Protein AF-0000000074485173 (afdb_homodimer)

Radius of gyration: 21.09 Å; Cα contacts (8 Å, |Δi|>4): 942; chains: 2; bounding box: 40×62×50 Å

Solvent-accessible surface area (backbone atoms only — not comparable to full-atom values): 20722 Å² total; per-residue (Å²): 108,42,42,29,39,43,43,46,90,49,55,62,70,55,43,53,54,52,44,68,58,32,54,91,42,43,55,30,41,28,46,19,47,55,26,27,43,54,50,2,38,54,47,45,28,52,50,32,68,74,40,68,88,48,44,30,30,39,40,65,56,34,58,43,44,24,38,61,52,44,49,54,43,44,74,31,50,32,42,30,37,28,31,34,56,48,29,46,67,68,23,54,42,35,28,34,52,41,22,55,75,69,73,36,40,36,32,34,36,37,48,59,48,82,59,49,54,65,51,40,41,54,50,37,71,55,65,41,48,28,43,25,32,43,30,43,58,55,47,36,73,74,69,48,68,33,64,70,54,41,55,47,36,62,74,54,45,81,71,34,42,39,28,43,30,37,83,42,30,78,88,50,40,65,64,52,48,71,68,60,46,47,30,42,38,30,31,63,47,31,75,70,42,90,59,34,41,62,46,34,45,49,49,40,50,51,51,62,68,64,95,107,43,41,29,38,43,44,46,90,51,56,62,70,53,44,52,55,53,44,69,58,32,54,91,44,42,56,30,42,29,46,19,45,56,27,27,44,53,50,2,40,54,48,45,29,52,49,32,68,74,39,70,88,49,44,30,30,39,38,65,57,35,58,46,45,25,38,60,53,44,49,54,43,44,74,30,49,32,43,30,39,29,30,33,55,49,32,46,66,69,24,53,41,35,28,33,52,42,22,55,75,69,74,36,40,35,32,32,35,37,48,60,46,82,58,49,54,63,50,40,41,53,50,37,71,55,66,40,47,28,42,25,32,41,29,42,58,55,46,36,74,75,68,50,67,32,63,69,54,42,58,46,36,61,73,52,45,80,71,33,41,41,28,42,30,36,84,41,31,78,89,51,38,64,64,51,48,72,69,60,47,48,29,42,40,31,30,63,47,31,75,70,42,90,57,34,41,61,46,34,45,51,50,39,51,51,50,61,66,64,95

Organism: Parageobacillus thermoglucosidasius (NCBI:txid1426)

Sequence (422 aa):
MELQLALDLVNIPEAKKLVKEVEEYVDIVEIGTPVIINEGLRAVKEIKQEFPHLKVLADLKIMDAAAYEVMKASEAGADIITILGVAEDLSIKGAVEEAKKQGKKILVDMIGVKNLEERAKEVDEFGVDYICVHTGYDLQAVGKNSLEDLATIKRVVKNAKTAIAGGIKLNTLPEVIKAKPDLIIVGGGITNQEDKRAVAAEMKKMIQQGEMELQLALDLVNIPEAKKLVKEVEEYVDIVEIGTPVIINEGLRAVKEIKQEFPHLKVLADLKIMDAAAYEVMKASEAGADIITILGVAEDLSIKGAVEEAKKQGKKILVDMIGVKNLEERAKEVDEFGVDYICVHTGYDLQAVGKNSLEDLATIKRVVKNAKTAIAGGIKLNTLPEVIKAKPDLIIVGGGITNQEDKRAVAAEMKKMIQQGE

InterPro domains:
  IPR001754 Orotidine 5'-phosphate decarboxylase domain [PF00215] (1-202)
  IPR001754 Orotidine 5'-phosphate decarboxylase domain [SM00934] (2-203)
  IPR011060 Ribulose-phosphate binding barrel [SSF51366] (3-209)
  IPR013785 Aldolase-type TIM barrel [G3DSA:3.20.20.70] (1-210)
  IPR017553 3-hexulose-6-phosphate synthase [TIGR03128] (3-207)
  IPR041710 HPS/KGPDC domain [cd04726] (1-203)

Structure (mmCIF, N/CA/C/O backbone):
data_AF-0000000074485173-model_v1
#
loop_
_entity.id
_entity.type
_entity.pdbx_description
1 polymer '3-hexulose-6-phosphate synthase'
#
loop_
_atom_site.group_PDB
_atom_site.id
_atom_site.type_symbol
_atom_site.label_atom_id
_atom_site.label_alt_id
_atom_site.label_comp_id
_atom_site.label_asym_id
_atom_site.label_entity_id
_atom_site.label_seq_id
_atom_site.pdbx_PDB_ins_code
_atom_site.Cartn_x
_atom_site.Cartn_y
_atom_site.Cartn_z
_atom_site.occupancy
_atom_site.B_iso_or_equiv
_atom_site.auth_seq_id
_atom_site.auth_comp_id
_atom_site.auth_asym_id
_atom_site.auth_atom_id
_atom_site.pdbx_PDB_model_num
ATOM 1 N N . MET A 1 1 ? -1.729 27.062 7.574 1 96.69 1 MET A N 1
ATOM 2 C CA . MET A 1 1 ? -1.028 25.797 7.766 1 96.69 1 MET A CA 1
ATOM 3 C C . MET A 1 1 ? -1.729 24.938 8.812 1 96.69 1 MET A C 1
ATOM 5 O O . MET A 1 1 ? -2.174 25.453 9.844 1 96.69 1 MET A O 1
ATOM 9 N N . GLU A 1 2 ? -1.966 23.672 8.453 1 98.12 2 GLU A N 1
ATOM 10 C CA . GLU A 1 2 ? -2.551 22.719 9.391 1 98.12 2 GLU A CA 1
ATOM 11 C C . GLU A 1 2 ? -1.507 21.719 9.883 1 98.12 2 GLU A C 1
ATOM 13 O O . GLU A 1 2 ? -0.506 21.469 9.203 1 98.12 2 GLU A O 1
ATOM 18 N N . LEU A 1 3 ? -1.737 21.25 11.125 1 98.75 3 LEU A N 1
ATOM 19 C CA . LEU A 1 3 ? -0.868 20.234 11.719 1 98.75 3 LEU A CA 1
ATOM 20 C C . LEU A 1 3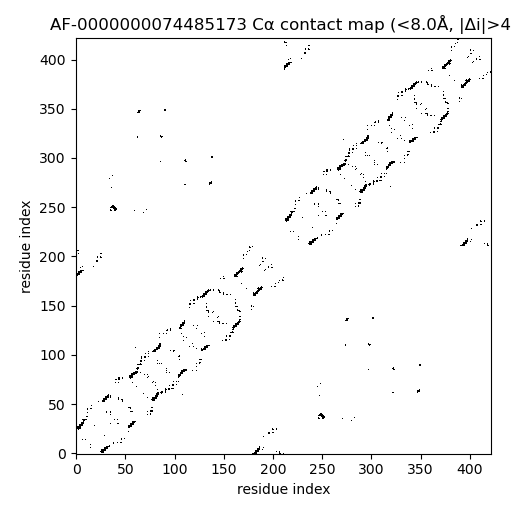 ? -1.553 18.875 11.742 1 98.75 3 LEU A C 1
ATOM 22 O O . LEU A 1 3 ? -2.648 18.734 12.289 1 98.75 3 LEU A O 1
ATOM 26 N N . GLN A 1 4 ? -0.965 17.906 11.086 1 98.88 4 GLN A N 1
ATOM 27 C CA . GLN A 1 4 ? -1.439 16.531 11.07 1 98.88 4 GLN A CA 1
ATOM 28 C C . GLN A 1 4 ? -0.519 15.617 11.875 1 98.88 4 GLN A C 1
ATOM 30 O O . GLN A 1 4 ? 0.701 15.641 11.695 1 98.88 4 GLN A O 1
ATOM 35 N N . LEU A 1 5 ? -1.093 14.852 12.781 1 98.94 5 LEU A N 1
ATOM 36 C CA . LEU A 1 5 ? -0.382 13.82 13.539 1 98.94 5 LEU A CA 1
ATOM 37 C C . LEU A 1 5 ? -0.424 12.484 12.805 1 98.94 5 LEU A C 1
ATOM 39 O O . LEU A 1 5 ? -1.503 11.969 12.508 1 98.94 5 LEU A O 1
ATOM 43 N N . ALA A 1 6 ? 0.725 11.922 12.508 1 98.81 6 ALA A N 1
ATOM 44 C CA . ALA A 1 6 ? 0.801 10.609 11.875 1 98.81 6 ALA A CA 1
ATOM 45 C C . ALA A 1 6 ? 1.086 9.523 12.906 1 98.81 6 ALA A C 1
ATOM 47 O O . ALA A 1 6 ? 2.105 9.57 13.602 1 98.81 6 ALA A O 1
ATOM 48 N N . LEU A 1 7 ? 0.196 8.547 13.047 1 98.62 7 LEU A N 1
ATOM 49 C CA . LEU A 1 7 ? 0.354 7.398 13.93 1 98.62 7 LEU A CA 1
ATOM 50 C C . LEU A 1 7 ? 0.765 6.16 13.133 1 98.62 7 LEU A C 1
ATOM 52 O O . LEU A 1 7 ? -0.036 5.609 12.375 1 98.62 7 LEU A O 1
ATOM 56 N N . ASP A 1 8 ? 1.96 5.562 13.375 1 96.06 8 ASP A N 1
ATOM 57 C CA . ASP A 1 8 ? 2.451 4.492 12.516 1 96.06 8 ASP A CA 1
ATOM 58 C C . ASP A 1 8 ? 2.756 3.232 13.328 1 96.06 8 ASP A C 1
ATOM 60 O O . ASP A 1 8 ? 2.559 2.115 12.844 1 96.06 8 ASP A O 1
ATOM 64 N N . LEU A 1 9 ? 3.268 3.424 14.57 1 94.75 9 LEU A N 1
ATOM 65 C CA . LEU A 1 9 ? 3.838 2.303 15.305 1 94.75 9 LEU A CA 1
ATOM 66 C C . LEU A 1 9 ? 3.096 2.086 16.625 1 94.75 9 LEU A C 1
ATOM 68 O O . LEU A 1 9 ? 3.721 1.907 17.672 1 94.75 9 LEU A O 1
ATOM 72 N N . VAL A 1 10 ? 1.84 2.199 16.562 1 95.44 10 VAL A N 1
ATOM 73 C CA . VAL A 1 10 ? 0.966 1.994 17.719 1 95.44 10 VAL A CA 1
ATOM 74 C C . VAL A 1 10 ? -0.136 1.001 17.359 1 95.44 10 VAL A C 1
ATOM 76 O O . VAL A 1 10 ? -0.444 0.803 16.188 1 95.44 10 VAL A O 1
ATOM 79 N N . ASN A 1 11 ? -0.674 0.342 18.422 1 97.88 11 ASN A N 1
ATOM 80 C CA . ASN A 1 11 ? -1.956 -0.334 18.25 1 97.88 11 ASN A CA 1
ATOM 81 C C . ASN A 1 11 ? -3.125 0.598 18.562 1 97.88 11 ASN A C 1
ATOM 83 O O . ASN A 1 11 ? -2.924 1.781 18.844 1 97.88 11 ASN A O 1
ATOM 87 N N . ILE A 1 12 ? -4.34 0.096 18.469 1 98.69 12 ILE A N 1
ATOM 88 C CA . ILE A 1 12 ? -5.523 0.944 18.547 1 98.69 12 ILE A CA 1
ATOM 89 C C . ILE A 1 12 ? -5.629 1.57 19.922 1 98.69 12 ILE A C 1
ATOM 91 O O . ILE A 1 12 ? -5.805 2.785 20.062 1 98.69 12 ILE A O 1
ATOM 95 N N . PRO A 1 13 ? -5.441 0.834 21.047 1 98.69 13 PRO A N 1
ATOM 96 C CA . PRO A 1 13 ? -5.504 1.469 22.359 1 98.69 13 PRO A CA 1
ATOM 97 C C . PRO A 1 13 ? -4.434 2.539 22.562 1 98.69 13 PRO A C 1
ATOM 99 O O . PRO A 1 13 ? -4.715 3.607 23.109 1 98.69 13 PRO A O 1
ATOM 102 N N . GLU A 1 14 ? -3.27 2.283 22.094 1 98.62 14 GLU A N 1
ATOM 103 C CA . GLU A 1 14 ? -2.182 3.252 22.203 1 98.62 14 GLU A CA 1
ATOM 104 C C . GLU A 1 14 ? -2.473 4.5 21.375 1 98.62 14 GLU A C 1
ATOM 106 O O . GLU A 1 14 ? -2.176 5.617 21.797 1 98.62 14 GLU A O 1
ATOM 111 N N . ALA A 1 15 ? -3.01 4.258 20.188 1 98.75 15 ALA A N 1
ATOM 112 C CA . ALA A 1 15 ? -3.379 5.375 19.328 1 98.75 15 ALA A CA 1
ATOM 113 C C . ALA A 1 15 ? -4.398 6.285 20 1 98.75 15 ALA A C 1
ATOM 115 O O . ALA A 1 15 ? -4.246 7.508 20 1 98.75 15 ALA A O 1
ATOM 116 N N . LYS A 1 16 ? -5.406 5.672 20.578 1 98.75 16 LYS A N 1
ATOM 117 C CA . LYS A 1 16 ? -6.449 6.438 21.25 1 98.75 16 LYS A CA 1
ATOM 118 C C . LYS A 1 16 ? -5.875 7.258 22.406 1 98.75 16 LYS A C 1
ATOM 120 O O . LYS A 1 16 ? -6.211 8.438 22.562 1 98.75 16 LYS A O 1
ATOM 125 N N . LYS A 1 17 ? -5.039 6.621 23.172 1 98.56 17 LYS A N 1
ATOM 126 C CA . LYS A 1 17 ? -4.406 7.309 24.281 1 98.56 17 LYS A CA 1
ATOM 127 C C . LYS A 1 17 ? -3.566 8.492 23.812 1 98.56 17 LYS A C 1
ATOM 129 O O . LYS A 1 17 ? -3.637 9.578 24.391 1 98.56 17 LYS A O 1
ATOM 134 N N . LEU A 1 18 ? -2.801 8.25 22.766 1 98.75 18 LEU A N 1
ATOM 135 C CA . LEU A 1 18 ? -1.919 9.273 22.219 1 98.75 18 LEU A CA 1
ATOM 136 C C . LEU A 1 18 ? -2.725 10.445 21.656 1 98.75 18 LEU A C 1
ATOM 138 O O . LEU A 1 18 ? -2.391 11.609 21.906 1 98.75 18 LEU A O 1
ATOM 142 N N . VAL A 1 19 ? -3.75 10.18 20.875 1 98.88 19 VAL A N 1
ATOM 143 C CA . VAL A 1 19 ? -4.586 11.227 20.297 1 98.88 19 VAL A CA 1
ATOM 144 C C . VAL A 1 19 ? -5.223 12.055 21.406 1 98.88 19 VAL A C 1
ATOM 146 O O . VAL A 1 19 ? -5.266 13.289 21.328 1 98.88 19 VAL A O 1
ATOM 149 N N . LYS A 1 20 ? -5.699 11.398 22.438 1 98.62 20 LYS A N 1
ATOM 150 C CA . LYS A 1 20 ? -6.316 12.094 23.562 1 98.62 20 LYS A CA 1
ATOM 151 C C . LYS A 1 20 ? -5.352 13.094 24.188 1 98.62 20 LYS A C 1
ATOM 153 O O . LYS A 1 20 ? -5.766 14.172 24.625 1 98.62 20 LYS A O 1
ATOM 158 N N . GLU A 1 21 ? -4.148 12.742 24.188 1 98.38 21 GLU A N 1
ATOM 159 C CA . GLU A 1 21 ? -3.117 13.586 24.781 1 98.38 21 GLU A CA 1
ATOM 160 C C . GLU A 1 21 ? -2.904 14.859 23.969 1 98.38 21 GLU A C 1
ATOM 162 O O . GLU A 1 21 ? -2.539 15.906 24.516 1 98.38 21 GLU A O 1
ATOM 167 N N . VAL A 1 22 ? -3.164 14.82 22.641 1 98.69 22 VAL A N 1
ATOM 168 C CA . VAL A 1 22 ? -2.674 15.93 21.828 1 98.69 22 VAL A CA 1
ATOM 169 C C . VAL A 1 22 ? -3.809 16.469 20.969 1 98.69 22 VAL A C 1
ATOM 171 O O . VAL A 1 22 ? -3.602 17.391 20.172 1 98.69 22 VAL A O 1
ATOM 174 N N . GLU A 1 23 ? -5.02 15.977 21.094 1 98.38 23 GLU A N 1
ATOM 175 C CA . GLU A 1 23 ? -6.129 16.266 20.188 1 98.38 23 GLU A CA 1
ATOM 176 C C . GLU A 1 23 ? -6.418 17.766 20.141 1 98.38 23 GLU A C 1
ATOM 178 O O . GLU A 1 23 ? -6.895 18.266 19.109 1 98.38 23 GLU A O 1
ATOM 183 N N . GLU A 1 24 ? -6.066 18.531 21.156 1 98 24 GLU A N 1
ATOM 184 C CA . GLU A 1 24 ? -6.324 19.969 21.219 1 98 24 GLU A CA 1
ATOM 185 C C . GLU A 1 24 ? -5.395 20.734 20.281 1 98 24 GLU A C 1
ATOM 187 O O . GLU A 1 24 ? -5.699 21.859 19.875 1 98 24 GLU A O 1
ATOM 192 N N . TYR A 1 25 ? -4.352 20.078 19.859 1 98.56 25 TYR A N 1
ATOM 193 C CA . TYR A 1 25 ? -3.293 20.844 19.203 1 98.56 25 TYR A CA 1
ATOM 194 C C . TYR A 1 25 ? -3.1 20.375 17.766 1 98.56 25 TYR A C 1
ATOM 196 O O . TYR A 1 25 ? -2.287 20.938 17.016 1 98.56 25 TYR A O 1
ATOM 204 N N . VAL A 1 26 ? -3.812 19.359 17.312 1 98.62 26 VAL A N 1
ATOM 205 C CA . VAL A 1 26 ? -3.67 18.859 15.945 1 98.62 26 VAL A CA 1
ATOM 206 C C . VAL A 1 26 ? -4.98 19.031 15.188 1 98.62 26 VAL A C 1
ATOM 208 O O . VAL A 1 26 ? -6.059 19.047 15.789 1 98.62 26 VAL A O 1
ATOM 211 N N . ASP A 1 27 ? -4.855 19.141 13.898 1 98.38 27 ASP A N 1
ATOM 212 C CA . ASP A 1 27 ? -6.027 19.344 13.047 1 98.38 27 ASP A CA 1
ATOM 213 C C . ASP A 1 27 ? -6.512 18.031 12.445 1 98.38 27 ASP A C 1
ATOM 215 O O . ASP A 1 27 ? -7.711 17.844 12.242 1 98.38 27 ASP A O 1
ATOM 219 N N . ILE A 1 28 ? -5.602 17.172 12.117 1 98.81 28 ILE A N 1
ATOM 220 C CA . ILE A 1 28 ? -5.859 15.891 11.461 1 98.81 28 ILE A CA 1
ATOM 221 C C . ILE A 1 28 ? -5.082 14.781 12.172 1 98.81 28 ILE A C 1
ATOM 223 O O . ILE A 1 28 ? -3.941 14.984 12.594 1 98.81 28 ILE A O 1
ATOM 227 N N . VAL A 1 29 ? -5.672 13.672 12.344 1 98.94 29 VAL A N 1
ATOM 228 C CA . VAL A 1 29 ? -4.988 12.469 12.805 1 98.94 29 VAL A CA 1
ATOM 229 C C . VAL A 1 29 ? -4.914 11.453 11.672 1 98.94 29 VAL A C 1
ATOM 231 O O . VAL A 1 29 ? -5.934 11.117 11.062 1 98.94 29 VAL A O 1
ATOM 234 N N . GLU A 1 30 ? -3.738 11.047 11.406 1 98.94 30 GLU A N 1
ATOM 235 C CA . GLU A 1 30 ? -3.504 10.039 10.375 1 98.94 30 GLU A CA 1
ATOM 236 C C . GLU A 1 30 ? -3.311 8.656 11 1 98.94 30 GLU A C 1
ATOM 238 O O . GLU A 1 30 ? -2.451 8.477 11.859 1 98.94 30 GLU A O 1
ATOM 243 N N . ILE A 1 31 ? -4.156 7.742 10.594 1 98.94 31 ILE A N 1
ATOM 244 C CA . ILE A 1 31 ? -3.848 6.332 10.812 1 98.94 31 ILE A CA 1
ATOM 245 C C . ILE A 1 31 ? -2.881 5.844 9.734 1 98.94 31 ILE A C 1
ATOM 247 O O . ILE A 1 31 ? -3.258 5.715 8.57 1 98.94 31 ILE A O 1
ATOM 251 N N . GLY A 1 32 ? -1.671 5.621 10.164 1 98.81 32 GLY A N 1
ATOM 252 C CA . GLY A 1 32 ? -0.597 5.348 9.219 1 98.81 32 GLY A CA 1
ATOM 253 C C . GLY A 1 32 ? -0.671 3.959 8.617 1 98.81 32 GLY A C 1
ATOM 254 O O . GLY A 1 32 ? -1.367 3.086 9.141 1 98.81 32 GLY A O 1
ATOM 255 N N . THR A 1 33 ? 0.041 3.758 7.598 1 98.81 33 THR A N 1
ATOM 256 C CA . THR A 1 33 ? 0.053 2.523 6.82 1 98.81 33 THR A CA 1
ATOM 257 C C . THR A 1 33 ? 0.362 1.324 7.711 1 98.81 33 THR A C 1
ATOM 259 O O . THR A 1 33 ? -0.339 0.312 7.664 1 98.81 33 THR A O 1
ATOM 262 N N . PRO A 1 34 ? 1.381 1.404 8.625 1 98.75 34 PRO A N 1
ATOM 263 C CA . PRO A 1 34 ? 1.654 0.238 9.469 1 98.75 34 PRO A CA 1
ATOM 264 C C . PRO A 1 34 ? 0.477 -0.126 10.367 1 98.75 34 PRO A C 1
ATOM 266 O O . PRO A 1 34 ? 0.223 -1.309 10.609 1 98.75 34 PRO A O 1
ATOM 269 N N . VAL A 1 35 ? -0.202 0.867 10.867 1 98.88 35 VAL A N 1
ATOM 270 C CA . VAL A 1 35 ? -1.351 0.597 11.727 1 98.88 35 VAL A CA 1
ATOM 271 C C . VAL A 1 35 ? -2.455 -0.076 10.914 1 98.88 35 VAL A C 1
ATOM 273 O O . VAL A 1 35 ? -3.066 -1.046 11.375 1 98.88 35 VAL A O 1
ATOM 276 N N . ILE A 1 36 ? -2.729 0.427 9.719 1 98.88 36 ILE A N 1
ATOM 277 C CA . ILE A 1 36 ? -3.77 -0.132 8.859 1 98.88 36 ILE A CA 1
ATOM 278 C C . ILE A 1 36 ? -3.408 -1.564 8.477 1 98.88 36 ILE A C 1
ATOM 280 O O . ILE A 1 36 ? -4.258 -2.455 8.508 1 98.88 36 ILE A O 1
ATOM 284 N N . ILE A 1 37 ? -2.152 -1.799 8.133 1 98.88 37 ILE A N 1
ATOM 285 C CA . ILE A 1 37 ? -1.694 -3.137 7.773 1 98.88 37 ILE A CA 1
ATOM 286 C C . ILE A 1 37 ? -1.889 -4.082 8.953 1 98.88 37 ILE A C 1
ATOM 288 O O . ILE A 1 37 ? -2.336 -5.219 8.781 1 98.88 37 ILE A O 1
ATOM 292 N N . ASN A 1 38 ? -1.641 -3.613 10.164 1 98.81 38 ASN A N 1
ATOM 293 C CA . ASN A 1 38 ? -1.702 -4.473 11.344 1 98.81 38 ASN A CA 1
ATOM 294 C C . ASN A 1 38 ? -3.139 -4.676 11.812 1 98.81 38 ASN A C 1
ATOM 296 O O . ASN A 1 38 ? -3.541 -5.793 12.133 1 98.81 38 ASN A O 1
ATOM 300 N N . GLU A 1 39 ? -3.939 -3.561 11.773 1 98.81 39 GLU A N 1
ATOM 301 C CA . GLU A 1 39 ? -5.207 -3.566 12.5 1 98.81 39 GLU A CA 1
ATOM 302 C C . GLU A 1 39 ? -6.391 -3.555 11.539 1 98.81 39 GLU A C 1
ATOM 304 O O . GLU A 1 39 ? -7.52 -3.867 11.93 1 98.81 39 GLU A O 1
ATOM 309 N N . GLY A 1 40 ? -6.148 -3.16 10.281 1 98.88 40 GLY A N 1
ATOM 310 C CA . GLY A 1 40 ? -7.242 -2.975 9.344 1 98.88 40 GLY A CA 1
ATOM 311 C C . GLY A 1 40 ? -7.949 -1.642 9.508 1 98.88 40 GLY A C 1
ATOM 312 O O . GLY A 1 40 ? -7.559 -0.825 10.344 1 98.88 40 GLY A O 1
ATOM 313 N N . LEU A 1 41 ? -9 -1.465 8.773 1 98.88 41 LEU A N 1
ATOM 314 C CA . LEU A 1 41 ? -9.742 -0.21 8.742 1 98.88 41 LEU A CA 1
ATOM 315 C C . LEU A 1 41 ? -10.508 -0.002 10.039 1 98.88 41 LEU A C 1
ATOM 317 O O . LEU A 1 41 ? -11 1.098 10.305 1 98.88 41 LEU A O 1
ATOM 321 N N . ARG A 1 42 ? -10.555 -0.995 10.875 1 98.88 42 ARG A N 1
ATOM 322 C CA . ARG A 1 42 ? -11.172 -0.79 12.18 1 98.88 42 ARG A CA 1
ATOM 323 C C . ARG A 1 42 ? -10.438 0.286 12.969 1 98.88 42 ARG A C 1
ATOM 325 O O . ARG A 1 42 ? -11.039 0.981 13.797 1 98.88 42 ARG A O 1
ATOM 332 N N . ALA A 1 43 ? 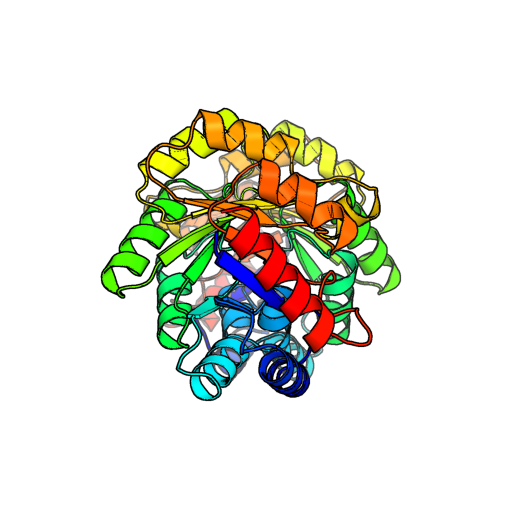-9.109 0.406 12.742 1 98.94 43 ALA A N 1
ATOM 333 C CA . ALA A 1 43 ? -8.352 1.466 13.398 1 98.94 43 ALA A CA 1
ATOM 334 C C . ALA A 1 43 ? -8.898 2.842 13.031 1 98.94 43 ALA A C 1
ATOM 336 O O . ALA A 1 43 ? -9.047 3.707 13.898 1 98.94 43 ALA A O 1
ATOM 337 N N . VAL A 1 44 ? -9.227 3.041 11.766 1 98.94 44 VAL A N 1
ATOM 338 C CA . VAL A 1 44 ? -9.805 4.293 11.281 1 98.94 44 VAL A CA 1
ATOM 339 C C . VAL A 1 44 ? -11.172 4.512 11.922 1 98.94 44 VAL A C 1
ATOM 341 O O . VAL A 1 44 ? -11.453 5.598 12.445 1 98.94 44 VAL A O 1
ATOM 344 N N . LYS A 1 45 ? -11.938 3.49 11.906 1 98.94 45 LYS A N 1
ATOM 345 C CA . LYS A 1 45 ? -13.297 3.557 12.43 1 98.94 45 LYS A CA 1
ATOM 346 C C . LYS A 1 45 ? -13.297 3.914 13.906 1 98.94 45 LYS A C 1
ATOM 348 O O . LYS A 1 45 ? -14.031 4.809 14.336 1 98.94 45 LYS A O 1
ATOM 353 N N . GLU A 1 46 ? -12.492 3.24 14.672 1 98.88 46 GLU A N 1
ATOM 354 C CA . GLU A 1 46 ? -12.484 3.438 16.125 1 98.88 46 GLU A CA 1
ATOM 355 C C . GLU A 1 46 ? -11.969 4.824 16.484 1 98.88 46 GLU A C 1
ATOM 357 O O . GLU A 1 46 ? -12.477 5.457 17.422 1 98.88 46 GLU A O 1
ATOM 362 N N . ILE A 1 47 ? -10.945 5.293 15.805 1 98.88 47 ILE A N 1
ATOM 363 C CA . ILE A 1 47 ? -10.414 6.621 16.094 1 98.88 47 ILE A CA 1
ATOM 364 C C . ILE A 1 47 ? -11.445 7.68 15.734 1 98.88 47 ILE A C 1
ATOM 366 O O . ILE A 1 47 ? -11.68 8.625 16.5 1 98.88 47 ILE A O 1
ATOM 370 N N . LYS A 1 48 ? -12.109 7.539 14.578 1 98.81 48 LYS A N 1
ATOM 371 C CA . LYS A 1 48 ? -13.133 8.484 14.172 1 98.81 48 LYS A 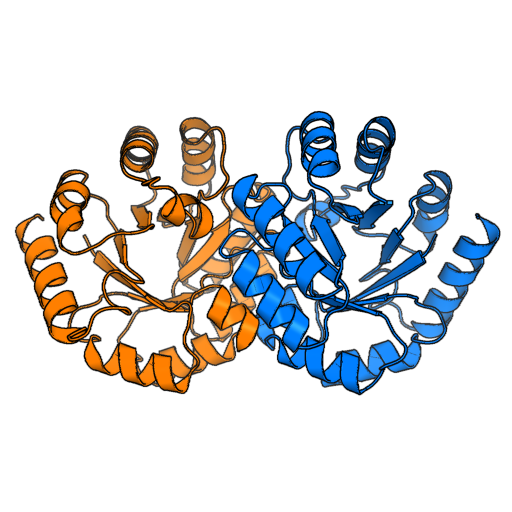CA 1
ATOM 372 C C . LYS A 1 48 ? -14.281 8.523 15.18 1 98.81 48 LYS A C 1
ATOM 374 O O . LYS A 1 48 ? -14.805 9.594 15.492 1 98.81 48 LYS A O 1
ATOM 379 N N . GLN A 1 49 ? -14.648 7.367 15.664 1 98.69 49 GLN A N 1
ATOM 380 C CA . GLN A 1 49 ? -15.742 7.273 16.625 1 98.69 49 GLN A CA 1
ATOM 381 C C . GLN A 1 49 ? -15.367 7.934 17.953 1 98.69 49 GLN A C 1
ATOM 383 O O . GLN A 1 49 ? -16.188 8.609 18.578 1 98.69 49 GLN A O 1
ATOM 388 N N . GLU A 1 50 ? -14.203 7.738 18.328 1 98.5 50 GLU A N 1
ATOM 389 C CA . GLU A 1 50 ? -13.758 8.258 19.625 1 98.5 50 GLU A CA 1
ATOM 390 C C . GLU A 1 50 ? -13.531 9.766 19.562 1 98.5 50 GLU A C 1
ATOM 392 O O . GLU A 1 50 ? -13.742 10.469 20.562 1 98.5 50 GLU A O 1
ATOM 397 N N . PHE A 1 51 ? -13.062 10.242 18.469 1 98.38 51 PHE A N 1
ATOM 398 C CA . PHE A 1 51 ? -12.758 11.656 18.297 1 98.38 51 PHE A CA 1
ATOM 399 C C . PHE A 1 51 ? -13.5 12.227 17.094 1 98.38 51 PHE A C 1
ATOM 401 O O . PHE A 1 51 ? -12.867 12.648 16.109 1 98.38 51 PHE A O 1
ATOM 408 N N . PRO A 1 52 ? -14.812 12.375 17.109 1 97.31 52 PRO A N 1
ATOM 409 C CA . PRO A 1 52 ? -15.617 12.75 15.945 1 97.31 52 PRO A CA 1
ATOM 410 C C . PRO A 1 52 ? -15.312 14.156 15.445 1 97.31 52 PRO A C 1
ATOM 412 O O . PRO A 1 52 ? -15.609 14.484 14.297 1 97.31 52 PRO A O 1
ATOM 415 N N . HIS A 1 53 ? -14.734 14.977 16.266 1 97.25 53 HIS A N 1
ATOM 416 C CA . HIS A 1 53 ? -14.469 16.359 15.883 1 97.25 53 HIS A CA 1
ATOM 417 C C . HIS A 1 53 ? -13.188 16.469 15.062 1 97.25 53 HIS A C 1
ATOM 419 O O . HIS A 1 53 ? -12.961 17.484 14.398 1 97.25 53 HIS A O 1
ATOM 425 N N . LEU A 1 54 ? -12.312 15.438 15.094 1 98.06 54 LEU A N 1
ATOM 426 C CA . LEU A 1 54 ? -11.062 15.453 14.344 1 98.06 54 LEU A CA 1
ATOM 427 C C . LEU A 1 54 ? -11.266 14.906 12.938 1 98.06 54 LEU A C 1
ATOM 429 O O . LEU A 1 54 ? -12.031 13.969 12.734 1 98.06 54 LEU A O 1
ATOM 433 N N . LYS A 1 55 ? -10.547 15.5 11.961 1 98.81 55 LYS A N 1
ATOM 434 C CA . LYS A 1 55 ? -10.398 14.844 10.664 1 98.81 55 LYS A CA 1
ATOM 435 C C . LYS A 1 55 ? -9.461 13.641 10.766 1 98.81 55 LYS A C 1
ATOM 437 O O . LYS A 1 55 ? -8.445 13.695 11.461 1 98.81 55 LYS A O 1
ATOM 442 N N . VAL A 1 56 ? -9.875 12.578 10.086 1 98.94 56 VAL A N 1
ATOM 443 C CA . VAL A 1 56 ? -9.055 11.367 10.109 1 98.94 56 VAL A CA 1
ATOM 444 C C . VAL A 1 56 ? -8.57 11.047 8.695 1 98.94 56 VAL A C 1
ATOM 446 O O . VAL A 1 56 ? -9.367 11.031 7.75 1 98.94 56 VAL A O 1
ATOM 449 N N . LEU A 1 57 ? -7.281 10.914 8.531 1 98.94 57 LEU A N 1
ATOM 450 C CA . LEU A 1 57 ? -6.684 10.453 7.281 1 98.94 57 LEU A CA 1
ATOM 451 C C . LEU A 1 57 ? -6.332 8.969 7.355 1 98.94 57 LEU A C 1
ATOM 453 O O . LEU A 1 57 ? -5.723 8.523 8.328 1 98.94 57 LEU A O 1
ATOM 457 N N . ALA A 1 58 ? -6.816 8.18 6.438 1 99 58 ALA A N 1
ATOM 458 C CA . ALA A 1 58 ? -6.367 6.805 6.25 1 99 58 ALA A CA 1
ATOM 459 C C . ALA A 1 58 ? -5.219 6.73 5.25 1 99 58 ALA A C 1
ATOM 461 O O . ALA A 1 58 ? -5.414 6.957 4.055 1 99 58 ALA A O 1
ATOM 462 N N . ASP A 1 59 ? -4.043 6.434 5.727 1 98.94 59 ASP A N 1
ATOM 463 C CA . ASP A 1 59 ? -2.879 6.34 4.852 1 98.94 59 ASP A CA 1
ATOM 464 C C . ASP A 1 59 ? -2.777 4.953 4.219 1 98.94 59 ASP A C 1
ATOM 466 O O . ASP A 1 59 ? -1.984 4.117 4.664 1 98.94 59 ASP A O 1
ATOM 470 N N . LEU A 1 60 ? -3.512 4.797 3.117 1 98.94 60 LEU A N 1
ATOM 471 C CA . LEU A 1 60 ? -3.619 3.49 2.479 1 98.94 60 LEU A CA 1
ATOM 472 C C . LEU A 1 60 ? -2.498 3.287 1.465 1 98.94 60 LEU A C 1
ATOM 474 O O . LEU A 1 60 ? -2.154 2.15 1.134 1 98.94 60 LEU A O 1
ATOM 478 N N . LYS A 1 61 ? -1.972 4.344 1.019 1 98.88 61 LYS A N 1
ATOM 479 C CA . LYS A 1 61 ? -1.002 4.262 -0.07 1 98.88 61 LYS A CA 1
ATOM 480 C C . LYS A 1 61 ? -1.522 3.385 -1.205 1 98.88 61 LYS A C 1
ATOM 482 O O . LYS A 1 61 ? -0.847 2.445 -1.63 1 98.88 61 LYS A O 1
ATOM 487 N N . ILE A 1 62 ? -2.719 3.811 -1.755 1 98.94 62 ILE A N 1
ATOM 488 C CA . ILE A 1 62 ? -3.414 3.002 -2.752 1 98.94 62 ILE A CA 1
ATOM 489 C C . ILE A 1 62 ? -2.582 2.936 -4.031 1 98.94 62 ILE A C 1
ATOM 491 O O . ILE A 1 62 ? -2.012 3.941 -4.461 1 98.94 62 ILE A O 1
ATOM 495 N N . MET A 1 63 ? -2.523 1.776 -4.609 1 98.69 63 MET A N 1
ATOM 496 C CA . MET A 1 63 ? -1.807 1.599 -5.867 1 98.69 63 MET A CA 1
ATOM 497 C C . MET A 1 63 ? -2.764 1.2 -6.988 1 98.69 63 MET A C 1
ATOM 499 O O . MET A 1 63 ? -2.566 1.581 -8.141 1 98.69 63 MET A O 1
ATOM 503 N N . ASP A 1 64 ? -3.762 0.356 -6.637 1 97.31 64 ASP A N 1
ATOM 504 C CA . ASP A 1 64 ? -4.824 -0.042 -7.555 1 97.31 64 ASP A CA 1
ATOM 505 C C . ASP A 1 64 ? -6.105 -0.38 -6.801 1 97.31 64 ASP A C 1
ATOM 507 O O . ASP A 1 64 ? -6.184 -0.2 -5.586 1 97.31 64 ASP A O 1
ATOM 511 N N . ALA A 1 65 ? -7.184 -0.718 -7.598 1 97.56 65 ALA A N 1
ATOM 512 C CA . ALA A 1 65 ? -8.516 -0.879 -7.016 1 97.56 65 ALA A CA 1
ATOM 513 C C . ALA A 1 65 ? -8.93 0.371 -6.246 1 97.56 65 ALA A C 1
ATOM 515 O O . ALA A 1 65 ? -9.445 0.279 -5.125 1 97.56 65 ALA A O 1
ATOM 516 N N . ALA A 1 66 ? -8.641 1.509 -6.871 1 98.69 66 ALA A N 1
ATOM 517 C CA . ALA A 1 66 ? -8.633 2.783 -6.16 1 98.69 66 ALA A CA 1
ATOM 518 C C . ALA A 1 66 ? -10.031 3.146 -5.668 1 98.69 66 ALA A C 1
ATOM 520 O O . ALA A 1 66 ? -10.219 3.486 -4.496 1 98.69 66 ALA A O 1
ATOM 521 N N . ALA A 1 67 ? -11.031 3.018 -6.559 1 98.62 67 ALA A N 1
ATOM 522 C CA . ALA A 1 67 ? -12.391 3.379 -6.176 1 98.62 67 ALA A CA 1
ATOM 523 C C . ALA A 1 67 ? -12.883 2.512 -5.02 1 98.62 67 ALA A C 1
ATOM 525 O O . ALA A 1 67 ? -13.508 3.012 -4.078 1 98.62 67 ALA A O 1
ATOM 526 N N . TYR A 1 68 ? -12.578 1.261 -5.059 1 98.69 68 TYR A N 1
ATOM 527 C CA . TYR A 1 68 ? -12.992 0.324 -4.02 1 98.69 68 TYR A CA 1
ATOM 528 C C . TYR A 1 68 ? -12.352 0.674 -2.682 1 98.69 68 TYR A C 1
ATOM 530 O O . TYR A 1 68 ? -13.031 0.712 -1.652 1 98.69 68 TYR A O 1
ATOM 538 N N . GLU A 1 69 ? -11.016 0.9 -2.695 1 98.88 69 GLU A N 1
ATOM 539 C CA . GLU A 1 69 ? -10.297 1.213 -1.466 1 98.88 69 GLU A CA 1
ATOM 540 C C . GLU A 1 69 ? -10.789 2.52 -0.851 1 98.88 69 GLU A C 1
ATOM 542 O O . GLU A 1 69 ? -10.945 2.619 0.368 1 98.88 69 GLU A O 1
ATOM 547 N N . VAL A 1 70 ? -11.031 3.518 -1.712 1 98.94 70 VAL A N 1
ATOM 548 C CA . VAL A 1 70 ? -11.539 4.801 -1.235 1 98.94 70 VAL A CA 1
ATOM 549 C C . VAL A 1 70 ? -12.922 4.609 -0.613 1 98.94 70 VAL A C 1
ATOM 551 O O . VAL A 1 70 ? -13.203 5.16 0.454 1 98.94 70 VAL A O 1
ATOM 554 N N . MET A 1 71 ? -13.75 3.836 -1.293 1 98.94 71 MET A N 1
ATOM 555 C CA . MET A 1 71 ? -15.094 3.562 -0.78 1 98.94 71 MET A CA 1
ATOM 556 C C . MET A 1 71 ? -15.023 2.918 0.6 1 98.94 71 MET A C 1
ATOM 558 O O . MET A 1 71 ? -15.703 3.357 1.529 1 98.94 71 MET A O 1
ATOM 562 N N . LYS A 1 72 ? -14.203 1.912 0.783 1 98.94 72 LYS A N 1
ATOM 563 C CA . LYS A 1 72 ? -14.109 1.182 2.043 1 98.94 72 LYS A CA 1
ATOM 564 C C . LYS A 1 72 ? -13.547 2.068 3.15 1 98.94 72 LYS A C 1
ATOM 566 O O . LYS A 1 72 ? -14.008 2.014 4.293 1 98.94 72 LYS A O 1
ATOM 571 N N . ALA A 1 73 ? -12.516 2.848 2.818 1 98.94 73 ALA A N 1
ATOM 572 C CA . ALA A 1 73 ? -11.953 3.766 3.803 1 98.94 73 ALA A CA 1
ATOM 573 C C . ALA A 1 73 ? -12.977 4.812 4.227 1 98.94 73 ALA A C 1
ATOM 575 O O . ALA A 1 73 ? -13.055 5.176 5.402 1 98.94 73 ALA A O 1
ATOM 576 N N . SER A 1 74 ? -13.766 5.312 3.229 1 98.94 74 SER A N 1
ATOM 577 C CA . SER A 1 74 ? -14.828 6.277 3.516 1 98.94 74 SER A CA 1
ATOM 578 C C . SER A 1 74 ? -15.875 5.684 4.453 1 98.94 74 SER A C 1
ATOM 580 O O . SER A 1 74 ? -16.297 6.336 5.406 1 98.94 74 SER A O 1
ATOM 582 N N . GLU A 1 75 ? -16.234 4.473 4.188 1 98.81 75 GLU A N 1
ATOM 583 C CA . GLU A 1 75 ? -17.203 3.773 5.035 1 98.81 75 GLU A CA 1
ATOM 584 C C . GLU A 1 75 ? -16.672 3.631 6.461 1 98.81 75 GLU A C 1
ATOM 586 O O . GLU A 1 75 ? -17.453 3.658 7.418 1 98.81 75 GLU A O 1
ATOM 591 N N . ALA A 1 76 ? -15.398 3.531 6.594 1 98.88 76 ALA A N 1
ATOM 592 C CA . ALA A 1 76 ? -14.781 3.367 7.906 1 98.88 76 ALA A CA 1
ATOM 593 C C . ALA A 1 76 ? -14.695 4.703 8.641 1 98.88 76 ALA A C 1
ATOM 595 O O . ALA A 1 76 ? -14.375 4.742 9.828 1 98.88 76 ALA A O 1
ATOM 596 N N . GLY A 1 77 ? -14.906 5.809 7.957 1 98.81 77 GLY A N 1
ATOM 597 C CA . GLY A 1 77 ? -14.969 7.098 8.617 1 98.81 77 GLY A CA 1
ATOM 598 C C . GLY A 1 77 ? -13.82 8.016 8.242 1 98.81 77 GLY A C 1
ATOM 599 O O . GLY A 1 77 ? -13.695 9.117 8.789 1 98.81 77 GLY A O 1
ATOM 600 N N . ALA A 1 78 ? -12.977 7.637 7.301 1 98.94 78 ALA A N 1
ATOM 601 C CA . ALA A 1 78 ? -11.875 8.484 6.875 1 98.94 78 ALA A CA 1
ATOM 602 C C . ALA A 1 78 ? -12.383 9.758 6.199 1 98.94 78 ALA A C 1
ATOM 604 O O . ALA A 1 78 ? -13.344 9.711 5.434 1 98.94 78 ALA A O 1
ATOM 605 N N . ASP A 1 79 ? -11.734 10.859 6.473 1 98.94 79 ASP A N 1
ATOM 606 C CA . ASP A 1 79 ? -12.039 12.125 5.816 1 98.94 79 ASP A CA 1
ATOM 607 C C . ASP A 1 79 ? -11.102 12.367 4.633 1 98.94 79 ASP A C 1
ATOM 609 O O . ASP A 1 79 ? -11.477 13.031 3.666 1 98.94 79 ASP A O 1
ATOM 613 N N . ILE A 1 80 ? -9.875 11.898 4.715 1 98.94 80 ILE A N 1
ATOM 614 C CA . ILE A 1 80 ? -8.844 11.992 3.688 1 98.94 80 ILE A CA 1
ATOM 615 C C . ILE A 1 80 ? -8.211 10.617 3.465 1 98.94 80 ILE A C 1
ATOM 617 O O . ILE A 1 80 ? -7.977 9.875 4.422 1 98.94 80 ILE A O 1
ATOM 621 N N . ILE A 1 81 ? -7.965 10.234 2.256 1 99 81 ILE A N 1
ATOM 622 C CA . ILE A 1 81 ? -7.395 8.938 1.911 1 99 81 ILE A CA 1
ATOM 623 C C . ILE A 1 81 ? -6.188 9.133 0.997 1 99 81 ILE A C 1
ATOM 625 O O . ILE A 1 81 ? -6.219 9.961 0.085 1 99 81 ILE A O 1
ATOM 629 N N . THR A 1 82 ? -5.172 8.352 1.229 1 98.94 82 THR A N 1
ATOM 630 C CA . THR A 1 82 ? -3.947 8.562 0.464 1 98.94 82 THR A CA 1
ATOM 631 C C . THR A 1 82 ? -3.855 7.578 -0.697 1 98.94 82 THR A C 1
ATOM 633 O O . THR A 1 82 ? -4.203 6.406 -0.55 1 98.94 82 THR A O 1
ATOM 636 N N . ILE A 1 83 ? -3.459 8.031 -1.834 1 98.94 83 ILE A N 1
ATOM 637 C CA . ILE A 1 83 ? -3.049 7.234 -2.986 1 98.94 83 ILE A CA 1
ATOM 638 C C . ILE A 1 83 ? -1.642 7.641 -3.42 1 98.94 83 ILE A C 1
ATOM 640 O O . ILE A 1 83 ? -1.236 8.789 -3.232 1 98.94 83 ILE A O 1
ATOM 644 N N . LEU A 1 84 ? -0.9 6.695 -3.947 1 98.94 84 LEU A N 1
ATOM 645 C CA . LEU A 1 84 ? 0.487 6.945 -4.324 1 98.94 84 LEU A CA 1
ATOM 646 C C . LEU A 1 84 ? 0.564 7.707 -5.641 1 98.94 84 LEU A C 1
ATOM 648 O O . LEU A 1 84 ? -0.175 7.402 -6.582 1 98.94 84 LEU A O 1
ATOM 652 N N . GLY A 1 85 ? 1.497 8.641 -5.676 1 98.81 85 GLY A N 1
ATOM 653 C CA . GLY A 1 85 ? 1.729 9.406 -6.891 1 98.81 85 GLY A CA 1
ATOM 654 C C . GLY A 1 85 ? 2.244 8.555 -8.039 1 98.81 85 GLY A C 1
ATOM 655 O O . GLY A 1 85 ? 2.104 8.922 -9.203 1 98.81 85 GLY A O 1
ATOM 656 N N . VAL A 1 86 ? 2.791 7.43 -7.734 1 98.69 86 VAL A N 1
ATOM 657 C CA . VAL A 1 86 ? 3.373 6.551 -8.742 1 98.69 86 VAL A CA 1
ATOM 658 C C . VAL A 1 86 ? 2.289 5.648 -9.336 1 98.69 86 VAL A C 1
ATOM 660 O O . VAL A 1 86 ? 2.537 4.914 -10.289 1 98.69 86 VAL A O 1
ATOM 663 N N . ALA A 1 87 ? 1.045 5.648 -8.773 1 98.62 87 ALA A N 1
ATOM 664 C CA . ALA A 1 87 ? -0.05 4.844 -9.312 1 98.62 87 ALA A CA 1
ATOM 665 C C . ALA A 1 87 ? -0.446 5.312 -10.703 1 98.62 87 ALA A C 1
ATOM 667 O O . ALA A 1 87 ? -0.131 6.438 -11.102 1 98.62 87 ALA A O 1
ATOM 668 N N . GLU A 1 88 ? -1.102 4.473 -11.438 1 98.06 88 GLU A N 1
ATOM 669 C CA . GLU A 1 88 ? -1.589 4.812 -12.773 1 98.06 88 GLU A CA 1
ATOM 670 C C . GLU A 1 88 ? -2.578 5.973 -12.727 1 98.06 88 GLU A C 1
ATOM 672 O O . GLU A 1 88 ? -3.344 6.102 -11.766 1 98.06 88 GLU A O 1
ATOM 677 N N . ASP A 1 8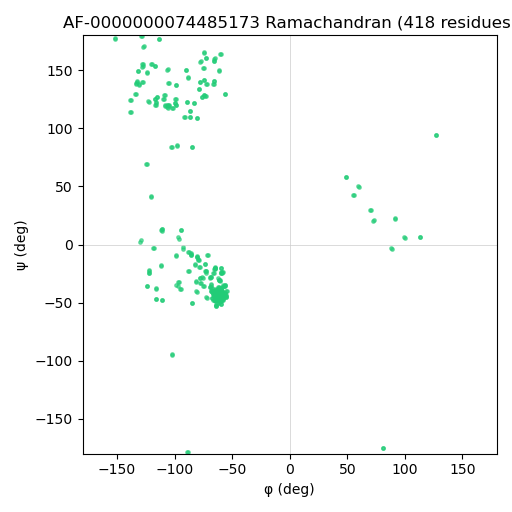9 ? -2.584 6.758 -13.836 1 98.44 89 ASP A N 1
ATOM 678 C CA . ASP A 1 89 ? -3.498 7.895 -13.914 1 98.44 89 ASP A CA 1
ATOM 679 C C . ASP A 1 89 ? -4.941 7.453 -13.68 1 98.44 89 ASP A C 1
ATOM 681 O O . ASP A 1 89 ? -5.688 8.109 -12.945 1 98.44 89 ASP A O 1
ATOM 685 N N . LEU A 1 90 ? -5.27 6.355 -14.328 1 98.25 90 LEU A N 1
ATOM 686 C CA . LEU A 1 90 ? -6.637 5.855 -14.219 1 98.25 90 LEU A CA 1
ATOM 687 C C . LEU A 1 90 ? -6.992 5.555 -12.766 1 98.25 90 LEU A C 1
ATOM 689 O O . LEU A 1 90 ? -8.133 5.762 -12.344 1 98.25 90 LEU A O 1
ATOM 693 N N . SER A 1 91 ? -6.051 5.047 -11.969 1 98.69 91 SER A N 1
ATOM 694 C CA . SER A 1 91 ? -6.273 4.762 -10.555 1 98.69 91 SER A CA 1
ATOM 695 C C . SER A 1 91 ? -6.465 6.047 -9.758 1 98.69 91 SER A C 1
ATOM 697 O O . SER A 1 91 ? -7.387 6.148 -8.945 1 98.69 91 SER A O 1
ATOM 699 N N . ILE A 1 92 ? -5.613 7.047 -9.977 1 98.94 92 ILE A N 1
ATOM 700 C CA . ILE A 1 92 ? -5.699 8.305 -9.242 1 98.94 92 ILE A CA 1
ATOM 701 C C . ILE A 1 92 ? -7.012 9.008 -9.57 1 98.94 92 ILE A C 1
ATOM 703 O O . ILE A 1 92 ? -7.711 9.484 -8.68 1 98.94 92 ILE A O 1
ATOM 707 N N . LYS A 1 93 ? -7.371 9.039 -10.852 1 98.88 93 LYS A N 1
ATOM 708 C CA . LYS A 1 93 ? -8.633 9.648 -11.258 1 98.88 93 LYS A CA 1
ATOM 709 C C . LYS A 1 93 ? -9.828 8.906 -10.656 1 98.88 93 LYS A C 1
ATOM 711 O O . LYS A 1 93 ? -10.805 9.531 -10.25 1 98.88 93 LYS A O 1
ATOM 716 N N . GLY A 1 94 ? -9.742 7.586 -10.656 1 98.75 94 GLY A N 1
ATOM 717 C CA . GLY A 1 94 ? -10.789 6.797 -10.016 1 98.75 94 GLY A CA 1
ATOM 718 C C . GLY A 1 94 ? -10.93 7.086 -8.531 1 98.75 94 GLY A C 1
ATOM 719 O O . GLY A 1 94 ? -12.039 7.129 -8.008 1 98.75 94 GLY A O 1
ATOM 720 N N . ALA A 1 95 ? -9.773 7.215 -7.852 1 98.94 95 ALA A N 1
ATOM 721 C CA . ALA A 1 95 ? -9.781 7.578 -6.438 1 98.94 95 ALA A CA 1
ATOM 722 C C . ALA A 1 95 ? -10.461 8.93 -6.223 1 98.94 95 ALA A C 1
ATOM 724 O O . ALA A 1 95 ? -11.297 9.078 -5.324 1 98.94 95 ALA A O 1
ATOM 725 N N . VAL A 1 96 ? -10.117 9.914 -7.047 1 98.94 96 VAL A N 1
ATOM 726 C CA . VAL A 1 96 ? -10.672 11.258 -6.953 1 98.94 96 VAL A CA 1
ATOM 727 C C . VAL A 1 96 ? -12.18 11.219 -7.164 1 98.94 96 VAL A C 1
ATOM 729 O O . VAL A 1 96 ? -12.938 11.812 -6.395 1 98.94 96 VAL A O 1
ATOM 732 N N . GLU A 1 97 ? -12.578 10.516 -8.195 1 98.88 97 GLU A N 1
ATOM 733 C CA . GLU A 1 97 ? -14 10.414 -8.508 1 98.88 97 GLU A CA 1
ATOM 734 C C . GLU A 1 97 ? -14.773 9.797 -7.344 1 98.88 97 GLU A C 1
ATOM 736 O O . GLU A 1 97 ? -15.82 10.32 -6.945 1 98.88 97 GLU A O 1
ATOM 741 N N . GLU A 1 98 ? -14.297 8.727 -6.84 1 98.94 98 GLU A N 1
ATOM 742 C CA . GLU A 1 98 ? -14.984 8.055 -5.738 1 98.94 98 GLU A CA 1
ATOM 743 C C . GLU A 1 98 ? -15.008 8.93 -4.488 1 98.94 98 GLU A C 1
ATOM 745 O O . GLU A 1 98 ? -16.016 8.969 -3.771 1 98.94 98 GLU A O 1
ATOM 750 N N . ALA A 1 99 ? -13.867 9.555 -4.191 1 98.94 99 ALA A N 1
ATOM 751 C CA . ALA A 1 99 ? -13.805 10.43 -3.027 1 98.94 99 ALA A CA 1
ATOM 752 C C . ALA A 1 99 ? -14.836 11.555 -3.131 1 98.94 99 ALA A C 1
ATOM 754 O O . ALA A 1 99 ? -15.523 11.859 -2.156 1 98.94 99 ALA A O 1
ATOM 755 N N . LYS A 1 100 ? -14.914 12.18 -4.293 1 98.75 100 LYS A N 1
ATOM 756 C CA . LYS A 1 100 ? -15.906 13.234 -4.516 1 98.75 100 LYS A CA 1
ATOM 757 C C . LYS A 1 100 ? -17.312 12.719 -4.273 1 98.75 100 LYS A C 1
ATOM 759 O O . LYS A 1 100 ? -18.125 13.391 -3.631 1 98.75 100 LYS A O 1
ATOM 764 N N . LYS A 1 101 ? -17.609 11.531 -4.789 1 98.69 101 LYS A N 1
ATOM 765 C CA . LYS A 1 101 ? -18.906 10.914 -4.586 1 98.69 101 LYS A CA 1
ATOM 766 C C . LYS A 1 101 ? -19.219 10.758 -3.102 1 98.69 101 LYS A C 1
ATOM 768 O O . LYS A 1 101 ? -20.375 10.875 -2.688 1 98.69 101 LYS A O 1
ATOM 773 N N . GLN A 1 102 ? -18.219 10.484 -2.316 1 98.62 102 GLN A N 1
ATOM 774 C CA . GLN A 1 102 ? -18.391 10.195 -0.896 1 98.62 102 GLN A CA 1
ATOM 775 C C . GLN A 1 102 ? -18.25 11.461 -0.055 1 98.62 102 GLN A C 1
ATOM 777 O O . GLN A 1 102 ? -18.406 11.422 1.166 1 98.62 102 GLN A O 1
ATOM 782 N N . GLY A 1 103 ? -17.938 12.57 -0.656 1 98.75 103 GLY A N 1
ATOM 783 C CA . GLY A 1 103 ? -17.703 13.805 0.076 1 98.75 103 GLY A CA 1
ATOM 784 C C . GLY A 1 103 ? -16.422 13.789 0.877 1 98.75 103 GLY A C 1
ATOM 785 O O . GLY A 1 103 ? -16.359 14.328 1.985 1 98.75 103 GLY A O 1
ATOM 786 N N . LYS A 1 104 ? -15.398 13.023 0.393 1 98.88 104 LYS A N 1
ATOM 787 C CA . LYS A 1 104 ? -14.102 12.883 1.054 1 98.88 104 LYS A CA 1
ATOM 788 C C . LYS A 1 104 ? -12.992 13.5 0.215 1 98.88 104 LYS A C 1
ATOM 790 O O . LYS A 1 104 ? -13.242 14.047 -0.858 1 98.88 104 LYS A O 1
ATOM 795 N N . LYS A 1 105 ? -11.75 13.508 0.711 1 98.94 105 LYS A N 1
ATOM 796 C CA . LYS A 1 105 ? -10.625 14.148 0.039 1 98.94 105 LYS A CA 1
ATOM 797 C C . LYS A 1 105 ? -9.523 13.133 -0.274 1 98.94 105 LYS A C 1
ATOM 799 O O . LYS A 1 105 ? -9.422 12.102 0.39 1 98.94 105 LYS A O 1
ATOM 804 N N . ILE A 1 106 ? -8.727 13.453 -1.288 1 99 106 ILE A N 1
ATOM 805 C CA . ILE A 1 106 ? -7.613 12.609 -1.707 1 99 106 ILE A CA 1
ATOM 806 C C . ILE A 1 106 ? -6.297 13.344 -1.479 1 99 106 ILE A C 1
ATOM 808 O O . ILE A 1 106 ? -6.152 14.508 -1.859 1 99 106 ILE A O 1
ATOM 812 N N . LEU A 1 107 ? -5.387 12.695 -0.769 1 99 107 LEU A N 1
ATOM 813 C CA . LEU A 1 107 ? -3.994 13.125 -0.694 1 99 107 LEU A CA 1
ATOM 814 C C . LEU A 1 107 ? -3.102 12.227 -1.541 1 99 107 LEU A C 1
ATOM 816 O O . LEU A 1 107 ? -3.078 11.008 -1.346 1 99 107 LEU A O 1
ATOM 820 N N . VAL A 1 108 ? -2.43 12.797 -2.533 1 99 108 VAL A N 1
ATOM 821 C CA . VAL A 1 108 ? -1.462 12.039 -3.318 1 99 108 VAL A CA 1
ATOM 822 C C . VAL A 1 108 ? -0.098 12.078 -2.635 1 99 108 VAL A C 1
ATOM 824 O O . VAL A 1 108 ? 0.485 13.148 -2.451 1 99 108 VAL A O 1
ATOM 827 N N . ASP A 1 109 ? 0.373 10.945 -2.195 1 98.94 109 ASP A N 1
ATOM 828 C CA . ASP A 1 109 ? 1.704 10.789 -1.617 1 98.94 109 ASP A CA 1
ATOM 829 C C . ASP A 1 109 ? 2.758 10.609 -2.705 1 98.94 109 ASP A C 1
ATOM 831 O O . ASP A 1 109 ? 2.762 9.602 -3.412 1 98.94 109 ASP A O 1
ATOM 835 N N . MET A 1 110 ? 3.77 11.469 -2.766 1 98.69 110 MET A N 1
ATOM 836 C CA . MET A 1 110 ? 4.719 11.516 -3.873 1 98.69 110 MET A CA 1
ATOM 837 C C . MET A 1 110 ? 5.961 10.688 -3.557 1 98.69 110 MET A C 1
ATOM 839 O O . MET A 1 110 ? 6.969 10.781 -4.262 1 98.69 110 MET A O 1
ATOM 843 N N . ILE A 1 111 ? 5.852 9.875 -2.479 1 97.88 111 ILE A N 1
ATOM 844 C CA . ILE A 1 111 ? 6.965 8.992 -2.162 1 97.88 111 ILE A CA 1
ATOM 845 C C . ILE A 1 111 ? 7.285 8.117 -3.373 1 97.88 111 ILE A C 1
ATOM 847 O O . ILE A 1 111 ? 6.383 7.574 -4.012 1 97.88 111 ILE A O 1
ATOM 851 N N . GLY A 1 112 ? 8.562 8.078 -3.771 1 95.56 112 GLY A N 1
ATOM 852 C CA . GLY A 1 112 ? 9 7.18 -4.828 1 95.56 112 GLY A CA 1
ATOM 853 C C . GLY A 1 112 ? 8.883 7.789 -6.215 1 95.56 112 GLY A C 1
ATOM 854 O O . GLY A 1 112 ? 9.328 7.191 -7.199 1 95.56 112 GLY A O 1
ATOM 855 N N . VAL A 1 113 ? 8.375 8.945 -6.34 1 97.69 113 VAL A N 1
ATOM 856 C CA . VAL A 1 113 ? 8.258 9.602 -7.637 1 97.69 113 VAL A CA 1
ATOM 857 C C . VAL A 1 113 ? 9.625 10.141 -8.062 1 97.69 113 VAL A C 1
ATOM 859 O O . VAL A 1 113 ? 10.25 10.906 -7.328 1 97.69 113 VAL A O 1
ATOM 862 N N . LYS A 1 114 ? 10.062 9.812 -9.211 1 94.94 114 LYS A N 1
ATOM 863 C CA . LYS A 1 114 ? 11.398 10.188 -9.664 1 94.94 114 LYS A CA 1
ATOM 864 C C . LYS A 1 114 ? 11.398 11.586 -10.266 1 94.94 114 LYS A C 1
ATOM 866 O O . LYS A 1 114 ? 12.258 12.406 -9.938 1 94.94 114 LYS A O 1
ATOM 871 N N . ASN A 1 115 ? 10.516 11.867 -11.164 1 96.81 115 ASN A N 1
ATOM 872 C CA . ASN A 1 115 ? 10.352 13.203 -11.711 1 96.81 115 ASN A CA 1
ATOM 873 C C . ASN A 1 115 ? 9.211 13.953 -11.023 1 96.81 115 ASN A C 1
ATOM 875 O O . ASN A 1 115 ? 8.109 14.039 -11.562 1 96.81 115 ASN A O 1
ATOM 879 N N . LEU A 1 116 ? 9.586 14.531 -9.938 1 97.94 116 LEU A N 1
ATOM 880 C CA . LEU A 1 116 ? 8.617 15.117 -9.016 1 97.94 116 LEU A CA 1
ATOM 881 C C . LEU A 1 116 ? 7.863 16.266 -9.672 1 97.94 116 LEU A C 1
ATOM 883 O O . LEU A 1 116 ? 6.637 16.344 -9.578 1 97.94 116 LEU A O 1
ATOM 887 N N . GLU A 1 117 ? 8.602 17.141 -10.328 1 98.31 117 GLU A N 1
ATOM 888 C CA . GLU A 1 117 ? 8.008 18.312 -10.953 1 98.31 117 GLU A CA 1
ATOM 889 C C . GLU A 1 117 ? 6.961 17.922 -11.992 1 98.31 117 GLU A C 1
ATOM 891 O O . GLU A 1 117 ? 5.828 18.422 -11.953 1 98.31 117 GLU A O 1
ATOM 896 N N . GLU A 1 118 ? 7.305 17.062 -12.891 1 98.56 118 GLU A N 1
ATOM 897 C CA . GLU A 1 118 ? 6.402 16.625 -13.953 1 98.56 118 GLU A CA 1
ATOM 898 C C . GLU A 1 118 ? 5.18 15.914 -13.391 1 98.56 118 GLU A C 1
ATOM 900 O O . GLU A 1 118 ? 4.047 16.203 -13.773 1 98.56 118 GLU A O 1
ATOM 905 N N . ARG A 1 119 ? 5.43 15.016 -12.508 1 98.69 119 ARG A N 1
ATOM 906 C CA . ARG A 1 119 ? 4.332 14.211 -11.984 1 98.69 119 ARG A CA 1
ATOM 907 C C . ARG A 1 119 ? 3.383 15.055 -11.141 1 98.69 119 ARG A C 1
ATOM 909 O O . ARG A 1 119 ? 2.166 14.875 -11.195 1 98.69 119 ARG A O 1
ATOM 916 N N . ALA A 1 120 ? 3.941 15.961 -10.344 1 98.81 120 ALA A N 1
ATOM 917 C CA . ALA A 1 120 ? 3.105 16.859 -9.547 1 98.81 120 ALA A CA 1
ATOM 918 C C . ALA A 1 120 ? 2.176 17.672 -10.43 1 98.81 120 ALA A C 1
ATOM 920 O O . ALA A 1 120 ? 1.004 17.875 -10.102 1 98.81 120 ALA A O 1
ATOM 921 N N . LYS A 1 121 ? 2.717 18.141 -11.547 1 98.56 121 LYS A N 1
ATOM 922 C CA . LYS A 1 121 ? 1.903 18.906 -12.5 1 98.56 121 LYS A CA 1
ATOM 923 C C . LYS A 1 121 ? 0.749 18.062 -13.031 1 98.56 121 LYS A C 1
ATOM 925 O O . LYS A 1 121 ? -0.387 18.531 -13.109 1 98.56 121 LYS A O 1
ATOM 930 N N . GLU A 1 122 ? 1.044 16.844 -13.344 1 98.75 122 GLU A N 1
ATOM 931 C CA . GLU A 1 122 ? 0.034 15.945 -13.883 1 98.75 122 GLU A CA 1
ATOM 932 C C . GLU A 1 122 ? -1.072 15.68 -12.867 1 98.75 122 GLU A C 1
ATOM 934 O O . GLU A 1 122 ? -2.256 15.836 -13.18 1 98.75 122 GLU A O 1
ATOM 939 N N . VAL A 1 123 ? -0.677 15.266 -11.695 1 98.75 123 VAL A N 1
ATOM 940 C CA . VAL A 1 123 ? -1.668 14.828 -10.711 1 98.75 123 VAL A CA 1
ATOM 941 C C . VAL A 1 123 ? -2.477 16.031 -10.227 1 98.75 123 VAL A C 1
ATOM 943 O O . VAL A 1 123 ? -3.643 15.883 -9.852 1 98.75 123 VAL A O 1
ATOM 946 N N . ASP A 1 124 ? -1.86 17.234 -10.258 1 98.81 124 ASP A N 1
ATOM 947 C CA . ASP A 1 124 ? -2.564 18.469 -9.891 1 98.81 124 ASP A CA 1
ATOM 948 C C . ASP A 1 124 ? -3.771 18.703 -10.797 1 98.81 124 ASP A C 1
ATOM 950 O O . ASP A 1 124 ? -4.742 19.344 -10.391 1 98.81 124 ASP A O 1
ATOM 954 N N . GLU A 1 125 ? -3.721 18.141 -11.984 1 98.69 125 GLU A N 1
ATOM 955 C CA . GLU A 1 125 ? -4.781 18.344 -12.969 1 98.69 125 GLU A CA 1
ATOM 956 C C . GLU A 1 125 ? -5.918 17.344 -12.766 1 98.69 125 GLU A C 1
ATOM 958 O O . GLU A 1 125 ? -6.992 17.484 -13.352 1 98.69 125 GLU A O 1
ATOM 963 N N . PHE A 1 126 ? -5.727 16.344 -11.898 1 98.81 126 PHE A N 1
ATOM 964 C CA . PHE A 1 126 ? -6.695 15.266 -11.773 1 98.81 126 PHE A CA 1
ATOM 965 C C . PHE A 1 126 ? -7.777 15.625 -10.758 1 98.81 126 PHE A C 1
ATOM 967 O O . PHE A 1 126 ? -8.734 14.867 -10.57 1 98.81 126 PHE A O 1
ATOM 974 N N . GLY A 1 127 ? -7.652 16.75 -10.031 1 98.5 127 GLY A N 1
ATOM 975 C CA . GLY A 1 127 ? -8.648 17.156 -9.055 1 98.5 127 GLY A CA 1
ATOM 976 C C . GLY A 1 127 ? -8.367 16.641 -7.656 1 98.5 127 GLY A C 1
ATOM 977 O O . GLY A 1 127 ? -9.281 16.547 -6.832 1 98.5 127 GLY A O 1
ATOM 978 N N . VAL A 1 128 ? -7.133 16.312 -7.363 1 98.88 128 VAL A N 1
ATOM 979 C CA . VAL A 1 128 ? -6.754 15.844 -6.031 1 98.88 128 VAL A CA 1
ATOM 980 C C . VAL A 1 128 ? -6.781 17.016 -5.051 1 98.88 128 VAL A C 1
ATOM 982 O O . VAL A 1 128 ? -6.742 18.172 -5.457 1 98.88 128 VAL A O 1
ATOM 985 N N . ASP A 1 129 ? -6.855 16.734 -3.76 1 98.94 129 ASP A N 1
ATOM 986 C CA . ASP A 1 129 ? -7.004 17.781 -2.754 1 98.94 129 ASP A CA 1
ATOM 987 C C . ASP A 1 129 ? -5.648 18.188 -2.184 1 98.94 129 ASP A C 1
ATOM 989 O O . ASP A 1 129 ? -5.418 19.359 -1.893 1 98.94 129 ASP A O 1
ATOM 993 N N . TYR A 1 130 ? -4.77 17.203 -1.994 1 98.94 130 TYR A N 1
ATOM 994 C CA . TYR A 1 130 ? -3.432 17.422 -1.456 1 98.94 130 TYR A CA 1
ATOM 995 C C . TYR A 1 130 ? -2.379 16.703 -2.285 1 98.94 130 TYR A C 1
ATOM 997 O O . TYR A 1 130 ? -2.609 15.586 -2.752 1 98.94 130 TYR A O 1
ATOM 1005 N N . ILE A 1 131 ? -1.299 17.312 -2.492 1 98.94 131 ILE A N 1
ATOM 1006 C CA . ILE A 1 131 ? -0.09 16.672 -3.004 1 98.94 131 ILE A CA 1
ATOM 1007 C C . ILE A 1 131 ? 1.019 16.75 -1.957 1 98.94 131 ILE A C 1
ATOM 1009 O O . ILE A 1 131 ? 1.404 17.844 -1.533 1 98.94 131 ILE A O 1
ATOM 1013 N N . CYS A 1 132 ? 1.487 15.633 -1.553 1 98.88 132 CYS A N 1
ATOM 1014 C CA . CYS A 1 132 ? 2.367 15.555 -0.392 1 98.88 132 CYS A CA 1
ATOM 1015 C C . CYS A 1 132 ? 3.754 15.062 -0.792 1 98.88 132 CYS A C 1
ATOM 1017 O O . CYS A 1 132 ? 3.896 13.984 -1.369 1 98.88 132 CYS A O 1
ATOM 1019 N N . VAL A 1 133 ? 4.805 15.891 -0.49 1 98.56 133 VAL A N 1
ATOM 1020 C CA . VAL A 1 133 ? 6.152 15.344 -0.527 1 98.56 133 VAL A CA 1
ATOM 1021 C C . VAL A 1 133 ? 6.422 14.547 0.747 1 98.56 133 VAL A C 1
ATOM 1023 O O . VAL A 1 133 ? 6.02 14.953 1.84 1 98.56 133 VAL A O 1
ATOM 1026 N N . HIS A 1 134 ? 6.98 13.367 0.561 1 98.19 134 HIS A N 1
ATOM 1027 C CA . HIS A 1 134 ? 7.105 12.422 1.661 1 98.19 134 HIS A CA 1
ATOM 1028 C C . HIS A 1 134 ? 8.469 11.734 1.643 1 98.19 134 HIS A C 1
ATOM 1030 O O . HIS A 1 134 ? 8.812 11.055 0.673 1 98.19 134 HIS A O 1
ATOM 1036 N N . THR A 1 135 ? 9.297 11.992 2.672 1 96.25 135 THR A N 1
ATOM 1037 C CA . THR A 1 135 ? 10.492 11.18 2.904 1 96.25 135 THR A CA 1
ATOM 1038 C C . THR A 1 135 ? 10.156 9.953 3.75 1 96.25 135 THR A C 1
ATOM 1040 O O . THR A 1 135 ? 9.844 10.078 4.938 1 96.25 135 THR A O 1
ATOM 1043 N N . GLY A 1 136 ? 10.203 8.836 3.135 1 94.69 136 GLY A N 1
ATOM 1044 C CA . GLY A 1 136 ? 9.875 7.598 3.816 1 94.69 136 GLY A CA 1
ATOM 1045 C C . GLY A 1 136 ? 10.766 7.312 5.008 1 94.69 136 GLY A C 1
ATOM 1046 O O . GLY A 1 136 ? 11.859 7.867 5.113 1 94.69 136 GLY A O 1
ATOM 1047 N N . TYR A 1 137 ? 10.297 6.414 5.812 1 92.81 137 TYR A N 1
ATOM 1048 C CA . TYR A 1 137 ? 11 6.051 7.039 1 92.81 137 TYR A CA 1
ATOM 1049 C C . TYR A 1 137 ? 12.43 5.609 6.738 1 92.81 137 TYR A C 1
ATOM 1051 O O . TYR A 1 137 ? 13.367 6.012 7.43 1 92.81 137 TYR A O 1
ATOM 1059 N N . ASP A 1 138 ? 12.617 4.867 5.723 1 95.69 138 ASP A N 1
ATOM 1060 C CA . ASP A 1 138 ? 13.914 4.266 5.406 1 95.69 138 ASP A CA 1
ATOM 1061 C C . ASP A 1 138 ? 14.922 5.324 4.977 1 95.69 138 ASP A C 1
ATOM 1063 O O . ASP A 1 138 ? 16.094 5.246 5.332 1 95.69 138 ASP A O 1
ATOM 1067 N N . LEU A 1 139 ? 14.469 6.344 4.25 1 95 139 LEU A N 1
ATOM 1068 C CA . LEU A 1 139 ? 15.352 7.418 3.805 1 95 139 LEU A CA 1
ATOM 1069 C C . LEU A 1 139 ? 15.57 8.438 4.922 1 95 139 LEU A C 1
ATOM 1071 O O . LEU A 1 139 ? 16.641 9.055 5 1 95 139 LEU A O 1
ATOM 1075 N N . GLN A 1 140 ? 14.555 8.625 5.781 1 92.81 140 GLN A N 1
ATOM 1076 C CA . GLN A 1 140 ? 14.758 9.469 6.957 1 92.81 140 GLN A CA 1
ATOM 1077 C C . GLN A 1 140 ? 15.93 8.961 7.801 1 92.81 140 GLN A C 1
ATOM 1079 O O . GLN A 1 140 ? 16.703 9.758 8.328 1 92.81 140 GLN A O 1
ATOM 1084 N N . ALA A 1 141 ? 16.031 7.68 7.789 1 88.88 141 ALA A N 1
ATOM 1085 C CA . ALA A 1 141 ? 17.047 7.035 8.625 1 88.88 141 ALA A CA 1
ATOM 1086 C C . ALA A 1 141 ? 18.453 7.402 8.172 1 88.88 141 ALA A C 1
ATOM 1088 O O . ALA A 1 141 ? 19.391 7.359 8.961 1 88.88 141 ALA A O 1
ATOM 1089 N N . VAL A 1 142 ? 18.594 7.863 6.895 1 92.12 142 VAL A N 1
ATOM 1090 C CA . VAL A 1 142 ? 19.922 8.211 6.398 1 92.12 142 VAL A CA 1
ATOM 1091 C C . VAL A 1 142 ? 20 9.719 6.18 1 92.12 142 VAL A C 1
ATOM 1093 O O . VAL A 1 142 ? 20.875 10.195 5.453 1 92.12 142 VAL A O 1
ATOM 1096 N N . GLY A 1 143 ? 19.078 10.492 6.652 1 90.19 143 GLY A N 1
ATOM 1097 C CA . GLY A 1 143 ? 19.203 11.938 6.785 1 90.19 143 GLY A CA 1
ATOM 1098 C C . GLY A 1 143 ? 18.516 12.703 5.668 1 90.19 143 GLY A C 1
ATOM 1099 O O . GLY A 1 143 ? 18.609 13.93 5.594 1 90.19 143 GLY A O 1
ATOM 1100 N N . LYS A 1 144 ? 17.844 11.984 4.867 1 90.31 144 LYS A N 1
ATOM 1101 C CA . LYS A 1 144 ? 17.141 12.672 3.791 1 90.31 144 LYS A CA 1
ATOM 1102 C C . LYS A 1 144 ? 15.906 13.398 4.32 1 90.31 144 LYS A C 1
ATOM 1104 O O . LYS A 1 144 ? 15.234 12.914 5.23 1 90.31 144 LYS A O 1
ATOM 1109 N N . ASN A 1 145 ? 15.68 14.656 3.701 1 85.81 145 ASN A N 1
ATOM 1110 C CA . ASN A 1 145 ? 14.461 15.383 4.031 1 85.81 145 ASN A CA 1
ATOM 1111 C C . ASN A 1 145 ? 13.703 15.805 2.779 1 85.81 145 ASN A C 1
ATOM 1113 O O . ASN A 1 145 ? 14.164 15.578 1.66 1 85.81 145 ASN A O 1
ATOM 1117 N N . SER A 1 146 ? 12.531 16.484 3.068 1 91.75 146 SER A N 1
ATOM 1118 C CA . SER A 1 146 ? 11.602 16.688 1.962 1 91.75 146 SER A CA 1
ATOM 1119 C C . SER A 1 146 ? 11.523 18.156 1.572 1 91.75 146 SER A C 1
ATOM 1121 O O . SER A 1 146 ? 10.727 18.531 0.715 1 91.75 146 SER A O 1
ATOM 1123 N N . LEU A 1 147 ? 12.422 19.031 2.057 1 95.31 147 LEU A N 1
ATOM 1124 C CA . LEU A 1 147 ? 12.242 20.469 1.872 1 95.31 147 LEU A CA 1
ATOM 1125 C C . LEU A 1 147 ? 12.5 20.875 0.422 1 95.31 147 LEU A C 1
ATOM 1127 O O . LEU A 1 147 ? 11.75 21.672 -0.147 1 95.31 147 LEU A O 1
ATOM 1131 N N . GLU A 1 148 ? 13.547 20.391 -0.175 1 94.81 148 GLU A N 1
ATOM 1132 C CA . GLU A 1 148 ? 13.812 20.688 -1.58 1 94.81 148 GLU A CA 1
ATOM 1133 C C . GLU A 1 148 ? 12.68 20.172 -2.475 1 94.81 148 GLU A C 1
ATOM 1135 O O . GLU A 1 148 ? 12.32 20.828 -3.451 1 94.81 148 GLU A O 1
ATOM 1140 N N . ASP A 1 149 ? 12.148 19.031 -2.162 1 96.81 149 ASP A N 1
ATOM 1141 C CA . ASP A 1 149 ? 11.031 18.469 -2.904 1 96.81 149 ASP A CA 1
ATOM 1142 C C . ASP A 1 149 ? 9.781 19.328 -2.762 1 96.81 149 ASP A C 1
ATOM 1144 O O . ASP A 1 149 ? 9.023 19.5 -3.721 1 96.81 149 ASP A O 1
ATOM 1148 N N . LEU A 1 150 ? 9.586 19.859 -1.547 1 98 150 LEU A N 1
ATOM 1149 C CA . LEU A 1 150 ? 8.445 20.75 -1.342 1 98 150 LEU A CA 1
ATOM 1150 C C . LEU A 1 150 ? 8.555 21.984 -2.221 1 98 150 LEU A C 1
ATOM 1152 O O . LEU A 1 150 ? 7.57 22.406 -2.832 1 98 150 LEU A O 1
ATOM 1156 N N . ALA A 1 151 ? 9.773 22.547 -2.27 1 97.56 151 ALA A N 1
ATOM 1157 C CA . ALA A 1 151 ? 9.984 23.703 -3.127 1 97.56 151 ALA A CA 1
ATOM 1158 C C . ALA A 1 151 ? 9.68 23.375 -4.586 1 97.56 151 ALA A C 1
ATOM 1160 O O . ALA A 1 151 ? 9.086 24.188 -5.301 1 97.56 151 ALA A O 1
ATOM 1161 N N . THR A 1 152 ? 10.047 22.219 -4.992 1 97.75 152 THR A N 1
ATOM 1162 C CA . THR A 1 152 ? 9.828 21.766 -6.363 1 97.75 152 THR A CA 1
ATOM 1163 C C . THR A 1 152 ? 8.336 21.688 -6.672 1 97.75 152 THR A C 1
ATOM 1165 O O . THR A 1 152 ? 7.879 22.203 -7.695 1 97.75 152 THR A O 1
ATOM 1168 N N . ILE A 1 153 ? 7.543 21.047 -5.746 1 97.75 153 ILE A N 1
ATOM 1169 C CA . ILE A 1 153 ? 6.141 20.859 -6.102 1 97.75 153 ILE A CA 1
ATOM 1170 C C . ILE A 1 153 ? 5.387 22.188 -5.965 1 97.75 153 ILE A C 1
ATOM 1172 O O . ILE A 1 153 ? 4.422 22.438 -6.688 1 97.75 153 ILE A O 1
ATOM 1176 N N . LYS A 1 154 ? 5.801 23.062 -5.086 1 97.75 154 LYS A N 1
ATOM 1177 C CA . LYS A 1 154 ? 5.129 24.344 -4.895 1 97.75 154 LYS A CA 1
ATOM 1178 C C . LYS A 1 154 ? 5.262 25.234 -6.129 1 97.75 154 LYS A C 1
ATOM 1180 O O . LYS A 1 154 ? 4.41 26.094 -6.379 1 97.75 154 LYS A O 1
ATOM 1185 N N . ARG A 1 155 ? 6.262 25 -6.898 1 97.38 155 ARG A N 1
ATOM 1186 C CA . ARG A 1 155 ? 6.488 25.781 -8.117 1 97.38 155 ARG A CA 1
ATOM 1187 C C . ARG A 1 155 ? 5.477 25.406 -9.195 1 97.38 155 ARG A C 1
ATOM 1189 O O . ARG A 1 155 ? 5.172 26.219 -10.07 1 97.38 155 ARG A O 1
ATOM 1196 N N . VAL A 1 156 ? 4.922 24.203 -9.086 1 98.12 156 VAL A N 1
ATOM 1197 C CA . VAL A 1 156 ? 4.172 23.734 -10.25 1 98.12 156 VAL A CA 1
ATOM 1198 C C . VAL A 1 156 ? 2.73 23.422 -9.852 1 98.12 156 VAL A C 1
ATOM 1200 O O . VAL A 1 156 ? 1.844 23.359 -10.703 1 98.12 156 VAL A O 1
ATOM 1203 N N . VAL A 1 157 ? 2.463 23.172 -8.617 1 98.44 157 VAL A N 1
ATOM 1204 C CA . VAL A 1 157 ? 1.113 22.875 -8.148 1 98.44 157 VAL A CA 1
ATOM 1205 C C . VAL A 1 157 ? 0.286 24.156 -8.109 1 98.44 157 VAL A C 1
ATOM 1207 O O . VAL A 1 157 ? 0.689 25.141 -7.484 1 98.44 157 VAL A O 1
ATOM 1210 N N . LYS A 1 158 ? -0.897 24.156 -8.703 1 98.31 158 LYS A N 1
ATOM 1211 C CA . LYS A 1 158 ? -1.705 25.359 -8.82 1 98.31 158 LYS A CA 1
ATOM 1212 C C . LYS A 1 158 ? -3.08 25.172 -8.188 1 98.31 158 LYS A C 1
ATOM 1214 O O . LYS A 1 158 ? -3.732 26.141 -7.805 1 98.31 158 LYS A O 1
ATOM 1219 N N . ASN A 1 159 ? -3.543 23.969 -8.094 1 98.69 159 ASN A N 1
ATOM 1220 C CA . ASN A 1 159 ? -4.914 23.703 -7.672 1 98.69 159 ASN A CA 1
ATOM 1221 C C . ASN A 1 159 ? -4.961 23.047 -6.297 1 98.69 159 ASN A C 1
ATOM 1223 O O . ASN A 1 159 ? -5.688 23.5 -5.414 1 98.69 159 ASN A O 1
ATOM 1227 N N . ALA A 1 160 ? -4.164 22.016 -6.074 1 98.88 160 ALA A N 1
ATOM 1228 C CA . ALA A 1 160 ? -4.168 21.234 -4.836 1 98.88 160 ALA A CA 1
ATOM 1229 C C . ALA A 1 160 ? -3.436 21.984 -3.721 1 98.88 160 ALA A C 1
ATOM 1231 O O . ALA A 1 160 ? -2.652 22.891 -3.986 1 98.88 160 ALA A O 1
ATOM 1232 N N . LYS A 1 161 ? -3.732 21.656 -2.52 1 98.88 161 LYS A N 1
ATOM 1233 C CA . LYS A 1 161 ? -2.914 22.062 -1.38 1 98.88 161 LYS A CA 1
ATOM 1234 C C . LYS A 1 161 ? -1.631 21.234 -1.308 1 98.88 161 LYS A C 1
ATOM 1236 O O . LYS A 1 161 ? -1.594 20.094 -1.767 1 98.88 161 LYS A O 1
ATOM 1241 N N . THR A 1 162 ? -0.583 21.812 -0.745 1 98.88 162 THR A N 1
ATOM 1242 C CA . THR A 1 162 ? 0.688 21.109 -0.634 1 98.88 162 THR A CA 1
ATOM 1243 C C . THR A 1 162 ? 0.927 20.641 0.801 1 98.88 162 THR A C 1
ATOM 1245 O O . THR A 1 162 ? 0.588 21.359 1.75 1 98.88 162 THR A O 1
ATOM 1248 N N . ALA A 1 163 ? 1.437 19.438 0.947 1 98.88 163 ALA A N 1
ATOM 1249 C CA . ALA A 1 163 ? 1.723 18.828 2.244 1 98.88 163 ALA A CA 1
ATOM 1250 C C . ALA A 1 163 ? 3.16 18.312 2.305 1 98.88 163 ALA A C 1
ATOM 1252 O O . ALA A 1 163 ? 3.76 18.016 1.273 1 98.88 163 ALA A O 1
ATOM 1253 N N . ILE A 1 164 ? 3.73 18.25 3.49 1 98.81 164 ILE A N 1
ATOM 1254 C CA . ILE A 1 164 ? 5.094 17.75 3.68 1 98.81 164 ILE A CA 1
ATOM 1255 C C . ILE A 1 164 ? 5.129 16.781 4.848 1 98.81 164 ILE A C 1
ATOM 1257 O O . ILE A 1 164 ? 4.531 17.031 5.898 1 98.81 164 ILE A O 1
ATOM 1261 N N . ALA A 1 165 ? 5.707 15.641 4.598 1 98.19 165 ALA A N 1
ATOM 1262 C CA . ALA A 1 165 ? 5.918 14.602 5.598 1 98.19 165 ALA A CA 1
ATOM 1263 C C . ALA A 1 165 ? 7.352 14.086 5.559 1 98.19 165 ALA A C 1
ATOM 1265 O O . ALA A 1 165 ? 7.969 14.023 4.492 1 98.19 165 ALA A O 1
ATOM 1266 N N . GLY A 1 166 ? 7.805 13.68 6.75 1 96.31 166 GLY A N 1
ATOM 1267 C CA . GLY A 1 166 ? 9.094 13.008 6.801 1 96.31 166 GLY A CA 1
ATOM 1268 C C . GLY A 1 166 ? 10.047 13.625 7.801 1 96.31 166 GLY A C 1
ATOM 1269 O O . GLY A 1 166 ? 10.75 14.586 7.488 1 96.31 166 GLY A O 1
ATOM 1270 N N . GLY A 1 167 ? 10.086 13.133 8.93 1 95.38 167 GLY A N 1
ATOM 1271 C CA . GLY A 1 167 ? 11.125 13.414 9.914 1 95.38 167 GLY A CA 1
ATOM 1272 C C . GLY A 1 167 ? 11.016 14.805 10.516 1 95.38 167 GLY A C 1
ATOM 1273 O O . GLY A 1 167 ? 12.016 15.375 10.953 1 95.38 167 GLY A O 1
ATOM 1274 N N . ILE A 1 168 ? 9.961 15.422 10.477 1 97.75 168 ILE A N 1
ATOM 1275 C CA . ILE A 1 168 ? 9.789 16.781 10.992 1 97.75 168 ILE A CA 1
ATOM 1276 C C . ILE A 1 168 ? 9.789 16.75 12.523 1 97.75 168 ILE A C 1
ATOM 1278 O O . ILE A 1 168 ? 9.078 15.945 13.133 1 97.75 168 ILE A O 1
ATOM 1282 N N . LYS A 1 169 ? 10.633 17.578 13.133 1 97.06 169 LYS A N 1
ATOM 1283 C CA . LYS A 1 169 ? 10.789 17.75 14.578 1 97.06 169 LYS A CA 1
ATOM 1284 C C . LYS A 1 169 ? 10.664 19.219 14.969 1 97.06 169 LYS A C 1
ATOM 1286 O O . LYS A 1 169 ? 10.586 20.094 14.102 1 97.06 169 LYS A O 1
ATOM 1291 N N . LEU A 1 170 ? 10.602 19.375 16.281 1 97.69 170 LEU A N 1
ATOM 1292 C CA . LEU A 1 170 ? 10.492 20.734 16.781 1 97.69 170 LEU A CA 1
ATOM 1293 C C . LEU A 1 170 ? 11.633 21.594 16.25 1 97.69 170 LEU A C 1
ATOM 1295 O O . LEU A 1 170 ? 11.414 22.75 15.875 1 97.69 170 LEU A O 1
ATOM 1299 N N . ASN A 1 171 ? 12.82 21.094 16.172 1 96.31 171 ASN A N 1
ATOM 1300 C CA . ASN A 1 171 ? 13.984 21.891 15.797 1 96.31 171 ASN A CA 1
ATOM 1301 C C . ASN A 1 171 ? 14.039 22.109 14.289 1 96.31 171 ASN A C 1
ATOM 1303 O O . ASN A 1 171 ? 14.719 23.016 13.812 1 96.31 171 ASN A O 1
ATOM 1307 N N . THR A 1 172 ? 13.375 21.328 13.445 1 96.25 172 THR A N 1
ATOM 1308 C CA . THR A 1 172 ? 13.375 21.516 12 1 96.25 172 THR A CA 1
ATOM 1309 C C . THR A 1 172 ? 12.109 22.25 11.555 1 96.25 172 THR A C 1
ATOM 1311 O O . THR A 1 172 ? 12.031 22.703 10.406 1 96.25 172 THR A O 1
ATOM 1314 N N . LEU A 1 173 ? 11.172 22.422 12.453 1 98.06 173 LEU A N 1
ATOM 1315 C CA . LEU A 1 173 ? 9.859 22.984 12.133 1 98.06 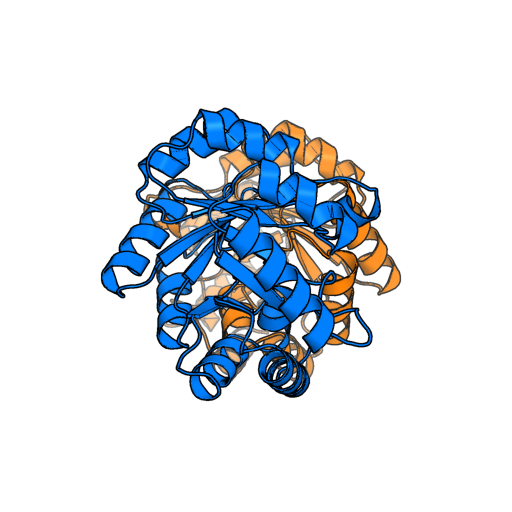173 LEU A CA 1
ATOM 1316 C C . LEU A 1 173 ? 9.984 24.391 11.578 1 98.06 173 LEU A C 1
ATOM 1318 O O . LEU A 1 173 ? 9.266 24.766 10.648 1 98.06 173 LEU A O 1
ATOM 1322 N N . PRO A 1 174 ? 10.914 25.219 12.086 1 97.94 174 PRO A N 1
ATOM 1323 C CA . PRO A 1 174 ? 11.016 26.578 11.562 1 97.94 174 PRO A CA 1
ATOM 1324 C C . PRO A 1 174 ? 11.305 26.625 10.062 1 97.94 174 PRO A C 1
ATOM 1326 O O . PRO A 1 174 ? 10.719 27.438 9.344 1 97.94 174 PRO A O 1
ATOM 1329 N N . GLU A 1 175 ? 12.164 25.734 9.617 1 97.44 175 GLU A N 1
ATOM 1330 C CA . GLU A 1 175 ? 12.477 25.688 8.188 1 97.44 175 GLU A CA 1
ATOM 1331 C C . GLU A 1 175 ? 11.273 25.219 7.375 1 97.44 175 GLU A C 1
ATOM 1333 O O . GLU A 1 175 ? 11.062 25.688 6.254 1 97.44 175 GLU A O 1
ATOM 1338 N N . VAL A 1 176 ? 10.531 24.297 7.918 1 98.19 176 VAL A N 1
ATOM 1339 C CA . VAL A 1 176 ? 9.328 23.797 7.258 1 98.19 176 VAL A CA 1
ATOM 1340 C C . VAL A 1 176 ? 8.297 24.906 7.145 1 98.19 176 VAL A C 1
ATOM 1342 O O . VAL A 1 176 ? 7.711 25.109 6.082 1 98.19 176 VAL A O 1
ATOM 1345 N N . ILE A 1 177 ? 8.094 25.625 8.219 1 98.31 177 ILE A N 1
ATOM 1346 C CA . ILE A 1 177 ? 7.125 26.719 8.266 1 98.31 177 ILE A CA 1
ATOM 1347 C C . ILE A 1 177 ? 7.5 27.781 7.227 1 98.31 177 ILE A C 1
ATOM 1349 O O . ILE A 1 177 ? 6.633 28.312 6.535 1 98.31 177 ILE A O 1
ATOM 1353 N N . LYS A 1 178 ? 8.82 28.016 7.078 1 97.44 178 LYS A N 1
ATOM 1354 C CA . LYS A 1 178 ? 9.305 29.016 6.129 1 97.44 178 LYS A CA 1
ATOM 1355 C C . LYS A 1 178 ? 8.93 28.656 4.699 1 97.44 178 LYS A C 1
ATOM 1357 O O . LYS A 1 178 ? 8.688 29.531 3.867 1 97.44 178 LYS A O 1
ATOM 1362 N N . ALA A 1 179 ? 8.812 27.375 4.434 1 97.38 179 ALA A N 1
ATOM 1363 C CA . ALA A 1 179 ? 8.469 26.891 3.1 1 97.38 179 ALA A CA 1
ATOM 1364 C C . ALA A 1 179 ? 6.969 26.984 2.844 1 97.38 179 ALA A C 1
ATOM 1366 O O . ALA A 1 179 ? 6.508 26.797 1.718 1 97.38 179 ALA A O 1
ATOM 1367 N N . LYS A 1 180 ? 6.148 27.266 3.814 1 97.38 180 LYS A N 1
ATOM 1368 C CA . LYS A 1 180 ? 4.73 27.609 3.789 1 97.38 180 LYS A CA 1
ATOM 1369 C C . LYS A 1 180 ? 3.904 26.5 3.152 1 97.38 180 LYS A C 1
ATOM 1371 O O . LYS A 1 180 ? 3.111 26.75 2.242 1 97.38 180 LYS A O 1
ATOM 1376 N N . PRO A 1 181 ? 4.074 25.25 3.576 1 98.44 181 PRO A N 1
ATOM 1377 C CA . PRO A 1 181 ? 3.109 24.219 3.162 1 98.44 181 PRO A CA 1
ATOM 1378 C C . PRO A 1 181 ? 1.717 24.469 3.742 1 98.44 181 PRO A C 1
ATOM 1380 O O . PRO A 1 181 ? 1.567 25.203 4.723 1 98.44 181 PRO A O 1
ATOM 1383 N N . ASP A 1 182 ? 0.688 23.875 3.064 1 98.69 182 ASP A N 1
ATOM 1384 C CA . ASP A 1 182 ? -0.666 23.953 3.605 1 98.69 182 ASP A CA 1
ATOM 1385 C C . ASP A 1 182 ? -0.856 22.953 4.746 1 98.69 182 ASP A C 1
ATOM 1387 O O . ASP A 1 182 ? -1.663 23.188 5.652 1 98.69 182 ASP A O 1
ATOM 1391 N N . LEU A 1 183 ? -0.112 21.844 4.707 1 98.81 183 LEU A N 1
ATOM 1392 C CA . LEU A 1 183 ? -0.263 20.766 5.676 1 98.81 183 LEU A CA 1
ATOM 1393 C C . LEU A 1 183 ? 1.098 20.219 6.105 1 98.81 183 LEU A C 1
ATOM 1395 O O . LEU A 1 183 ? 1.924 19.859 5.262 1 98.81 183 LEU A O 1
ATOM 1399 N N . ILE A 1 184 ? 1.335 20.219 7.41 1 98.81 184 ILE A N 1
ATOM 1400 C CA . ILE A 1 184 ? 2.551 19.672 8 1 98.81 184 ILE A CA 1
ATOM 1401 C C . ILE A 1 184 ? 2.23 18.359 8.734 1 98.81 184 ILE A C 1
ATOM 1403 O O . ILE A 1 184 ? 1.433 18.359 9.672 1 98.81 184 ILE A O 1
ATOM 1407 N N . ILE A 1 185 ? 2.854 17.281 8.297 1 98.88 185 ILE A N 1
ATOM 1408 C CA . ILE A 1 185 ? 2.57 15.953 8.836 1 98.88 185 ILE A CA 1
ATOM 1409 C C . ILE A 1 185 ? 3.717 15.508 9.742 1 98.88 185 ILE A C 1
ATOM 1411 O O . ILE A 1 185 ? 4.852 15.352 9.281 1 98.88 185 ILE A O 1
ATOM 1415 N N . VAL A 1 186 ? 3.424 15.297 11 1 98.75 186 VAL A N 1
ATOM 1416 C CA . VAL A 1 186 ? 4.449 14.977 11.992 1 98.75 186 VAL A CA 1
ATOM 1417 C C . VAL A 1 186 ? 4.121 13.641 12.656 1 98.75 186 VAL A C 1
ATOM 1419 O O . VAL A 1 186 ? 3.012 13.453 13.164 1 98.75 186 VAL A O 1
ATOM 1422 N N . GLY A 1 187 ? 5.02 12.719 12.586 1 98.06 187 GLY A N 1
ATOM 1423 C CA . GLY A 1 187 ? 4.926 11.469 13.312 1 98.06 187 GLY A CA 1
ATOM 1424 C C . GLY A 1 187 ? 5.797 11.43 14.555 1 98.06 187 GLY A C 1
ATOM 1425 O O . GLY A 1 187 ? 5.473 12.055 15.57 1 98.06 187 GLY A O 1
ATOM 1426 N N . GLY A 1 188 ? 7.016 10.883 14.398 1 96.81 188 GLY A N 1
ATOM 1427 C CA . GLY A 1 188 ? 7.941 10.711 15.5 1 96.81 188 GLY A CA 1
ATOM 1428 C C . GLY A 1 188 ? 8.32 12.023 16.172 1 96.81 188 GLY A C 1
ATOM 1429 O O . GLY A 1 188 ? 8.711 12.039 17.344 1 96.81 188 GLY A O 1
ATOM 1430 N N . GLY A 1 189 ? 8.227 13.125 15.477 1 98 189 GLY A N 1
ATOM 1431 C CA . GLY A 1 189 ? 8.492 14.422 16.078 1 98 189 GLY A CA 1
ATOM 1432 C C . GLY A 1 189 ? 7.586 14.734 17.25 1 98 189 GLY A C 1
ATOM 1433 O O . GLY A 1 189 ? 7.914 15.578 18.094 1 98 189 GLY A O 1
ATOM 1434 N N . ILE A 1 190 ? 6.43 14.031 17.328 1 98.69 190 ILE A N 1
ATOM 1435 C CA . ILE A 1 190 ? 5.512 14.164 18.453 1 98.69 190 ILE A CA 1
ATOM 1436 C C . ILE A 1 190 ? 5.414 12.828 19.203 1 98.69 190 ILE A C 1
ATOM 1438 O O . ILE A 1 190 ? 5.645 12.773 20.406 1 98.69 190 ILE A O 1
ATOM 1442 N N . THR A 1 191 ? 5.242 11.719 18.531 1 98.25 191 THR A N 1
ATOM 1443 C CA . THR A 1 191 ? 4.848 10.445 19.109 1 98.25 191 THR A CA 1
ATOM 1444 C C . THR A 1 191 ? 6.004 9.828 19.906 1 98.25 191 THR A C 1
ATOM 1446 O O . THR A 1 191 ? 5.789 8.984 20.781 1 98.25 191 THR A O 1
ATOM 1449 N N . ASN A 1 192 ? 7.25 10.219 19.562 1 97.19 192 ASN A N 1
ATOM 1450 C CA . ASN A 1 192 ? 8.406 9.648 20.25 1 97.19 192 ASN A CA 1
ATOM 1451 C C . ASN A 1 192 ? 8.891 10.547 21.375 1 97.19 192 ASN A C 1
ATOM 1453 O O . ASN A 1 192 ? 9.906 10.25 22.016 1 97.19 192 ASN A O 1
ATOM 1457 N N . GLN A 1 193 ? 8.211 11.586 21.672 1 97.88 193 GLN A N 1
ATOM 1458 C CA . GLN A 1 193 ? 8.633 12.523 22.703 1 97.88 193 GLN A CA 1
ATOM 1459 C C . GLN A 1 193 ? 8.07 12.133 24.062 1 97.88 193 GLN A C 1
ATOM 1461 O O . GLN A 1 193 ? 7.008 11.516 24.156 1 97.88 193 GLN A O 1
ATOM 1466 N N . GLU A 1 194 ? 8.82 12.484 25.062 1 97.38 194 GLU A N 1
ATOM 1467 C CA . GLU A 1 194 ? 8.367 12.203 26.422 1 97.38 194 GLU A CA 1
ATOM 1468 C C . GLU A 1 194 ? 7.086 12.977 26.75 1 97.38 194 GLU A C 1
ATOM 1470 O O . GLU A 1 194 ? 6.105 12.391 27.203 1 97.38 194 GLU A O 1
ATOM 1475 N N . ASP A 1 195 ? 7.172 14.258 26.516 1 98.31 195 ASP A N 1
ATOM 1476 C CA . ASP A 1 195 ? 6 15.102 26.719 1 98.31 195 ASP A CA 1
ATOM 1477 C C . ASP A 1 195 ? 5.348 15.469 25.391 1 98.31 195 ASP A C 1
ATOM 1479 O O . ASP A 1 195 ? 5.551 16.562 24.875 1 98.31 195 ASP A O 1
ATOM 1483 N N . LYS A 1 196 ? 4.488 14.57 24.891 1 98.69 196 LYS A N 1
ATOM 1484 C CA . LYS A 1 196 ? 3.859 14.703 23.578 1 98.69 196 LYS A CA 1
ATOM 1485 C C . LYS A 1 196 ? 2.949 15.93 23.547 1 98.69 196 LYS A C 1
ATOM 1487 O O . LYS A 1 196 ? 2.93 16.656 22.547 1 98.69 196 LYS A O 1
ATOM 1492 N N . ARG A 1 197 ? 2.266 16.125 24.578 1 98.69 197 ARG A N 1
ATOM 1493 C CA . ARG A 1 197 ? 1.344 17.25 24.656 1 98.69 197 ARG A CA 1
ATOM 1494 C C . ARG A 1 197 ? 2.086 18.578 24.516 1 98.69 197 ARG A C 1
ATOM 1496 O O . ARG A 1 197 ? 1.68 19.453 23.75 1 98.69 197 ARG A O 1
ATOM 1503 N N . ALA A 1 198 ? 3.137 18.75 25.281 1 98.69 198 ALA A N 1
ATOM 1504 C CA . ALA A 1 198 ? 3.904 20 25.25 1 98.69 198 ALA A CA 1
ATOM 1505 C C . ALA A 1 198 ? 4.492 20.25 23.859 1 98.69 198 ALA A C 1
ATOM 1507 O O . ALA A 1 198 ? 4.516 21.375 23.375 1 98.69 198 ALA A O 1
ATOM 1508 N N . VAL A 1 199 ? 4.988 19.203 23.266 1 98.75 199 VAL A N 1
ATOM 1509 C CA . VAL A 1 199 ? 5.609 19.312 21.938 1 98.75 199 VAL A CA 1
ATOM 1510 C C . VAL A 1 199 ? 4.555 19.703 20.906 1 98.75 199 VAL A C 1
ATOM 1512 O O . VAL A 1 199 ? 4.77 20.609 20.094 1 98.75 199 VAL A O 1
ATOM 1515 N N . ALA A 1 200 ? 3.422 19 20.938 1 98.81 200 ALA A N 1
ATOM 1516 C CA . ALA A 1 200 ? 2.34 19.312 20 1 98.81 200 ALA A CA 1
ATOM 1517 C C . ALA A 1 200 ? 1.857 20.75 20.188 1 98.81 200 ALA A C 1
ATOM 1519 O O . ALA A 1 200 ? 1.614 21.453 19.203 1 98.81 200 ALA A O 1
ATOM 1520 N N . ALA A 1 201 ? 1.73 21.172 21.422 1 98.75 201 ALA A N 1
ATOM 1521 C CA . ALA A 1 201 ? 1.306 22.547 21.734 1 98.75 201 ALA A CA 1
ATOM 1522 C C . ALA A 1 201 ? 2.295 23.562 21.172 1 98.75 201 ALA A C 1
ATOM 1524 O O . ALA A 1 201 ? 1.892 24.578 20.594 1 98.75 201 ALA A O 1
ATOM 1525 N N . GLU A 1 202 ? 3.553 23.266 21.406 1 98.75 202 GLU A N 1
ATOM 1526 C CA . GLU A 1 202 ? 4.59 24.156 20.922 1 98.75 202 GLU A CA 1
ATOM 1527 C C . GLU A 1 202 ? 4.598 24.219 19.391 1 98.75 202 GLU A C 1
ATOM 1529 O O . GLU A 1 202 ? 4.746 25.297 18.812 1 98.75 202 GLU A O 1
ATOM 1534 N N . MET A 1 203 ? 4.469 23.094 18.719 1 98.81 203 MET A N 1
ATOM 1535 C CA . MET A 1 203 ? 4.422 23.062 17.266 1 98.81 203 MET A CA 1
ATOM 1536 C C . MET A 1 203 ? 3.234 23.859 16.734 1 98.81 203 MET A C 1
ATOM 1538 O O . MET A 1 203 ? 3.373 24.625 15.789 1 98.81 203 MET A O 1
ATOM 1542 N N . LYS A 1 204 ? 2.127 23.641 17.359 1 98.56 204 LYS A N 1
ATOM 1543 C CA . LYS A 1 204 ? 0.931 24.359 16.953 1 98.56 204 LYS A CA 1
ATOM 1544 C C . LYS A 1 204 ? 1.136 25.875 17.094 1 98.56 204 LYS A C 1
ATOM 1546 O O . LYS A 1 204 ? 0.761 26.641 16.188 1 98.56 204 LYS A O 1
ATOM 1551 N N . LYS A 1 205 ? 1.672 26.297 18.172 1 98.44 205 LYS A N 1
ATOM 1552 C CA . LYS A 1 205 ? 1.955 27.703 18.406 1 98.44 205 LYS A CA 1
ATOM 1553 C C . LYS A 1 205 ? 2.877 28.281 17.344 1 98.44 205 LYS A C 1
ATOM 1555 O O . LYS A 1 205 ? 2.617 29.344 16.797 1 98.44 205 LYS A O 1
ATOM 1560 N N . MET A 1 206 ? 3.936 27.547 17.031 1 98.44 206 MET A N 1
ATOM 1561 C CA . MET A 1 206 ? 4.898 27.984 16.031 1 98.44 206 MET A CA 1
ATOM 1562 C C . MET A 1 206 ? 4.238 28.125 14.664 1 98.44 206 MET A C 1
ATOM 1564 O O . MET A 1 206 ? 4.512 29.062 13.93 1 98.44 206 MET A O 1
ATOM 1568 N N . ILE A 1 207 ? 3.4 27.141 14.328 1 98.44 207 ILE A N 1
ATOM 1569 C CA . ILE A 1 207 ? 2.715 27.141 13.039 1 98.44 207 ILE A CA 1
ATOM 1570 C C . ILE A 1 207 ? 1.777 28.328 12.953 1 98.44 207 ILE A C 1
ATOM 1572 O O . ILE A 1 207 ? 1.735 29.016 11.93 1 98.44 207 ILE A O 1
ATOM 1576 N N . GLN A 1 208 ? 1.089 28.688 14 1 97.12 208 GLN A N 1
ATOM 1577 C CA . GLN A 1 208 ? 0.163 29.812 14.039 1 97.12 208 GLN A CA 1
ATOM 1578 C C . GLN A 1 208 ? 0.907 31.141 13.922 1 97.12 208 GLN A C 1
ATOM 1580 O O . GLN A 1 208 ? 0.419 32.062 13.289 1 97.12 208 GLN A O 1
ATOM 1585 N N . GLN A 1 209 ? 2.055 31.172 14.477 1 95.94 209 GLN A N 1
ATOM 1586 C CA . GLN A 1 209 ? 2.848 32.406 14.453 1 95.94 209 GLN A CA 1
ATOM 1587 C C . GLN A 1 209 ? 3.498 32.594 13.086 1 95.94 209 GLN A C 1
ATOM 1589 O O . GLN A 1 209 ? 3.809 33.75 12.711 1 95.94 209 GLN A O 1
ATOM 1594 N N . GLY A 1 210 ? 3.844 31.469 12.484 1 90.75 210 GLY A N 1
ATOM 1595 C CA . GLY A 1 210 ? 4.496 31.547 11.188 1 90.75 210 GLY A CA 1
ATOM 1596 C C . GLY A 1 210 ? 3.525 31.766 10.047 1 90.75 210 GLY A C 1
ATOM 1597 O O . GLY A 1 210 ? 3.941 31.969 8.898 1 90.75 210 GLY A O 1
ATOM 1598 N N . GLU A 1 211 ? 2.205 31.656 10.273 1 83.06 211 GLU A N 1
ATOM 1599 C CA . GLU A 1 211 ? 1.197 31.922 9.25 1 83.06 211 GLU A CA 1
ATOM 1600 C C . GLU A 1 211 ? 1.052 33.438 9.008 1 83.06 211 GLU A C 1
ATOM 1602 O O . GLU A 1 211 ? 1.218 34.219 9.93 1 83.06 211 GLU A O 1
ATOM 1607 N N . MET B 1 1 ? 6.188 -24.234 -12.977 1 96.62 1 MET B N 1
ATOM 1608 C CA . MET B 1 1 ? 5.215 -23.156 -12.789 1 96.62 1 MET B CA 1
ATOM 1609 C C . MET B 1 1 ? 4.309 -23.453 -11.594 1 96.62 1 MET B C 1
ATOM 1611 O O . MET B 1 1 ? 3.875 -24.594 -11.406 1 96.62 1 MET B O 1
ATOM 1615 N N . GLU B 1 2 ? 4.184 -22.453 -10.703 1 98.12 2 GLU B N 1
ATOM 1616 C CA . GLU B 1 2 ? 3.277 -22.562 -9.562 1 98.12 2 GLU B CA 1
ATOM 1617 C C . GLU B 1 2 ? 2.031 -21.703 -9.766 1 98.12 2 GLU B C 1
ATOM 1619 O O . GLU B 1 2 ? 2.057 -20.719 -10.523 1 98.12 2 GLU B O 1
ATOM 1624 N N . LEU B 1 3 ? 0.923 -22.172 -9.148 1 98.75 3 LEU B N 1
ATOM 1625 C CA . LEU B 1 3 ? -0.339 -21.438 -9.195 1 98.75 3 LEU B CA 1
ATOM 1626 C C . LEU B 1 3 ? -0.631 -20.781 -7.855 1 98.75 3 LEU B C 1
ATOM 1628 O O . LEU B 1 3 ? -0.667 -21.453 -6.82 1 98.75 3 LEU B O 1
ATOM 1632 N N . GLN B 1 4 ? -0.752 -19.469 -7.852 1 98.88 4 GLN B N 1
ATOM 1633 C CA . GLN B 1 4 ? -1.104 -18.688 -6.676 1 98.88 4 GLN B CA 1
ATOM 1634 C C . GLN B 1 4 ? -2.52 -18.125 -6.789 1 98.88 4 GLN B C 1
ATOM 1636 O O . GLN B 1 4 ? -2.879 -17.531 -7.809 1 98.88 4 GLN B O 1
ATOM 1641 N N . LEU B 1 5 ? -3.326 -18.344 -5.77 1 98.94 5 LEU B N 1
ATOM 1642 C CA . LEU B 1 5 ? -4.656 -17.75 -5.656 1 98.94 5 LEU B CA 1
ATOM 1643 C C . LEU B 1 5 ? -4.598 -16.406 -4.945 1 98.94 5 LEU B C 1
ATOM 1645 O O . LEU B 1 5 ? -4.117 -16.312 -3.812 1 98.94 5 LEU B O 1
ATOM 1649 N N . ALA B 1 6 ? -5.066 -15.375 -5.586 1 98.81 6 ALA B N 1
ATOM 1650 C CA . ALA B 1 6 ? -5.133 -14.055 -4.969 1 98.81 6 ALA B CA 1
ATOM 1651 C C . ALA B 1 6 ? -6.535 -13.766 -4.441 1 98.81 6 ALA B C 1
ATOM 1653 O O . ALA B 1 6 ? -7.508 -13.766 -5.203 1 98.81 6 ALA B O 1
ATOM 1654 N N . LEU B 1 7 ? -6.684 -13.531 -3.146 1 98.62 7 LEU B N 1
ATOM 1655 C CA . LEU B 1 7 ? -7.938 -13.156 -2.498 1 98.62 7 LEU B CA 1
ATOM 1656 C C . LEU B 1 7 ? -7.98 -11.656 -2.221 1 98.62 7 LEU B C 1
ATOM 1658 O O . LEU B 1 7 ? -7.258 -11.164 -1.356 1 98.62 7 LEU B O 1
ATOM 1662 N N . ASP B 1 8 ? -8.93 -10.883 -2.814 1 96.12 8 ASP B N 1
ATOM 1663 C CA . ASP B 1 8 ? -8.883 -9.43 -2.709 1 96.12 8 ASP B CA 1
ATOM 1664 C C . ASP B 1 8 ? -10.18 -8.875 -2.129 1 96.12 8 ASP B C 1
ATOM 1666 O O . ASP B 1 8 ? -10.164 -7.887 -1.393 1 96.12 8 ASP B O 1
ATOM 1670 N N . LEU B 1 9 ? -11.328 -9.508 -2.486 1 94.75 9 LEU B N 1
ATOM 1671 C CA . LEU B 1 9 ? -12.625 -8.906 -2.203 1 94.75 9 LEU B CA 1
ATOM 1672 C C . LEU B 1 9 ? -13.461 -9.812 -1.305 1 94.75 9 LEU B C 1
ATOM 1674 O O . LEU B 1 9 ? -14.648 -10.016 -1.559 1 94.75 9 LEU B O 1
ATOM 1678 N N . VAL B 1 10 ? -12.828 -10.383 -0.373 1 95.56 10 VAL B N 1
ATOM 1679 C CA . VAL B 1 10 ? -13.477 -11.266 0.596 1 95.56 10 VAL B CA 1
ATOM 1680 C C . VAL B 1 10 ? -13.133 -10.812 2.014 1 95.56 10 VAL B C 1
ATOM 1682 O O . VAL B 1 10 ? -12.133 -10.125 2.229 1 95.56 10 VAL B O 1
ATOM 1685 N N . ASN B 1 11 ? -14.039 -11.172 2.961 1 97.88 11 ASN B N 1
ATOM 1686 C CA . ASN B 1 11 ? -13.648 -11.125 4.367 1 97.88 11 ASN B CA 1
ATOM 1687 C C . ASN B 1 11 ? -13.016 -12.445 4.812 1 97.88 11 ASN B C 1
ATOM 1689 O O . ASN B 1 11 ? -12.836 -13.359 4.004 1 97.88 11 ASN B O 1
ATOM 1693 N N . ILE B 1 12 ? -12.641 -12.547 6.066 1 98.69 12 ILE B N 1
ATOM 1694 C CA . ILE B 1 12 ? -11.852 -13.672 6.547 1 98.69 12 ILE B CA 1
ATOM 1695 C C . ILE B 1 12 ? -12.664 -14.961 6.449 1 98.69 12 ILE B C 1
ATOM 1697 O O . ILE B 1 12 ? -12.195 -15.961 5.902 1 98.69 12 ILE B O 1
ATOM 1701 N N . PRO B 1 13 ? -13.945 -15 6.859 1 98.69 13 PRO B N 1
ATOM 1702 C CA . PRO B 1 13 ? -14.719 -16.234 6.719 1 98.69 13 PRO B CA 1
ATOM 1703 C C . PRO B 1 13 ? -14.891 -16.672 5.262 1 98.69 13 PRO B C 1
ATOM 1705 O O . PRO B 1 13 ? -14.766 -17.844 4.941 1 98.69 13 PRO B O 1
ATOM 1708 N N . GLU B 1 14 ? -15.117 -15.75 4.41 1 98.62 14 GLU B N 1
ATOM 1709 C CA . GLU B 1 14 ? -15.258 -16.047 2.986 1 98.62 14 GLU B CA 1
ATOM 1710 C C . GLU B 1 14 ? -13.945 -16.562 2.398 1 98.62 14 GLU B C 1
ATOM 1712 O O . GLU B 1 14 ? -13.945 -17.469 1.567 1 98.62 14 GLU B O 1
ATOM 1717 N N . ALA B 1 15 ? -12.867 -15.938 2.824 1 98.75 15 ALA B N 1
ATOM 1718 C CA . ALA B 1 15 ? -11.555 -16.375 2.369 1 98.75 15 ALA B CA 1
ATOM 1719 C C . ALA B 1 15 ? -11.297 -17.828 2.754 1 98.75 15 ALA B C 1
ATOM 1721 O O . ALA B 1 15 ? -10.859 -18.625 1.924 1 98.75 15 ALA B O 1
ATOM 1722 N N . LYS B 1 16 ? -11.602 -18.141 3.986 1 98.75 16 LYS B N 1
ATOM 1723 C CA . LYS B 1 16 ? -11.383 -19.5 4.473 1 98.75 16 LYS B CA 1
ATOM 1724 C C . LYS B 1 16 ? -12.219 -20.516 3.68 1 98.75 16 LYS B C 1
ATOM 1726 O O . LYS B 1 16 ? -11.719 -21.562 3.291 1 98.75 16 LYS B O 1
ATOM 1731 N N . LYS B 1 17 ? -13.445 -20.141 3.471 1 98.56 17 LYS B N 1
ATOM 1732 C CA . LYS B 1 17 ? -14.336 -21.016 2.707 1 98.56 17 LYS B CA 1
ATOM 1733 C C . LYS B 1 17 ? -13.812 -21.219 1.289 1 98.56 17 LYS B C 1
ATOM 1735 O O . LYS B 1 17 ? -13.797 -22.359 0.792 1 98.56 17 LYS B O 1
ATOM 1740 N N . LEU B 1 18 ? -13.391 -20.141 0.681 1 98.75 18 LEU B N 1
ATOM 1741 C CA . LEU B 1 18 ? -12.898 -20.188 -0.692 1 98.75 18 LEU B CA 1
ATOM 1742 C C . LEU B 1 18 ? -11.625 -21.016 -0.784 1 98.75 18 LEU B C 1
ATOM 1744 O O . LEU B 1 18 ? -11.484 -21.844 -1.688 1 98.75 18 LEU B O 1
ATOM 1748 N N . VAL B 1 19 ? -10.664 -20.797 0.091 1 98.88 19 VAL B N 1
ATOM 1749 C CA . VAL B 1 19 ? -9.414 -21.562 0.087 1 98.88 19 VAL B CA 1
ATOM 1750 C C . VAL B 1 19 ? -9.703 -23.047 0.265 1 98.88 19 VAL B C 1
ATOM 1752 O O . VAL B 1 19 ? -9.109 -23.891 -0.418 1 98.88 19 VAL B O 1
ATOM 1755 N N . LYS B 1 20 ? -10.602 -23.375 1.157 1 98.62 20 LYS B N 1
ATOM 1756 C CA . LYS B 1 20 ? -10.969 -24.766 1.396 1 98.62 20 LYS B CA 1
ATOM 1757 C C . LYS B 1 20 ? -11.461 -25.438 0.117 1 98.62 20 LYS B C 1
ATOM 1759 O O . LYS B 1 20 ? -11.195 -26.609 -0.117 1 98.62 20 LYS B O 1
ATOM 1764 N N . GLU B 1 21 ? -12.109 -24.688 -0.646 1 98.38 21 GLU B N 1
ATOM 1765 C CA . GLU B 1 21 ? -12.68 -25.188 -1.89 1 98.38 21 GLU B CA 1
ATOM 1766 C C . GLU B 1 21 ? -11.586 -25.531 -2.898 1 98.38 21 GLU B C 1
ATOM 1768 O O . GLU B 1 21 ? -11.75 -26.438 -3.725 1 98.38 21 GLU B O 1
ATOM 1773 N N . VAL B 1 22 ? -10.422 -24.859 -2.834 1 98.69 22 VAL B N 1
ATOM 1774 C CA . VAL B 1 22 ? -9.516 -24.953 -3.971 1 98.69 22 VAL B CA 1
ATOM 1775 C C . VAL B 1 22 ? -8.117 -25.312 -3.48 1 98.69 22 VAL B C 1
ATOM 1777 O O . VAL B 1 22 ? -7.18 -25.422 -4.277 1 98.69 22 VAL B O 1
ATOM 1780 N N . GLU B 1 23 ? -7.914 -25.531 -2.195 1 98.31 23 GLU B N 1
ATOM 1781 C CA . GLU B 1 23 ? -6.598 -25.672 -1.58 1 98.31 23 GLU B CA 1
ATOM 1782 C C . GLU B 1 23 ? -5.812 -26.828 -2.217 1 98.31 23 GLU B C 1
ATOM 1784 O O . GLU B 1 23 ? -4.582 -26.797 -2.258 1 98.31 23 GLU B O 1
ATOM 1789 N N . GLU B 1 24 ? -6.477 -27.812 -2.818 1 98 24 GLU B N 1
ATOM 1790 C CA . GLU B 1 24 ? -5.82 -28.969 -3.428 1 98 24 GLU B CA 1
ATOM 1791 C C . GLU B 1 24 ? -5.137 -28.578 -4.738 1 98 24 GLU B C 1
ATOM 1793 O O . GLU B 1 24 ? -4.227 -29.266 -5.195 1 98 24 GLU B O 1
ATOM 1798 N N . TYR B 1 25 ? -5.504 -27.453 -5.258 1 98.56 25 TYR B N 1
ATOM 1799 C CA . TYR B 1 25 ? -5.105 -27.172 -6.633 1 98.56 25 TYR B CA 1
ATOM 1800 C C . TYR B 1 25 ? -4.219 -25.938 -6.703 1 98.56 25 TYR B C 1
ATOM 1802 O O . TYR B 1 25 ? -3.732 -25.578 -7.777 1 98.56 25 TYR B O 1
ATOM 1810 N N . VAL B 1 26 ? -3.965 -25.25 -5.598 1 98.62 26 VAL B N 1
ATOM 1811 C CA . VAL B 1 26 ? -3.135 -24.062 -5.598 1 98.62 26 VAL B CA 1
ATOM 1812 C C . VAL B 1 26 ? -1.894 -24.281 -4.738 1 98.62 26 VAL B C 1
ATOM 1814 O O . VAL B 1 26 ? -1.924 -25.078 -3.793 1 98.62 26 VAL B O 1
ATOM 1817 N N . ASP B 1 27 ? -0.872 -23.562 -5.066 1 98.38 27 ASP B N 1
ATOM 1818 C CA . ASP B 1 27 ? 0.391 -23.719 -4.348 1 98.38 27 ASP B CA 1
ATOM 1819 C C . ASP B 1 27 ? 0.542 -22.625 -3.279 1 98.38 27 ASP B C 1
ATOM 1821 O O . ASP B 1 27 ? 1.126 -22.875 -2.221 1 98.38 27 ASP B O 1
ATOM 1825 N N . ILE B 1 28 ? 0.072 -21.469 -3.551 1 98.81 28 ILE B N 1
ATOM 1826 C CA . ILE B 1 28 ? 0.182 -20.297 -2.691 1 98.81 28 ILE B CA 1
ATOM 1827 C C . ILE B 1 28 ? -1.174 -19.594 -2.588 1 98.81 28 ILE B C 1
ATOM 1829 O O . ILE B 1 28 ? -1.91 -19.516 -3.574 1 98.81 28 ILE B O 1
ATOM 1833 N N . VAL B 1 29 ? -1.528 -19.172 -1.449 1 98.94 29 VAL B N 1
ATOM 1834 C CA . VAL B 1 29 ? -2.684 -18.297 -1.247 1 98.94 29 VAL B CA 1
ATOM 1835 C C . VAL B 1 29 ? -2.213 -16.891 -0.867 1 98.94 29 VAL B C 1
ATOM 1837 O O . VAL B 1 29 ? -1.425 -16.734 0.067 1 98.94 29 VAL B O 1
ATOM 1840 N N . GLU B 1 30 ? -2.664 -15.969 -1.62 1 98.94 30 GLU B N 1
ATOM 1841 C CA . GLU B 1 30 ? -2.348 -14.57 -1.359 1 98.94 30 GLU B CA 1
ATOM 1842 C C . GLU B 1 30 ? -3.498 -13.867 -0.641 1 98.94 30 GLU B C 1
ATOM 1844 O O . GLU B 1 30 ? -4.633 -13.875 -1.121 1 98.94 30 GLU B O 1
ATOM 1849 N N . ILE B 1 31 ? -3.193 -13.336 0.521 1 98.94 31 ILE B N 1
ATOM 1850 C CA . ILE B 1 31 ? -4.078 -12.336 1.11 1 98.94 31 ILE B CA 1
ATOM 1851 C C . ILE B 1 31 ? -3.818 -10.977 0.472 1 98.94 31 ILE B C 1
ATOM 1853 O O . ILE B 1 31 ? -2.773 -10.367 0.706 1 98.94 31 ILE B O 1
ATOM 1857 N N . GLY B 1 32 ? -4.766 -10.562 -0.324 1 98.81 32 GLY B N 1
ATOM 1858 C CA . GLY B 1 32 ? -4.57 -9.383 -1.155 1 98.81 32 GLY B CA 1
ATOM 1859 C C . GLY B 1 32 ? -4.625 -8.086 -0.373 1 98.81 32 GLY B C 1
ATOM 1860 O O . GLY B 1 32 ? -5.117 -8.055 0.756 1 98.81 32 GLY B O 1
ATOM 1861 N N . THR B 1 33 ? -4.18 -7.066 -0.959 1 98.81 33 THR B N 1
ATOM 1862 C CA . THR B 1 33 ? -4.062 -5.742 -0.357 1 98.81 33 THR B CA 1
ATOM 1863 C C . THR B 1 33 ? -5.41 -5.281 0.195 1 98.81 33 THR B C 1
ATOM 1865 O O . THR B 1 33 ? -5.496 -4.828 1.339 1 98.81 33 THR B O 1
ATOM 1868 N N . PRO B 1 34 ? -6.543 -5.441 -0.559 1 98.75 34 PRO B N 1
ATOM 1869 C CA . PRO B 1 34 ? -7.82 -4.988 -0.004 1 98.75 34 PRO B CA 1
ATOM 1870 C C . PRO B 1 34 ? -8.211 -5.738 1.27 1 98.75 34 PRO B C 1
ATOM 1872 O O . PRO B 1 34 ? -8.781 -5.145 2.186 1 98.75 34 PRO B O 1
ATOM 1875 N N . VAL B 1 35 ? -7.914 -7.004 1.31 1 98.88 35 VAL B N 1
ATOM 1876 C CA . VAL B 1 35 ? -8.234 -7.781 2.502 1 98.88 35 VAL B CA 1
ATOM 1877 C C . VAL B 1 35 ? -7.398 -7.293 3.68 1 98.88 35 VAL B C 1
ATOM 1879 O O . VAL B 1 35 ? -7.914 -7.117 4.785 1 98.88 35 VAL B O 1
ATOM 1882 N N . ILE B 1 36 ? -6.105 -7.066 3.457 1 98.88 36 ILE B N 1
ATOM 1883 C CA . ILE B 1 36 ? -5.211 -6.613 4.512 1 98.88 36 ILE B CA 1
ATOM 1884 C C . ILE B 1 36 ? -5.641 -5.227 4.992 1 98.88 36 ILE B C 1
ATOM 1886 O O . ILE B 1 36 ? -5.672 -4.965 6.195 1 98.88 36 ILE B O 1
ATOM 1890 N N . ILE B 1 37 ? -5.984 -4.352 4.066 1 98.88 37 ILE B N 1
ATOM 1891 C CA . ILE B 1 37 ? -6.441 -3.012 4.418 1 98.88 37 ILE B CA 1
ATOM 1892 C C . ILE B 1 37 ? -7.703 -3.102 5.27 1 98.88 37 ILE B C 1
ATOM 1894 O O . ILE B 1 37 ? -7.844 -2.381 6.262 1 98.88 37 ILE B O 1
ATOM 1898 N N . ASN B 1 38 ? -8.586 -4.027 4.961 1 98.81 38 ASN B N 1
ATOM 1899 C CA . ASN B 1 38 ? -9.867 -4.121 5.652 1 98.81 38 ASN B CA 1
ATOM 1900 C C . ASN B 1 38 ? -9.734 -4.848 6.984 1 98.81 38 ASN B C 1
ATOM 1902 O O . ASN B 1 38 ? -10.281 -4.406 7.996 1 98.81 38 ASN B O 1
ATOM 1906 N N . GLU B 1 39 ? -8.906 -5.941 6.98 1 98.81 39 GLU B N 1
ATOM 1907 C CA . GLU B 1 39 ? -8.969 -6.875 8.102 1 98.81 39 GLU B CA 1
ATOM 1908 C C . GLU B 1 39 ? -7.684 -6.824 8.93 1 98.81 39 GLU B C 1
ATOM 1910 O O . GLU B 1 39 ? -7.656 -7.297 10.07 1 98.81 39 GLU B O 1
ATOM 1915 N N . GLY B 1 40 ? -6.613 -6.277 8.352 1 98.88 40 GLY B N 1
ATOM 1916 C CA . GLY B 1 40 ? -5.32 -6.32 9.016 1 98.88 40 GLY B CA 1
ATOM 1917 C C . GLY B 1 40 ? -4.605 -7.648 8.844 1 98.88 40 GLY B C 1
ATOM 1918 O O . GLY B 1 40 ? -5.113 -8.547 8.164 1 98.88 40 GLY B O 1
ATOM 1919 N N . LEU B 1 41 ? -3.498 -7.785 9.492 1 98.88 41 LEU B N 1
ATOM 1920 C CA . LEU B 1 41 ? -2.643 -8.961 9.367 1 98.88 41 LEU B CA 1
ATOM 1921 C C . LEU B 1 41 ? -3.283 -10.172 10.039 1 98.88 41 LEU B C 1
ATOM 1923 O O . LEU B 1 41 ? -2.838 -11.305 9.844 1 98.88 41 LEU B O 1
ATOM 1927 N N . ARG B 1 42 ? -4.348 -9.961 10.75 1 98.88 42 ARG B N 1
ATOM 1928 C CA . ARG B 1 42 ? -5.059 -11.109 11.297 1 98.88 42 ARG B CA 1
ATOM 1929 C C . ARG B 1 42 ? -5.562 -12.023 10.188 1 98.88 42 ARG B C 1
ATOM 1931 O O . ARG B 1 42 ? -5.684 -13.234 10.375 1 98.88 42 ARG B O 1
ATOM 1938 N N . ALA B 1 43 ? -5.883 -11.438 9.016 1 98.94 43 ALA B N 1
ATOM 1939 C CA . ALA B 1 43 ? -6.293 -12.25 7.871 1 98.94 43 ALA B CA 1
ATOM 1940 C C . ALA B 1 43 ? -5.199 -13.242 7.48 1 98.94 43 ALA B C 1
ATOM 1942 O O . ALA B 1 43 ? -5.477 -14.414 7.211 1 98.94 43 ALA B O 1
ATOM 1943 N N . VAL B 1 44 ? -3.947 -12.781 7.469 1 98.94 44 VAL B N 1
ATOM 1944 C CA . VAL B 1 44 ? -2.801 -13.625 7.152 1 98.94 44 VAL B CA 1
ATOM 1945 C C . VAL B 1 44 ? -2.652 -14.711 8.211 1 98.94 44 VAL B C 1
ATOM 1947 O O . VAL B 1 44 ? -2.504 -15.891 7.879 1 98.94 44 VAL B O 1
ATOM 1950 N N . LYS B 1 45 ? -2.742 -14.289 9.422 1 98.94 45 LYS B N 1
ATOM 1951 C CA . LYS B 1 45 ? -2.562 -15.195 10.555 1 98.94 45 LYS B CA 1
ATOM 1952 C C . LYS B 1 45 ? -3.611 -16.297 10.539 1 98.94 45 LYS B C 1
ATOM 1954 O O . LYS B 1 45 ? -3.275 -17.484 10.664 1 98.94 45 LYS B O 1
ATOM 1959 N N . GLU B 1 46 ? -4.848 -15.945 10.367 1 98.88 46 GLU B N 1
ATOM 1960 C CA . GLU B 1 46 ? -5.938 -16.922 10.43 1 98.88 46 GLU B CA 1
ATOM 1961 C C . GLU B 1 46 ? -5.875 -17.891 9.258 1 98.88 46 GLU B C 1
ATOM 1963 O O . GLU B 1 46 ? -6.148 -19.078 9.43 1 98.88 46 GLU B O 1
ATOM 1968 N N . ILE B 1 47 ? -5.566 -17.406 8.078 1 98.88 47 ILE B N 1
ATOM 1969 C CA . ILE B 1 47 ? -5.477 -18.281 6.922 1 98.88 47 ILE B CA 1
ATOM 1970 C C . ILE B 1 47 ? -4.309 -19.266 7.105 1 98.88 47 ILE B C 1
ATOM 1972 O O . ILE B 1 47 ? -4.445 -20.453 6.844 1 98.88 47 ILE B O 1
ATOM 1976 N N . LYS B 1 48 ? -3.158 -18.766 7.566 1 98.81 48 LYS B N 1
ATOM 1977 C CA . LYS B 1 48 ? -2.002 -19.625 7.801 1 98.81 48 LYS B CA 1
ATOM 1978 C C . LYS B 1 48 ? -2.316 -20.703 8.836 1 98.81 48 LYS B C 1
ATOM 1980 O O . LYS B 1 48 ? -1.907 -21.859 8.688 1 98.81 48 LYS B O 1
ATOM 1985 N N . GLN B 1 49 ? -3.037 -20.312 9.859 1 98.69 49 GLN B N 1
ATOM 1986 C CA . GLN B 1 49 ? -3.395 -21.25 10.922 1 98.69 49 GLN B CA 1
ATOM 1987 C C . GLN B 1 49 ? -4.352 -22.328 10.406 1 98.69 49 GLN B C 1
ATOM 1989 O O . GLN B 1 49 ? -4.227 -23.5 10.766 1 98.69 49 GLN B O 1
ATOM 1994 N N . GLU B 1 50 ? -5.23 -21.922 9.617 1 98.5 50 GLU B N 1
ATOM 1995 C CA . GLU B 1 50 ? -6.246 -22.844 9.125 1 98.5 50 GLU B CA 1
ATOM 1996 C C . GLU B 1 50 ? -5.668 -23.797 8.07 1 98.5 50 GLU B C 1
ATOM 1998 O O . GLU B 1 50 ? -6.086 -24.938 7.969 1 98.5 50 GLU B O 1
ATOM 2003 N N . PHE B 1 51 ? -4.77 -23.297 7.281 1 98.38 51 PHE B N 1
ATOM 2004 C CA . PHE B 1 51 ? -4.176 -24.078 6.203 1 98.38 51 PHE B CA 1
ATOM 2005 C C . PHE B 1 51 ? -2.654 -24.094 6.316 1 98.38 51 PHE B C 1
ATOM 2007 O O . PHE B 1 51 ? -1.958 -23.562 5.445 1 98.38 51 PHE B O 1
ATOM 2014 N N . PRO B 1 52 ? -2.068 -24.75 7.297 1 97.25 52 PRO B N 1
ATOM 2015 C CA . PRO B 1 52 ? -0.635 -24.672 7.586 1 97.25 52 PRO B CA 1
ATOM 2016 C C . PRO B 1 52 ? 0.224 -25.25 6.469 1 97.25 52 PRO B C 1
ATOM 2018 O O . PRO B 1 52 ? 1.413 -24.938 6.367 1 97.25 52 PRO B O 1
ATOM 2021 N N . HIS B 1 53 ? -0.337 -26.062 5.629 1 97.19 53 HIS B N 1
ATOM 2022 C CA . HIS B 1 53 ? 0.427 -26.703 4.57 1 97.19 53 HIS B CA 1
ATOM 2023 C C . HIS B 1 53 ? 0.597 -25.781 3.367 1 97.19 53 HIS B C 1
ATOM 2025 O O . HIS B 1 53 ? 1.453 -26.031 2.514 1 97.19 53 HIS B O 1
ATOM 2031 N N . LEU B 1 54 ? -0.219 -24.719 3.27 1 98.06 54 LEU B N 1
ATOM 2032 C CA . LEU B 1 54 ? -0.135 -23.781 2.15 1 98.06 54 LEU B CA 1
ATOM 2033 C C . LEU B 1 54 ? 0.863 -22.672 2.443 1 98.06 54 LEU B C 1
ATOM 2035 O O . LEU B 1 54 ? 0.964 -22.203 3.582 1 98.06 54 LEU B O 1
ATOM 2039 N N . LYS B 1 55 ? 1.59 -22.234 1.388 1 98.75 55 LYS B N 1
ATOM 2040 C CA . LYS B 1 55 ? 2.303 -20.969 1.474 1 98.75 55 LYS B CA 1
ATOM 2041 C C . LYS B 1 55 ? 1.335 -19.797 1.423 1 98.75 55 LYS B C 1
ATOM 2043 O O . LYS B 1 55 ? 0.368 -19.812 0.658 1 98.75 55 LYS B O 1
ATOM 2048 N N . VAL B 1 56 ? 1.617 -18.828 2.287 1 98.94 56 VAL B N 1
ATOM 2049 C CA . VAL B 1 56 ? 0.758 -17.641 2.326 1 98.94 56 VAL B CA 1
ATOM 2050 C C . VAL B 1 56 ? 1.564 -16.406 1.944 1 98.94 56 VAL B C 1
ATOM 2052 O O . VAL B 1 56 ? 2.656 -16.188 2.471 1 98.94 56 VAL B O 1
ATOM 2055 N N . LEU B 1 57 ? 1.093 -15.68 0.962 1 98.94 57 LEU B N 1
ATOM 2056 C CA . LEU B 1 57 ? 1.666 -14.391 0.587 1 98.94 57 LEU B CA 1
ATOM 2057 C C . LEU B 1 57 ? 0.844 -13.242 1.161 1 98.94 57 LEU B C 1
ATOM 2059 O O . LEU B 1 57 ? -0.384 -13.242 1.05 1 98.94 57 LEU B O 1
ATOM 2063 N N . ALA B 1 58 ? 1.461 -12.352 1.89 1 99 58 ALA B N 1
ATOM 2064 C CA . ALA B 1 58 ? 0.853 -11.094 2.295 1 99 58 ALA B CA 1
ATOM 2065 C C . ALA B 1 58 ? 1.152 -9.984 1.283 1 99 58 ALA B C 1
ATOM 2067 O O . ALA B 1 58 ? 2.295 -9.547 1.159 1 99 58 ALA B O 1
ATOM 2068 N N . ASP B 1 59 ? 0.154 -9.57 0.561 1 98.94 59 ASP B N 1
ATOM 2069 C CA . ASP B 1 59 ? 0.333 -8.523 -0.437 1 98.94 59 ASP B CA 1
ATOM 2070 C C . ASP B 1 59 ? 0.227 -7.137 0.197 1 98.94 59 ASP B C 1
ATOM 2072 O O . ASP B 1 59 ? -0.804 -6.473 0.079 1 98.94 59 ASP B O 1
ATOM 2076 N N . LEU B 1 60 ? 1.359 -6.695 0.753 1 98.94 60 LEU B N 1
ATOM 2077 C CA . LEU B 1 60 ? 1.379 -5.449 1.511 1 98.94 60 LEU B CA 1
ATOM 2078 C C . LEU B 1 60 ? 1.638 -4.258 0.593 1 98.94 60 LEU B C 1
ATOM 2080 O O . LEU B 1 60 ? 1.288 -3.123 0.927 1 98.94 60 LEU B O 1
ATOM 2084 N N . LYS B 1 61 ? 2.219 -4.527 -0.513 1 98.88 61 LYS B N 1
ATOM 2085 C CA . LYS B 1 61 ? 2.652 -3.443 -1.389 1 98.88 61 LYS B CA 1
ATOM 2086 C C . LYS B 1 61 ? 3.428 -2.385 -0.609 1 98.88 61 LYS B C 1
ATOM 2088 O O . LYS B 1 61 ? 3.098 -1.198 -0.668 1 98.88 61 LYS B O 1
ATOM 2093 N N . ILE B 1 62 ? 4.547 -2.861 0.046 1 98.94 62 ILE B N 1
ATOM 2094 C CA . ILE B 1 62 ? 5.312 -2.004 0.945 1 98.94 62 ILE B CA 1
ATOM 2095 C C . ILE B 1 62 ? 5.965 -0.875 0.151 1 98.94 62 ILE B C 1
ATOM 2097 O O . ILE B 1 62 ? 6.488 -1.1 -0.942 1 98.94 62 ILE B O 1
ATOM 2101 N N . MET B 1 63 ? 5.93 0.296 0.692 1 98.69 63 MET B N 1
ATOM 2102 C CA . MET B 1 63 ? 6.57 1.443 0.059 1 98.69 63 MET B CA 1
ATOM 2103 C C . MET B 1 63 ? 7.707 1.977 0.923 1 98.69 63 MET B C 1
ATOM 2105 O O . MET B 1 63 ? 8.719 2.459 0.403 1 98.69 63 MET B O 1
ATOM 2109 N N . ASP B 1 64 ? 7.488 1.962 2.268 1 97.25 64 ASP B N 1
ATOM 2110 C CA . ASP B 1 64 ? 8.508 2.336 3.24 1 97.25 64 ASP B CA 1
ATOM 2111 C C . ASP B 1 64 ? 8.297 1.612 4.566 1 97.25 64 ASP B C 1
ATOM 2113 O O . ASP B 1 64 ? 7.414 0.758 4.68 1 97.25 64 ASP B 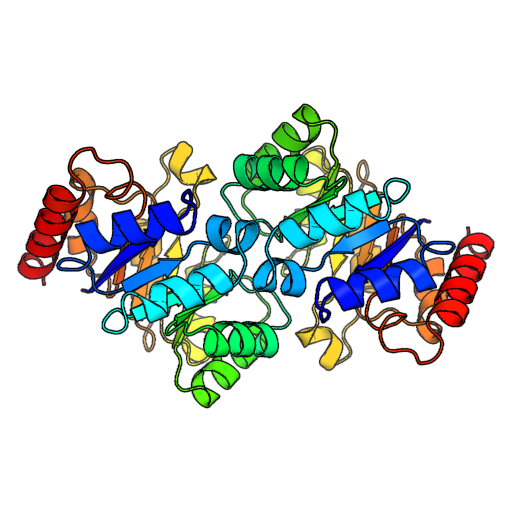O 1
ATOM 2117 N N . ALA B 1 65 ? 9.25 1.852 5.539 1 97.5 65 ALA B N 1
ATOM 2118 C CA . ALA B 1 65 ? 9.273 1.08 6.777 1 97.5 65 ALA B CA 1
ATOM 2119 C C . ALA B 1 65 ? 9.352 -0.417 6.488 1 97.5 65 ALA B C 1
ATOM 2121 O O . ALA B 1 65 ? 8.617 -1.209 7.09 1 97.5 65 ALA B O 1
ATOM 2122 N N . ALA B 1 66 ? 10.211 -0.732 5.52 1 98.69 66 ALA B N 1
ATOM 2123 C CA . ALA B 1 66 ? 10.164 -2.039 4.867 1 98.69 66 ALA B CA 1
ATOM 2124 C C . ALA B 1 66 ? 10.508 -3.154 5.852 1 98.69 66 ALA B C 1
ATOM 2126 O O . ALA B 1 66 ? 9.773 -4.141 5.957 1 98.69 66 ALA B O 1
ATOM 2127 N N . ALA B 1 67 ? 11.602 -2.969 6.625 1 98.62 67 ALA B N 1
ATOM 2128 C CA . ALA B 1 67 ? 12.008 -4.008 7.566 1 98.62 67 ALA B CA 1
ATOM 2129 C C . ALA B 1 67 ? 10.922 -4.262 8.609 1 98.62 67 ALA B C 1
ATOM 2131 O O . ALA B 1 67 ? 10.625 -5.414 8.938 1 98.62 67 ALA B O 1
ATOM 2132 N N . TYR B 1 68 ? 10.305 -3.229 9.07 1 98.69 68 TYR B N 1
ATOM 2133 C CA . TYR B 1 68 ? 9.25 -3.334 10.078 1 98.69 68 TYR B CA 1
ATOM 2134 C C . TYR B 1 68 ? 8.047 -4.09 9.523 1 98.69 68 TYR B C 1
ATOM 2136 O O . TYR B 1 68 ? 7.516 -4.988 10.188 1 98.69 68 TYR B O 1
ATOM 2144 N N . GLU B 1 69 ? 7.59 -3.691 8.32 1 98.88 69 GLU B N 1
ATOM 2145 C CA . GLU B 1 69 ? 6.422 -4.32 7.711 1 98.88 69 GLU B CA 1
ATOM 2146 C C . GLU B 1 69 ? 6.672 -5.801 7.434 1 98.88 69 GLU B C 1
ATOM 2148 O O . GLU B 1 69 ? 5.793 -6.637 7.652 1 98.88 69 GLU B O 1
ATOM 2153 N N . VAL B 1 70 ? 7.879 -6.109 6.941 1 98.94 70 VAL B N 1
ATOM 2154 C CA . VAL B 1 70 ? 8.234 -7.5 6.672 1 98.94 70 VAL B CA 1
ATOM 2155 C C . VAL B 1 70 ? 8.234 -8.297 7.977 1 98.94 70 VAL B C 1
ATOM 2157 O O . VAL B 1 70 ? 7.723 -9.414 8.031 1 98.94 70 VAL B O 1
ATOM 2160 N N . MET B 1 71 ? 8.812 -7.695 9.008 1 98.94 71 MET B N 1
ATOM 2161 C CA . MET B 1 71 ? 8.852 -8.352 10.312 1 98.94 71 MET B CA 1
ATOM 2162 C C . MET B 1 71 ? 7.441 -8.664 10.805 1 98.94 71 MET B C 1
ATOM 2164 O O . MET B 1 71 ? 7.16 -9.789 11.219 1 98.94 71 MET B O 1
ATOM 2168 N N . LYS B 1 72 ? 6.539 -7.723 10.742 1 98.94 72 LYS B N 1
ATOM 2169 C CA . LYS B 1 72 ? 5.18 -7.895 11.242 1 98.94 72 LYS B CA 1
ATOM 2170 C C . LYS B 1 72 ? 4.414 -8.93 10.422 1 98.94 72 LYS B C 1
ATOM 2172 O O . LYS B 1 72 ? 3.666 -9.734 10.969 1 98.94 72 LYS B O 1
ATOM 2177 N N . ALA B 1 73 ? 4.578 -8.859 9.102 1 98.94 73 ALA B N 1
ATOM 2178 C CA . ALA B 1 73 ? 3.924 -9.844 8.242 1 98.94 73 ALA B CA 1
ATOM 2179 C C . ALA B 1 73 ? 4.445 -11.25 8.516 1 98.94 73 ALA B C 1
ATOM 2181 O O . ALA B 1 73 ? 3.68 -12.211 8.523 1 98.94 73 ALA B O 1
ATOM 2182 N N . SER B 1 74 ? 5.789 -11.359 8.742 1 98.94 74 SER B N 1
ATOM 2183 C CA . SER B 1 74 ? 6.398 -12.633 9.086 1 98.94 74 SER B CA 1
ATOM 2184 C C . SER B 1 74 ? 5.84 -13.188 10.391 1 98.94 74 SER B C 1
ATOM 2186 O O . SER B 1 74 ? 5.52 -14.375 10.477 1 98.94 74 SER B O 1
ATOM 2188 N N . GLU B 1 75 ? 5.699 -12.32 11.344 1 98.81 75 GLU B N 1
ATOM 2189 C CA . GLU B 1 75 ? 5.137 -12.719 12.633 1 98.81 75 GLU B CA 1
ATOM 2190 C C . GLU B 1 75 ? 3.705 -13.227 12.477 1 98.81 75 GLU B C 1
ATOM 2192 O O . GLU B 1 75 ? 3.273 -14.117 13.211 1 98.81 75 GLU B O 1
ATOM 2197 N N . ALA B 1 76 ? 3.021 -12.703 11.508 1 98.88 76 ALA B N 1
ATOM 2198 C CA . ALA B 1 76 ? 1.634 -13.094 11.273 1 98.88 76 ALA B CA 1
ATOM 2199 C C . ALA B 1 76 ? 1.556 -14.422 10.531 1 98.88 76 ALA B C 1
ATOM 2201 O O . ALA B 1 76 ? 0.475 -15 10.391 1 98.88 76 ALA B O 1
ATOM 2202 N N . GLY B 1 77 ? 2.65 -14.898 9.977 1 98.81 77 GLY B N 1
ATOM 2203 C CA . GLY B 1 77 ? 2.672 -16.219 9.367 1 98.81 77 GLY B CA 1
ATOM 2204 C C . GLY B 1 77 ? 2.873 -16.172 7.863 1 98.81 77 GLY B C 1
ATOM 2205 O O . GLY B 1 77 ? 2.844 -17.203 7.199 1 98.81 77 GLY B O 1
ATOM 2206 N N . ALA B 1 78 ? 3.127 -15.016 7.285 1 98.94 78 ALA B N 1
ATOM 2207 C CA . ALA B 1 78 ? 3.357 -14.906 5.848 1 98.94 78 ALA B CA 1
ATOM 2208 C C . ALA B 1 78 ? 4.645 -15.625 5.445 1 98.94 78 ALA B C 1
ATOM 2210 O O . ALA B 1 78 ? 5.652 -15.547 6.148 1 98.94 78 ALA B O 1
ATOM 2211 N N . ASP B 1 79 ? 4.602 -16.281 4.32 1 98.94 79 ASP B N 1
ATOM 2212 C CA . ASP B 1 79 ? 5.785 -16.922 3.756 1 98.94 79 ASP B CA 1
ATOM 2213 C C . ASP B 1 79 ? 6.449 -16.031 2.711 1 98.94 79 ASP B C 1
ATOM 2215 O O . ASP B 1 79 ? 7.664 -16.094 2.51 1 98.94 79 ASP B O 1
ATOM 2219 N N . ILE B 1 80 ? 5.672 -15.242 1.998 1 98.94 80 ILE B N 1
ATOM 2220 C CA . ILE B 1 80 ? 6.105 -14.297 0.979 1 98.94 80 ILE B CA 1
ATOM 2221 C C . ILE B 1 80 ? 5.449 -12.938 1.228 1 98.94 80 ILE B C 1
ATOM 2223 O O . ILE B 1 80 ? 4.273 -12.867 1.587 1 98.94 80 ILE B O 1
ATOM 2227 N N . ILE B 1 81 ? 6.172 -11.875 1.104 1 99 81 ILE B N 1
ATOM 2228 C CA . ILE B 1 81 ? 5.676 -10.523 1.347 1 99 81 ILE B CA 1
ATOM 2229 C C . ILE B 1 81 ? 5.984 -9.633 0.144 1 99 81 ILE B C 1
ATOM 2231 O O . ILE B 1 81 ? 7.078 -9.703 -0.425 1 99 81 ILE B O 1
ATOM 2235 N N . THR B 1 82 ? 5.051 -8.797 -0.207 1 98.94 82 THR B N 1
ATOM 2236 C CA . THR B 1 82 ? 5.242 -8 -1.417 1 98.94 82 THR B CA 1
ATOM 2237 C C . THR B 1 82 ? 5.734 -6.602 -1.071 1 98.94 82 THR B C 1
ATOM 2239 O O . THR B 1 82 ? 5.281 -6 -0.096 1 98.94 82 THR B O 1
ATOM 2242 N N . ILE B 1 83 ? 6.676 -6.102 -1.795 1 98.94 83 ILE B N 1
ATOM 2243 C CA . ILE B 1 83 ? 7.109 -4.711 -1.813 1 98.94 83 ILE B CA 1
ATOM 2244 C C . ILE B 1 83 ? 7.039 -4.164 -3.238 1 98.94 83 ILE B C 1
ATOM 2246 O O . ILE B 1 83 ? 7.199 -4.914 -4.203 1 98.94 83 ILE B O 1
ATOM 2250 N N . LEU B 1 84 ? 6.754 -2.881 -3.355 1 98.94 84 LEU B N 1
ATOM 2251 C CA . LEU B 1 84 ? 6.578 -2.268 -4.668 1 98.94 84 LEU B CA 1
ATOM 2252 C C . LEU B 1 84 ? 7.926 -2.012 -5.332 1 98.94 84 LEU B C 1
ATOM 2254 O O . LEU B 1 84 ? 8.867 -1.56 -4.684 1 98.94 84 LEU B O 1
ATOM 2258 N N . GLY B 1 85 ? 7.941 -2.271 -6.629 1 98.88 85 GLY B N 1
ATOM 2259 C CA . GLY B 1 85 ? 9.141 -2.01 -7.41 1 98.88 85 GLY B CA 1
ATOM 2260 C C . GLY B 1 85 ? 9.5 -0.538 -7.48 1 98.88 85 GLY B C 1
ATOM 2261 O O . GLY B 1 85 ? 10.656 -0.186 -7.727 1 98.88 85 GLY B O 1
ATOM 2262 N N . VAL B 1 86 ? 8.562 0.307 -7.234 1 98.69 86 VAL B N 1
ATOM 2263 C CA . VAL B 1 86 ? 8.773 1.748 -7.324 1 98.69 86 VAL B CA 1
ATOM 2264 C C . VAL B 1 86 ? 9.328 2.271 -6.004 1 98.69 86 VAL B C 1
ATOM 2266 O O . VAL B 1 86 ? 9.703 3.443 -5.898 1 98.69 86 VAL B O 1
ATOM 2269 N N . ALA B 1 87 ? 9.406 1.438 -4.93 1 98.62 87 ALA B N 1
ATOM 2270 C CA . ALA B 1 87 ? 9.961 1.859 -3.648 1 98.62 87 ALA B CA 1
ATOM 2271 C C . ALA B 1 87 ? 11.453 2.166 -3.775 1 98.62 87 ALA B C 1
ATOM 2273 O O . ALA B 1 87 ? 12.102 1.73 -4.73 1 98.62 87 ALA B O 1
ATOM 2274 N N . GLU B 1 88 ? 11.977 2.912 -2.859 1 98.06 88 GLU B N 1
ATOM 2275 C CA . GLU B 1 88 ? 13.398 3.242 -2.83 1 98.06 88 GLU B CA 1
ATOM 2276 C C . GLU B 1 88 ? 14.25 1.984 -2.693 1 98.06 88 GLU B C 1
ATOM 2278 O O . GLU B 1 88 ? 13.859 1.028 -2.023 1 98.06 88 GLU B O 1
ATOM 2283 N N . ASP B 1 89 ? 15.477 2.066 -3.277 1 98.44 89 ASP B N 1
ATOM 2284 C CA . ASP B 1 89 ? 16.391 0.934 -3.201 1 98.44 89 ASP B CA 1
ATOM 2285 C C . ASP B 1 89 ? 16.641 0.515 -1.752 1 98.44 89 ASP B C 1
ATOM 2287 O O . ASP B 1 89 ? 16.625 -0.676 -1.436 1 98.44 89 ASP B O 1
ATOM 2291 N N . LEU B 1 90 ? 16.844 1.528 -0.937 1 98.25 90 LEU B N 1
ATOM 2292 C CA . LEU B 1 90 ? 17.125 1.253 0.469 1 98.25 90 LEU B CA 1
ATOM 2293 C C . LEU B 1 90 ? 15.969 0.481 1.108 1 98.25 90 LEU B C 1
ATOM 2295 O O . LEU B 1 90 ? 16.203 -0.381 1.962 1 98.25 90 LEU B O 1
ATOM 2299 N N . SER B 1 91 ? 14.727 0.771 0.746 1 98.69 91 SER B N 1
ATOM 2300 C CA . SER B 1 91 ? 13.555 0.07 1.268 1 98.69 91 SER B CA 1
ATOM 2301 C C . SER B 1 91 ? 13.516 -1.376 0.784 1 98.69 91 SER B C 1
ATOM 2303 O O . SER B 1 91 ? 13.289 -2.295 1.574 1 98.69 91 SER B O 1
ATOM 2305 N N . ILE B 1 92 ? 13.75 -1.604 -0.506 1 98.94 92 ILE B N 1
ATOM 2306 C CA . ILE B 1 92 ? 13.711 -2.951 -1.064 1 98.94 92 ILE B CA 1
ATOM 2307 C C . ILE B 1 92 ? 14.82 -3.797 -0.451 1 98.94 92 ILE B C 1
ATOM 2309 O O . ILE B 1 92 ? 14.594 -4.941 -0.049 1 98.94 92 ILE B O 1
ATOM 2313 N N . LYS B 1 93 ? 16.016 -3.238 -0.348 1 98.88 93 LYS B N 1
ATOM 2314 C CA . LYS B 1 93 ? 17.125 -3.957 0.267 1 98.88 93 LYS B CA 1
ATOM 2315 C C . LYS B 1 93 ? 16.844 -4.273 1.731 1 98.88 93 LYS B C 1
ATOM 2317 O O . LYS B 1 93 ? 17.172 -5.355 2.217 1 98.88 93 LYS B O 1
ATOM 2322 N N . GLY B 1 94 ? 16.25 -3.311 2.434 1 98.75 94 GLY B N 1
ATOM 2323 C CA . GLY B 1 94 ? 15.852 -3.553 3.811 1 98.75 94 GLY B CA 1
ATOM 2324 C C . GLY B 1 94 ? 14.828 -4.668 3.943 1 98.75 94 GLY B C 1
ATOM 2325 O O . GLY B 1 94 ? 14.891 -5.461 4.887 1 98.75 94 GLY B O 1
ATOM 2326 N N . ALA B 1 95 ? 13.844 -4.672 3.02 1 98.94 95 ALA B N 1
ATOM 2327 C CA . ALA B 1 95 ? 12.859 -5.746 3.002 1 98.94 95 ALA B CA 1
ATOM 2328 C C . ALA B 1 95 ? 13.523 -7.102 2.801 1 98.94 95 ALA B C 1
ATOM 2330 O O . ALA B 1 95 ? 13.203 -8.07 3.5 1 98.94 95 ALA B O 1
ATOM 2331 N N . VAL B 1 96 ? 14.445 -7.184 1.85 1 98.94 96 VAL B N 1
ATOM 2332 C CA . VAL B 1 96 ? 15.156 -8.414 1.529 1 98.94 96 VAL B CA 1
ATOM 2333 C C . VAL B 1 96 ? 15.945 -8.891 2.748 1 98.94 96 VAL B C 1
ATOM 2335 O O . VAL B 1 96 ? 15.891 -10.07 3.113 1 98.94 96 VAL B O 1
ATOM 2338 N N . GLU B 1 97 ? 16.656 -7.969 3.34 1 98.88 97 GLU B N 1
ATOM 2339 C CA . GLU B 1 97 ? 17.469 -8.305 4.508 1 98.88 97 GLU B CA 1
ATOM 2340 C C . GLU B 1 97 ? 16.609 -8.859 5.637 1 98.88 97 GLU B C 1
ATOM 2342 O O . GLU B 1 97 ? 16.938 -9.891 6.227 1 98.88 97 GLU B O 1
ATOM 2347 N N . GLU B 1 98 ? 15.547 -8.195 5.93 1 98.94 98 GLU B N 1
ATOM 2348 C CA . GLU B 1 98 ? 14.68 -8.633 7.012 1 98.94 98 GLU B CA 1
ATOM 2349 C C . GLU B 1 98 ? 14.039 -9.984 6.688 1 98.94 98 GLU B C 1
ATOM 2351 O O . GLU B 1 98 ? 13.898 -10.836 7.562 1 98.94 98 GLU B O 1
ATOM 2356 N N . ALA B 1 99 ? 13.578 -10.125 5.438 1 98.94 99 ALA B N 1
ATOM 2357 C CA . ALA B 1 99 ? 12.969 -11.391 5.031 1 98.94 99 ALA B CA 1
ATOM 2358 C C . ALA B 1 99 ? 13.953 -12.547 5.207 1 98.94 99 ALA B C 1
ATOM 2360 O O . ALA B 1 99 ? 13.578 -13.609 5.715 1 98.94 99 ALA B O 1
ATOM 2361 N N . LYS B 1 100 ? 15.18 -12.359 4.766 1 98.75 100 LYS B N 1
ATOM 2362 C CA . LYS B 1 100 ? 16.203 -13.383 4.926 1 98.75 100 LYS B CA 1
ATOM 2363 C C . LYS B 1 100 ? 16.391 -13.75 6.398 1 98.75 100 LYS B C 1
ATOM 2365 O O . LYS B 1 100 ? 16.5 -14.93 6.742 1 98.75 100 LYS B O 1
ATOM 2370 N N . LYS B 1 101 ? 16.453 -12.727 7.246 1 98.69 101 LYS B N 1
ATOM 2371 C CA . LYS B 1 101 ? 16.578 -12.945 8.688 1 98.69 101 LYS B CA 1
ATOM 2372 C C . LYS B 1 101 ? 15.445 -13.82 9.219 1 98.69 101 LYS B C 1
ATOM 2374 O O . LYS B 1 101 ? 15.648 -14.617 10.133 1 98.69 101 LYS B O 1
ATOM 2379 N N . GLN B 1 102 ? 14.281 -13.664 8.664 1 98.62 102 GLN B N 1
ATOM 2380 C CA . GLN B 1 102 ? 13.086 -14.352 9.141 1 98.62 102 GLN B CA 1
ATOM 2381 C C . GLN B 1 102 ? 12.859 -15.664 8.398 1 98.62 102 GLN B C 1
ATOM 2383 O O . GLN B 1 102 ? 11.922 -16.406 8.703 1 98.62 102 GLN B O 1
ATOM 2388 N N . GLY B 1 103 ? 13.68 -15.977 7.445 1 98.75 103 GLY B N 1
ATOM 2389 C CA . GLY B 1 103 ? 13.492 -17.172 6.637 1 98.75 103 GLY B CA 1
ATOM 2390 C C . GLY B 1 103 ? 12.297 -17.078 5.707 1 98.75 103 GLY B C 1
ATOM 2391 O O . GLY B 1 103 ? 11.602 -18.078 5.492 1 98.75 103 GLY B O 1
ATOM 2392 N N . LYS B 1 104 ? 11.953 -15.844 5.27 1 98.88 104 LYS B N 1
ATOM 2393 C CA . LYS B 1 104 ? 10.82 -15.586 4.387 1 98.88 104 LYS B CA 1
ATOM 2394 C C . LYS B 1 104 ? 11.281 -15.078 3.023 1 98.88 104 LYS B C 1
ATOM 2396 O O . LYS B 1 104 ? 12.484 -14.961 2.777 1 98.88 104 LYS B O 1
ATOM 2401 N N . LYS B 1 105 ? 10.359 -14.859 2.08 1 98.94 105 LYS B N 1
ATOM 2402 C CA . LYS B 1 105 ? 10.688 -14.461 0.716 1 98.94 105 LYS B CA 1
ATOM 2403 C C . LYS B 1 105 ? 10.062 -13.109 0.372 1 98.94 105 LYS B C 1
ATOM 2405 O O . LYS B 1 105 ? 9.062 -12.719 0.967 1 98.94 105 LYS B O 1
ATOM 2410 N N . ILE B 1 106 ? 10.68 -12.43 -0.586 1 99 106 ILE B N 1
ATOM 2411 C CA . ILE B 1 106 ? 10.203 -11.133 -1.056 1 99 106 ILE B CA 1
ATOM 2412 C C . ILE B 1 106 ? 9.766 -11.234 -2.516 1 99 106 ILE B C 1
ATOM 2414 O O . ILE B 1 106 ? 10.492 -11.781 -3.348 1 99 106 ILE B O 1
ATOM 2418 N N . LEU B 1 107 ? 8.547 -10.812 -2.787 1 99 107 LEU B N 1
ATOM 2419 C CA . LEU B 1 107 ? 8.078 -10.586 -4.152 1 99 107 LEU B CA 1
ATOM 2420 C C . LEU B 1 107 ? 8.023 -9.094 -4.457 1 99 107 LEU B C 1
ATOM 2422 O O . LEU B 1 107 ? 7.352 -8.336 -3.75 1 99 107 LEU B O 1
ATOM 2426 N N . VAL B 1 108 ? 8.773 -8.641 -5.457 1 99 108 VAL B N 1
ATOM 2427 C CA . VAL B 1 108 ? 8.695 -7.258 -5.902 1 99 108 VAL B CA 1
ATOM 2428 C C . VAL B 1 108 ? 7.578 -7.113 -6.934 1 99 108 VAL B C 1
ATOM 2430 O O . VAL B 1 108 ? 7.625 -7.73 -8 1 99 108 VAL B O 1
ATOM 2433 N N . ASP B 1 109 ? 6.559 -6.371 -6.605 1 98.94 109 ASP B N 1
ATOM 2434 C CA . ASP B 1 109 ? 5.465 -6.047 -7.516 1 98.94 109 ASP B CA 1
ATOM 2435 C C . ASP B 1 109 ? 5.824 -4.855 -8.406 1 98.94 109 ASP B C 1
ATOM 2437 O O . ASP B 1 109 ? 5.973 -3.734 -7.914 1 98.94 109 ASP B O 1
ATOM 2441 N N . MET B 1 110 ? 5.797 -5.012 -9.719 1 98.69 110 MET B N 1
ATOM 2442 C CA . MET B 1 110 ? 6.309 -4.012 -10.656 1 98.69 110 MET B CA 1
ATOM 2443 C C . MET B 1 110 ? 5.188 -3.096 -11.141 1 98.69 110 MET B C 1
ATOM 2445 O O . MET B 1 110 ? 5.371 -2.334 -12.086 1 98.69 110 MET B O 1
ATOM 2449 N N . ILE B 1 111 ? 4.039 -3.186 -10.445 1 97.88 111 ILE B N 1
ATOM 2450 C CA . ILE B 1 111 ? 2.949 -2.277 -10.789 1 97.88 111 ILE B CA 1
ATOM 2451 C C . ILE B 1 111 ? 3.432 -0.832 -10.688 1 97.88 111 ILE B C 1
ATOM 2453 O O . ILE B 1 111 ? 4.105 -0.461 -9.727 1 97.88 111 ILE B O 1
ATOM 2457 N N . GLY B 1 112 ? 3.189 -0.04 -11.742 1 95.62 112 GLY B N 1
ATOM 2458 C CA . GLY B 1 112 ? 3.496 1.381 -11.711 1 95.62 112 GLY B CA 1
ATOM 2459 C C . GLY B 1 112 ? 4.914 1.697 -12.148 1 95.62 112 GLY B C 1
ATOM 2460 O O . GLY B 1 112 ? 5.277 2.867 -12.289 1 95.62 112 GLY B O 1
ATOM 2461 N N . VAL B 1 113 ? 5.703 0.737 -12.43 1 97.69 113 VAL B N 1
ATOM 2462 C CA . VAL B 1 113 ? 7.07 0.968 -12.891 1 97.69 113 VAL B CA 1
ATOM 2463 C C . VAL B 1 113 ? 7.055 1.396 -14.352 1 97.69 113 VAL B C 1
ATOM 2465 O O . VAL B 1 113 ? 6.508 0.692 -15.211 1 97.69 113 VAL B O 1
ATOM 2468 N N . LYS B 1 114 ? 7.66 2.479 -14.672 1 94.94 114 LYS B N 1
ATOM 2469 C CA . LYS B 1 114 ? 7.621 3.025 -16.016 1 94.94 114 LYS B CA 1
ATOM 2470 C C . LYS B 1 114 ? 8.688 2.383 -16.906 1 94.94 114 LYS B C 1
ATOM 2472 O O . LYS B 1 114 ? 8.391 1.959 -18.031 1 94.94 114 LYS B O 1
ATOM 2477 N N . ASN B 1 115 ? 9.891 2.344 -16.469 1 96.81 115 ASN B N 1
ATOM 2478 C CA . ASN B 1 115 ? 10.961 1.641 -17.188 1 96.81 115 ASN B CA 1
ATOM 2479 C C . ASN B 1 115 ? 11.195 0.248 -16.594 1 96.81 115 ASN B C 1
ATOM 2481 O O . ASN B 1 115 ? 12.141 0.037 -15.836 1 96.81 115 ASN B O 1
ATOM 2485 N N . LEU B 1 116 ? 10.398 -0.636 -17.094 1 97.94 116 LEU B N 1
ATOM 2486 C CA . LEU B 1 116 ? 10.305 -1.979 -16.531 1 97.94 116 LEU B CA 1
ATOM 2487 C C . LEU B 1 116 ? 11.625 -2.723 -16.672 1 97.94 116 LEU B C 1
ATOM 2489 O O . LEU B 1 116 ? 12.102 -3.34 -15.711 1 97.94 116 LEU B O 1
ATOM 2493 N N . GLU B 1 117 ? 12.203 -2.656 -17.844 1 98.31 117 GLU B N 1
ATOM 2494 C CA . GLU B 1 117 ? 13.445 -3.371 -18.125 1 98.31 117 GLU B CA 1
ATOM 2495 C C . GLU B 1 117 ? 14.562 -2.932 -17.188 1 98.31 117 GLU B C 1
ATOM 2497 O O . GLU B 1 117 ? 15.211 -3.768 -16.547 1 98.31 117 GLU B O 1
ATOM 2502 N N . GLU B 1 118 ? 14.781 -1.652 -17.078 1 98.56 118 GLU B N 1
ATOM 2503 C CA . GLU B 1 118 ? 15.836 -1.104 -16.234 1 98.56 118 GLU B CA 1
ATOM 2504 C C . GLU B 1 118 ? 15.602 -1.438 -14.766 1 98.56 118 GLU B C 1
ATOM 2506 O O . GLU B 1 118 ? 16.516 -1.889 -14.078 1 98.56 118 GLU B O 1
ATOM 2511 N N . ARG B 1 119 ? 14.422 -1.218 -14.336 1 98.69 119 ARG B N 1
ATOM 2512 C CA . ARG B 1 119 ? 14.133 -1.404 -12.914 1 98.69 119 ARG B CA 1
ATOM 2513 C C . ARG B 1 119 ? 14.203 -2.879 -12.531 1 98.69 119 ARG B C 1
ATOM 2515 O O . ARG B 1 119 ? 14.688 -3.219 -11.453 1 98.69 119 ARG B O 1
ATOM 2522 N N . ALA B 1 120 ? 13.688 -3.736 -13.414 1 98.81 120 ALA B N 1
ATOM 2523 C CA . ALA B 1 120 ? 13.766 -5.172 -13.148 1 98.81 120 ALA B CA 1
ATOM 2524 C C . ALA B 1 120 ? 15.211 -5.625 -12.984 1 98.81 120 ALA B C 1
ATOM 2526 O O . ALA B 1 120 ? 15.516 -6.438 -12.109 1 98.81 120 ALA B O 1
ATOM 2527 N N . LYS B 1 121 ? 16.078 -5.09 -13.836 1 98.62 121 LYS B N 1
ATOM 2528 C CA . LYS B 1 121 ? 17.5 -5.414 -13.734 1 98.62 121 LYS B CA 1
ATOM 2529 C C . LYS B 1 121 ? 18.062 -4.988 -12.383 1 98.62 121 LYS B C 1
ATOM 2531 O O . LYS B 1 121 ? 18.797 -5.742 -11.742 1 98.62 121 LYS B O 1
ATOM 2536 N N . GLU B 1 122 ? 17.703 -3.836 -11.953 1 98.75 122 GLU B N 1
ATOM 2537 C CA . GLU B 1 122 ? 18.203 -3.301 -10.688 1 98.75 122 GLU B CA 1
ATOM 2538 C C . GLU B 1 122 ? 17.734 -4.152 -9.508 1 98.75 122 GLU B C 1
ATOM 2540 O O . GLU B 1 122 ? 18.547 -4.574 -8.688 1 98.75 122 GLU B O 1
ATOM 2545 N N . VAL B 1 123 ? 16.453 -4.379 -9.445 1 98.75 123 VAL B N 1
ATOM 2546 C CA . VAL B 1 123 ? 15.898 -5.043 -8.266 1 98.75 123 VAL B CA 1
ATOM 2547 C C . VAL B 1 123 ? 16.344 -6.504 -8.242 1 98.75 123 VAL B C 1
ATOM 2549 O O . VAL B 1 123 ? 16.469 -7.105 -7.172 1 98.75 123 VAL B O 1
ATOM 2552 N N . ASP B 1 124 ? 16.594 -7.086 -9.445 1 98.81 124 ASP B N 1
ATOM 2553 C CA . ASP B 1 124 ? 17.109 -8.453 -9.531 1 98.81 124 ASP B CA 1
ATOM 2554 C C . ASP B 1 124 ? 18.438 -8.594 -8.805 1 98.81 124 ASP B C 1
ATOM 2556 O O . ASP B 1 124 ? 18.781 -9.68 -8.336 1 98.81 124 ASP B O 1
ATOM 2560 N N . GLU B 1 125 ? 19.141 -7.492 -8.68 1 98.69 125 GLU B N 1
ATOM 2561 C CA . GLU B 1 125 ? 20.469 -7.512 -8.07 1 98.69 125 GLU B CA 1
ATOM 2562 C C . GLU B 1 125 ? 20.375 -7.395 -6.547 1 98.69 125 GLU B C 1
ATOM 2564 O O . GLU B 1 125 ? 21.359 -7.602 -5.84 1 98.69 125 GLU B O 1
ATOM 2569 N N . PHE B 1 126 ? 19.188 -7.109 -6.02 1 98.81 126 PHE B N 1
ATOM 2570 C CA . PHE B 1 126 ? 19.047 -6.82 -4.594 1 98.81 126 PHE B CA 1
ATOM 2571 C C . PHE B 1 126 ? 18.828 -8.109 -3.803 1 98.81 126 PHE B C 1
ATOM 2573 O O . PHE B 1 126 ? 18.766 -8.078 -2.572 1 98.81 126 PHE B O 1
ATOM 2580 N N . GLY B 1 127 ? 18.656 -9.266 -4.465 1 98.5 127 GLY B N 1
ATOM 2581 C CA . GLY B 1 127 ? 18.469 -10.531 -3.777 1 98.5 127 GLY B CA 1
ATOM 2582 C C . GLY B 1 127 ? 17 -10.859 -3.529 1 98.5 127 GLY B C 1
ATOM 2583 O O . GLY B 1 127 ? 16.672 -11.641 -2.633 1 98.5 127 GLY B O 1
ATOM 2584 N N . VAL B 1 128 ? 16.094 -10.289 -4.297 1 98.88 128 VAL B N 1
ATOM 2585 C CA . VAL B 1 128 ? 14.672 -10.57 -4.164 1 98.88 128 VAL B CA 1
ATOM 2586 C C . VAL B 1 128 ? 14.367 -11.969 -4.691 1 98.88 128 VAL B C 1
ATOM 2588 O O . VAL B 1 128 ? 15.164 -12.539 -5.453 1 98.88 128 VAL B O 1
ATOM 2591 N N . ASP B 1 129 ? 13.25 -12.547 -4.305 1 98.94 129 ASP B N 1
ATOM 2592 C CA . ASP B 1 129 ? 12.93 -13.922 -4.664 1 98.94 129 ASP B CA 1
ATOM 2593 C C . ASP B 1 129 ? 12.062 -13.977 -5.922 1 98.94 129 ASP B C 1
ATOM 2595 O O . ASP B 1 129 ? 12.219 -14.883 -6.746 1 98.94 129 ASP B O 1
ATOM 2599 N N . TYR B 1 130 ? 11.133 -13.023 -6.035 1 98.94 130 TYR B N 1
ATOM 2600 C CA . TYR B 1 130 ? 10.227 -12.945 -7.176 1 98.94 130 TYR B CA 1
ATOM 2601 C C . TYR B 1 130 ? 10.156 -11.516 -7.715 1 98.94 130 TYR B C 1
ATOM 2603 O O . TYR B 1 130 ? 10.172 -10.555 -6.945 1 98.94 130 TYR B O 1
ATOM 2611 N N . ILE B 1 131 ? 10.109 -11.391 -8.969 1 98.94 131 ILE B N 1
ATOM 2612 C CA . ILE B 1 131 ? 9.758 -10.148 -9.641 1 98.94 131 ILE B CA 1
ATOM 2613 C C . ILE B 1 131 ? 8.477 -10.344 -10.453 1 98.94 131 ILE B C 1
ATOM 2615 O O . ILE B 1 131 ? 8.422 -11.203 -11.336 1 98.94 131 ILE B O 1
ATOM 2619 N N . CYS B 1 132 ? 7.492 -9.586 -10.133 1 98.88 132 CYS B N 1
ATOM 2620 C CA . CYS B 1 132 ? 6.148 -9.836 -10.641 1 98.88 132 CYS B CA 1
ATOM 2621 C C . CYS B 1 132 ? 5.688 -8.688 -11.531 1 98.88 132 CYS B C 1
ATOM 2623 O O . CYS B 1 132 ? 5.637 -7.539 -11.094 1 98.88 132 CYS B O 1
ATOM 2625 N N . VAL B 1 133 ? 5.344 -9.008 -12.82 1 98.56 133 VAL B N 1
ATOM 2626 C CA . VAL B 1 133 ? 4.582 -8.039 -13.602 1 98.56 133 VAL B CA 1
ATOM 2627 C C . VAL B 1 133 ? 3.109 -8.094 -13.203 1 98.56 133 VAL B C 1
ATOM 2629 O O . VAL B 1 133 ? 2.562 -9.18 -12.977 1 98.56 133 VAL B O 1
ATOM 2632 N N . HIS B 1 134 ? 2.539 -6.938 -13 1 98.19 134 HIS B N 1
ATOM 2633 C CA . HIS B 1 134 ? 1.205 -6.848 -12.414 1 98.19 134 HIS B CA 1
ATOM 2634 C C . HIS B 1 134 ? 0.366 -5.789 -13.117 1 98.19 134 HIS B C 1
ATOM 2636 O O . HIS B 1 134 ? 0.725 -4.609 -13.125 1 98.19 134 HIS B O 1
ATOM 2642 N N . THR B 1 135 ? -0.713 -6.211 -13.805 1 96.44 135 THR B N 1
ATOM 2643 C CA . THR B 1 135 ? -1.733 -5.281 -14.273 1 96.44 135 THR B CA 1
ATOM 2644 C C . THR B 1 135 ? -2.785 -5.039 -13.188 1 96.44 135 THR B C 1
ATOM 2646 O O . THR B 1 135 ? -3.559 -5.941 -12.859 1 96.44 135 THR B O 1
ATOM 2649 N N . GLY B 1 136 ? -2.771 -3.875 -12.664 1 95 136 GLY B N 1
ATOM 2650 C CA . GLY B 1 136 ? -3.699 -3.527 -11.602 1 95 136 GLY B CA 1
ATOM 2651 C C . GLY B 1 136 ? -5.152 -3.639 -12.016 1 95 136 GLY B C 1
ATOM 2652 O O . GLY B 1 136 ? -5.465 -3.631 -13.211 1 95 136 GLY B O 1
ATOM 2653 N N . TYR B 1 137 ? -5.988 -3.658 -11.023 1 93.31 137 TYR B N 1
ATOM 2654 C CA . TYR B 1 137 ? -7.422 -3.812 -11.234 1 93.31 137 TYR B CA 1
ATOM 2655 C C . TYR B 1 137 ? -7.953 -2.736 -12.172 1 93.31 137 TYR B C 1
ATOM 2657 O O . TYR B 1 137 ? -8.734 -3.027 -13.086 1 93.31 137 TYR B O 1
ATOM 2665 N N . ASP B 1 138 ? -7.516 -1.54 -12.023 1 95.88 138 ASP B N 1
ATOM 2666 C CA . ASP B 1 138 ? -8.047 -0.397 -12.766 1 95.88 138 ASP B CA 1
ATOM 2667 C C . ASP B 1 138 ? -7.68 -0.483 -14.242 1 95.88 138 ASP B C 1
ATOM 2669 O O . ASP B 1 138 ? -8.484 -0.14 -15.109 1 95.88 138 ASP B O 1
ATOM 2673 N N . LEU B 1 139 ? -6.48 -0.981 -14.562 1 95.12 139 LEU B N 1
ATOM 2674 C CA . LEU B 1 139 ? -6.039 -1.122 -15.945 1 95.12 139 LEU B CA 1
ATOM 2675 C C . LEU B 1 139 ? -6.613 -2.389 -16.578 1 95.12 139 LEU B C 1
ATOM 2677 O O . LEU B 1 139 ? -6.859 -2.432 -17.781 1 95.12 139 LEU B O 1
ATOM 2681 N N . GLN B 1 140 ? -6.805 -3.438 -15.75 1 93.06 140 GLN B N 1
ATOM 2682 C CA . GLN B 1 140 ? -7.496 -4.621 -16.25 1 93.06 140 GLN B CA 1
ATOM 2683 C C . GLN B 1 140 ? -8.867 -4.262 -16.812 1 93.06 140 GLN B C 1
ATOM 2685 O O . GLN B 1 140 ? -9.289 -4.805 -17.844 1 93.06 140 GLN B O 1
ATOM 2690 N N . ALA B 1 141 ? -9.438 -3.311 -16.172 1 88.88 141 ALA B N 1
ATOM 2691 C CA . ALA B 1 141 ? -10.805 -2.912 -16.516 1 88.88 141 ALA B CA 1
ATOM 2692 C C . ALA B 1 141 ? -10.859 -2.326 -17.922 1 88.88 141 ALA B C 1
ATOM 2694 O O . ALA B 1 141 ? -11.914 -2.355 -18.562 1 88.88 141 ALA B O 1
ATOM 2695 N N . VAL B 1 142 ? -9.695 -1.856 -18.438 1 92.25 142 VAL B N 1
ATOM 2696 C CA . VAL B 1 142 ? -9.695 -1.27 -19.781 1 92.25 142 VAL B CA 1
ATOM 2697 C C . VAL B 1 142 ? -8.93 -2.176 -20.734 1 92.25 142 VAL B C 1
ATOM 2699 O O . VAL B 1 142 ? -8.508 -1.736 -21.812 1 92.25 142 VAL B O 1
ATOM 2702 N N . GLY B 1 143 ? -8.617 -3.387 -20.391 1 90.38 143 GLY B N 1
ATOM 2703 C CA . GLY B 1 143 ? -8.18 -4.43 -21.297 1 90.38 143 GLY B CA 1
ATOM 2704 C C . GLY B 1 143 ? -6.672 -4.617 -21.312 1 90.38 143 GLY B C 1
ATOM 2705 O O . GLY B 1 143 ? -6.145 -5.41 -22.094 1 90.38 143 GLY B O 1
ATOM 2706 N N . LYS B 1 144 ? -6.035 -3.93 -20.453 1 90.25 144 LYS B N 1
ATOM 2707 C CA . LYS B 1 144 ? -4.586 -4.098 -20.406 1 90.25 144 LYS B CA 1
ATOM 2708 C C . LYS B 1 144 ? -4.207 -5.426 -19.766 1 90.25 144 LYS B C 1
ATOM 2710 O O . LYS B 1 144 ? -4.867 -5.879 -18.828 1 90.25 144 LYS B O 1
ATOM 2715 N N . ASN B 1 145 ? -3.098 -6.051 -20.375 1 85.94 145 ASN B N 1
ATOM 2716 C CA . ASN B 1 145 ? -2.555 -7.254 -19.75 1 85.94 145 ASN B CA 1
ATOM 2717 C C . ASN B 1 145 ? -1.046 -7.145 -19.547 1 85.94 145 ASN B C 1
ATOM 2719 O O . ASN B 1 145 ? -0.433 -6.148 -19.938 1 85.94 145 ASN B O 1
ATOM 2723 N N . SER B 1 146 ? -0.516 -8.273 -18.938 1 91.81 146 SER B N 1
ATOM 2724 C CA . SER B 1 146 ? 0.857 -8.164 -18.469 1 91.81 146 SER B CA 1
ATOM 2725 C C . SER B 1 146 ? 1.806 -9.023 -19.297 1 91.81 146 SER B C 1
ATOM 2727 O O . SER B 1 146 ? 2.99 -9.141 -18.969 1 91.81 146 SER B O 1
ATOM 2729 N N . LEU B 1 147 ? 1.396 -9.547 -20.469 1 95.44 147 LEU B N 1
ATOM 2730 C CA . LEU B 1 147 ? 2.215 -10.531 -21.172 1 95.44 147 LEU B CA 1
ATOM 2731 C C . LEU B 1 147 ? 3.441 -9.875 -21.781 1 95.44 147 LEU B C 1
ATOM 2733 O O . LEU B 1 147 ? 4.543 -10.422 -21.719 1 95.44 147 LEU B O 1
ATOM 2737 N N . GLU B 1 148 ? 3.291 -8.758 -22.438 1 94.94 148 GLU B N 1
ATOM 2738 C CA . GLU B 1 148 ? 4.434 -8.039 -23 1 94.94 148 GLU B CA 1
ATOM 2739 C C . GLU B 1 148 ? 5.422 -7.641 -21.906 1 94.94 148 GLU B C 1
ATOM 2741 O O . GLU B 1 148 ? 6.637 -7.691 -22.109 1 94.94 148 GLU B O 1
ATOM 2746 N N . ASP B 1 149 ? 4.918 -7.23 -20.781 1 97 149 ASP B N 1
ATOM 2747 C CA . ASP B 1 149 ? 5.75 -6.863 -19.641 1 97 149 ASP B CA 1
ATOM 2748 C C . ASP B 1 149 ? 6.516 -8.07 -19.109 1 97 149 ASP B C 1
ATOM 2750 O O . ASP B 1 149 ? 7.676 -7.953 -18.719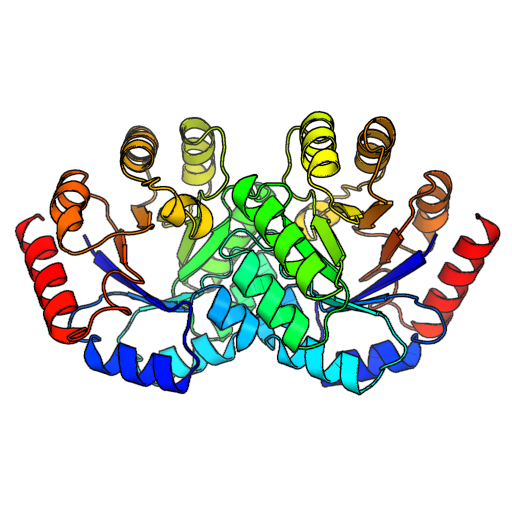 1 97 149 ASP B O 1
ATOM 2754 N N . LEU B 1 150 ? 5.832 -9.219 -19.094 1 98.12 150 LEU B N 1
ATOM 2755 C CA . LEU B 1 150 ? 6.512 -10.438 -18.656 1 98.12 150 LEU B CA 1
ATOM 2756 C C . LEU B 1 150 ? 7.684 -10.758 -19.578 1 98.12 150 LEU B C 1
ATOM 2758 O O . LEU B 1 150 ? 8.766 -11.117 -19.109 1 98.12 150 LEU B O 1
ATOM 2762 N N . ALA B 1 151 ? 7.449 -10.633 -20.891 1 97.62 151 ALA B N 1
ATOM 2763 C CA . ALA B 1 151 ? 8.531 -10.875 -21.844 1 97.62 151 ALA B CA 1
ATOM 2764 C C . ALA B 1 151 ? 9.703 -9.93 -21.578 1 97.62 151 ALA B C 1
ATOM 2766 O O . ALA B 1 151 ? 10.867 -10.336 -21.672 1 97.62 151 ALA B O 1
ATOM 2767 N N . THR B 1 152 ? 9.391 -8.719 -21.266 1 97.81 152 THR B N 1
ATOM 2768 C CA . THR B 1 152 ? 10.406 -7.703 -21 1 97.81 152 THR B CA 1
ATOM 2769 C C . THR B 1 152 ? 11.25 -8.086 -19.781 1 97.81 152 THR B C 1
ATOM 2771 O O . THR B 1 152 ? 12.477 -8.055 -19.844 1 97.81 152 THR B O 1
ATOM 2774 N N . ILE B 1 153 ? 10.57 -8.508 -18.656 1 97.81 153 ILE B N 1
ATOM 2775 C CA . ILE B 1 153 ? 11.367 -8.75 -17.469 1 97.81 153 ILE B CA 1
ATOM 2776 C C . ILE B 1 153 ? 12.117 -10.078 -17.609 1 97.81 153 ILE B C 1
ATOM 2778 O O . ILE B 1 153 ? 13.211 -10.234 -17.062 1 97.81 153 ILE B O 1
ATOM 2782 N N . LYS B 1 154 ? 11.617 -11.023 -18.344 1 97.81 154 LYS B N 1
ATOM 2783 C CA . LYS B 1 154 ? 12.273 -12.32 -18.516 1 97.81 154 LYS B CA 1
ATOM 2784 C C . LYS B 1 154 ? 13.578 -12.172 -19.281 1 97.81 154 LYS B C 1
ATOM 2786 O O . LYS B 1 154 ? 14.492 -12.984 -19.125 1 97.81 154 LYS B O 1
ATOM 2791 N N . ARG B 1 155 ? 13.672 -11.156 -20.047 1 97.44 155 ARG B N 1
ATOM 2792 C CA . ARG B 1 155 ? 14.883 -10.914 -20.828 1 97.44 155 ARG B CA 1
ATOM 2793 C C . ARG B 1 155 ? 16.031 -10.445 -19.938 1 97.44 155 ARG B C 1
ATOM 2795 O O . ARG B 1 155 ? 17.203 -10.641 -20.266 1 97.44 155 ARG B O 1
ATOM 2802 N N . VAL B 1 156 ? 15.68 -9.883 -18.781 1 98.19 156 VAL B N 1
ATOM 2803 C CA . VAL B 1 156 ? 16.734 -9.195 -18.062 1 98.19 156 VAL B CA 1
ATOM 2804 C C . VAL B 1 156 ? 16.891 -9.805 -16.672 1 98.19 156 VAL B C 1
ATOM 2806 O O . VAL B 1 156 ? 17.922 -9.625 -16.016 1 98.19 156 VAL B O 1
ATOM 2809 N N . VAL B 1 157 ? 15.906 -10.445 -16.141 1 98.44 157 VAL B N 1
ATOM 2810 C CA . VAL B 1 157 ? 15.969 -11.062 -14.828 1 98.44 157 VAL B CA 1
ATOM 2811 C C . VAL B 1 157 ? 16.812 -12.328 -14.891 1 98.44 157 VAL B C 1
ATOM 2813 O O . VAL B 1 157 ? 16.547 -13.219 -15.703 1 98.44 157 VAL B O 1
ATOM 2816 N N . LYS B 1 158 ? 17.797 -12.461 -14.008 1 98.31 158 LYS B N 1
ATOM 2817 C CA . LYS B 1 158 ? 18.734 -13.578 -14.07 1 98.31 158 LYS B CA 1
ATOM 2818 C C . LYS B 1 158 ? 18.719 -14.375 -12.766 1 98.31 158 LYS B C 1
ATOM 2820 O O . LYS B 1 158 ? 19.094 -15.555 -12.758 1 98.31 158 LYS B O 1
ATOM 2825 N N . ASN B 1 159 ? 18.344 -13.781 -11.695 1 98.69 159 ASN B N 1
ATOM 2826 C CA . ASN B 1 159 ? 18.469 -14.406 -10.383 1 98.69 159 ASN B CA 1
ATOM 2827 C C . ASN B 1 159 ? 17.109 -14.75 -9.797 1 98.69 159 ASN B C 1
ATOM 2829 O O . ASN B 1 159 ? 16.875 -15.883 -9.359 1 98.69 159 ASN B O 1
ATOM 2833 N N . ALA B 1 160 ? 16.156 -13.828 -9.812 1 98.88 160 ALA B N 1
ATOM 2834 C CA . ALA B 1 160 ? 14.836 -13.992 -9.203 1 98.88 160 ALA B CA 1
ATOM 2835 C C . ALA B 1 160 ? 13.938 -14.852 -10.086 1 98.88 160 ALA B C 1
ATOM 2837 O O . ALA B 1 160 ? 14.195 -15.023 -11.273 1 98.88 160 ALA B O 1
ATOM 2838 N N . LYS B 1 161 ? 12.961 -15.438 -9.492 1 98.88 161 LYS B N 1
ATOM 2839 C CA . LYS B 1 161 ? 11.867 -16.031 -10.242 1 98.88 161 LYS B CA 1
ATOM 2840 C C . LYS B 1 161 ? 10.93 -14.969 -10.797 1 98.88 161 LYS B C 1
ATOM 2842 O O . LYS B 1 161 ? 10.812 -13.883 -10.227 1 98.88 161 LYS B O 1
ATOM 2847 N N . THR B 1 162 ? 10.266 -15.273 -11.914 1 98.88 162 THR B N 1
ATOM 2848 C CA . THR B 1 162 ? 9.352 -14.312 -12.516 1 98.88 162 THR B CA 1
ATOM 2849 C C . THR B 1 162 ? 7.898 -14.711 -12.266 1 98.88 162 THR B C 1
ATOM 2851 O O . THR B 1 162 ? 7.562 -15.898 -12.281 1 98.88 162 THR B O 1
ATOM 2854 N N . ALA B 1 163 ? 7.07 -13.734 -11.961 1 98.88 163 ALA B N 1
ATOM 2855 C CA . ALA B 1 163 ? 5.652 -13.93 -11.672 1 98.88 163 ALA B CA 1
ATOM 2856 C C . ALA B 1 163 ? 4.785 -13.016 -12.531 1 98.88 163 ALA B C 1
ATOM 2858 O O . ALA B 1 163 ? 5.238 -11.953 -12.969 1 98.88 163 ALA B O 1
ATOM 2859 N N . ILE B 1 164 ? 3.561 -13.406 -12.797 1 98.81 164 ILE B N 1
ATOM 2860 C CA . ILE B 1 164 ? 2.633 -12.609 -13.594 1 98.81 164 ILE B CA 1
ATOM 2861 C C . ILE B 1 164 ? 1.268 -12.57 -12.906 1 98.81 164 ILE B C 1
ATOM 2863 O O . ILE B 1 164 ? 0.774 -13.602 -12.438 1 98.81 164 ILE B O 1
ATOM 2867 N N . ALA B 1 165 ? 0.762 -11.391 -12.75 1 98.25 165 ALA B N 1
ATOM 2868 C CA . ALA B 1 165 ? -0.567 -11.141 -12.195 1 98.25 165 ALA B CA 1
ATOM 2869 C C . ALA B 1 165 ? -1.351 -10.164 -13.07 1 98.25 165 ALA B C 1
ATOM 2871 O O . ALA B 1 165 ? -0.771 -9.258 -13.664 1 98.25 165 ALA B O 1
ATOM 2872 N N . GLY B 1 166 ? -2.674 -10.375 -13.047 1 96.44 166 GLY B N 1
ATOM 2873 C CA . GLY B 1 166 ? -3.535 -9.398 -13.695 1 96.44 166 GLY B CA 1
ATOM 2874 C C . GLY B 1 166 ? -4.492 -10.016 -14.695 1 96.44 166 GLY B C 1
ATOM 2875 O O . GLY B 1 166 ? -4.133 -10.242 -15.852 1 96.44 166 GLY B O 1
ATOM 2876 N N . GLY B 1 167 ? -5.621 -10.297 -14.305 1 95.5 167 GLY B N 1
ATOM 2877 C CA . GLY B 1 167 ? -6.734 -10.625 -15.18 1 95.5 167 GLY B CA 1
ATOM 2878 C C . GLY B 1 167 ? -6.602 -12 -15.812 1 95.5 167 GLY B C 1
ATOM 2879 O O . GLY B 1 167 ? -7.145 -12.242 -16.891 1 95.5 167 GLY B O 1
ATOM 2880 N N . ILE B 1 168 ? -5.875 -12.852 -15.312 1 97.81 168 ILE B N 1
ATOM 2881 C CA . ILE B 1 168 ? -5.668 -14.18 -15.891 1 97.81 168 ILE B CA 1
ATOM 2882 C C . ILE B 1 168 ? -6.914 -15.031 -15.672 1 97.81 168 ILE B C 1
ATOM 2884 O O . ILE B 1 168 ? -7.438 -15.109 -14.562 1 97.81 168 ILE B O 1
ATOM 2888 N N . LYS B 1 169 ? -7.426 -15.617 -16.75 1 97.12 169 LYS B N 1
ATOM 2889 C CA . LYS B 1 169 ? -8.586 -16.516 -16.797 1 97.12 169 LYS B CA 1
ATOM 2890 C C . LYS B 1 169 ? -8.242 -17.812 -17.5 1 97.12 169 LYS B C 1
ATOM 2892 O O . LYS B 1 169 ? -7.152 -17.969 -18.047 1 97.12 169 LYS B O 1
ATOM 2897 N N . LEU B 1 170 ? -9.219 -18.719 -17.359 1 97.69 170 LEU B N 1
ATOM 2898 C CA . LEU B 1 170 ? -9.016 -20.016 -18 1 97.69 170 LEU B CA 1
ATOM 2899 C C . LEU B 1 170 ? -8.711 -19.844 -19.484 1 97.69 170 LEU B C 1
ATOM 2901 O O . LEU B 1 170 ? -7.836 -20.531 -20.016 1 97.69 170 LEU B O 1
ATOM 2905 N N . ASN B 1 171 ? -9.367 -18.953 -20.156 1 96.38 171 ASN B N 1
ATOM 2906 C CA . ASN B 1 171 ? -9.219 -18.812 -21.594 1 96.38 171 ASN B CA 1
ATOM 2907 C C . ASN B 1 171 ? -7.934 -18.078 -21.969 1 96.38 171 ASN B C 1
ATOM 2909 O O . ASN B 1 171 ? -7.469 -18.156 -23.109 1 96.38 171 ASN B O 1
ATOM 2913 N N . THR B 1 172 ? -7.289 -17.328 -21.094 1 96.25 172 THR B N 1
ATOM 2914 C CA . THR B 1 172 ? -6.047 -16.625 -21.375 1 96.25 172 THR B CA 1
ATOM 2915 C C . THR B 1 172 ? -4.848 -17.406 -20.844 1 96.25 172 THR B C 1
ATOM 2917 O O . THR B 1 172 ? -3.701 -17.094 -21.188 1 96.25 172 THR B O 1
ATOM 2920 N N . LEU B 1 173 ? -5.105 -18.438 -20.078 1 98.12 173 LEU B N 1
ATOM 2921 C CA . LEU B 1 173 ? -4.062 -19.188 -19.375 1 98.12 173 LEU B CA 1
ATOM 2922 C C . LEU B 1 173 ? -3.086 -19.812 -20.359 1 98.12 173 LEU B C 1
ATOM 2924 O O . LEU B 1 173 ? -1.877 -19.828 -20.125 1 98.12 173 LEU B O 1
ATOM 2928 N N . PRO B 1 174 ? -3.555 -20.297 -21.531 1 97.94 174 PRO B N 1
ATOM 2929 C CA . PRO B 1 174 ? -2.611 -20.922 -22.469 1 97.94 174 PRO B CA 1
ATOM 2930 C C . PRO B 1 174 ? -1.505 -19.953 -22.906 1 97.94 174 PRO B C 1
ATOM 2932 O O . PRO B 1 174 ? -0.339 -20.359 -22.984 1 97.94 174 PRO B O 1
ATOM 2935 N N . GLU B 1 175 ? -1.861 -18.719 -23.141 1 97.5 175 GLU B N 1
A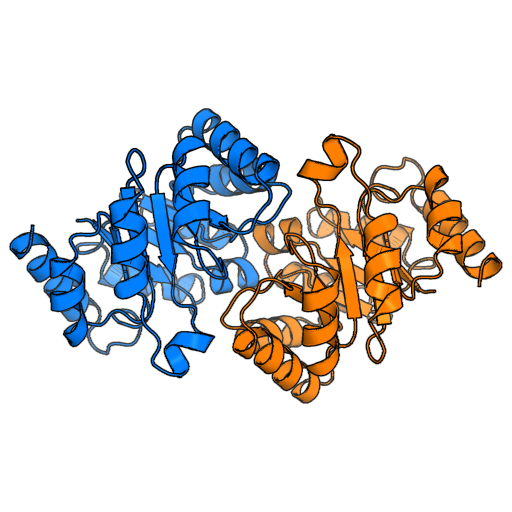TOM 2936 C CA . GLU B 1 175 ? -0.863 -17.734 -23.547 1 97.5 175 GLU B CA 1
ATOM 2937 C C . GLU B 1 175 ? 0.109 -17.438 -22.406 1 97.5 175 GLU B C 1
ATOM 2939 O O . GLU B 1 175 ? 1.297 -17.203 -22.641 1 97.5 175 GLU B O 1
ATOM 2944 N N . VAL B 1 176 ? -0.409 -17.406 -21.219 1 98.19 176 VAL B N 1
ATOM 2945 C CA . VAL B 1 176 ? 0.425 -17.172 -20.031 1 98.19 176 VAL B CA 1
ATOM 2946 C C . VAL B 1 176 ? 1.412 -18.328 -19.859 1 98.19 176 VAL B C 1
ATOM 2948 O O . VAL B 1 176 ? 2.604 -18.094 -19.641 1 98.19 176 VAL B O 1
ATOM 2951 N N . ILE B 1 177 ? 0.929 -19.531 -19.984 1 98.38 177 ILE B N 1
ATOM 2952 C CA . ILE B 1 177 ? 1.754 -20.734 -19.828 1 98.38 177 ILE B CA 1
ATOM 2953 C C . ILE B 1 177 ? 2.869 -20.719 -20.875 1 98.38 177 ILE B C 1
ATOM 2955 O O . ILE B 1 177 ? 4.016 -21.062 -20.562 1 98.38 177 ILE B O 1
ATOM 2959 N N . LYS B 1 178 ? 2.529 -20.266 -22.094 1 97.44 178 LYS B N 1
ATOM 2960 C CA . LYS B 1 178 ? 3.5 -20.219 -23.188 1 97.44 178 LYS B CA 1
ATOM 2961 C C . LYS B 1 178 ? 4.664 -19.297 -22.844 1 97.44 178 LYS B C 1
ATOM 2963 O O . LYS B 1 178 ? 5.797 -19.531 -23.266 1 97.44 178 LYS B O 1
ATOM 2968 N N . ALA B 1 179 ? 4.398 -18.281 -22.047 1 97.38 179 ALA B N 1
ATOM 2969 C CA . ALA B 1 179 ? 5.422 -17.312 -21.672 1 97.38 179 ALA B CA 1
ATOM 2970 C C . ALA B 1 179 ? 6.301 -17.859 -20.547 1 97.38 179 ALA B C 1
ATOM 2972 O O . ALA B 1 179 ? 7.324 -17.266 -20.203 1 97.38 179 ALA B O 1
ATOM 2973 N N . LYS B 1 180 ? 5.977 -18.953 -19.906 1 97.38 180 LYS B N 1
ATOM 2974 C CA . LYS B 1 180 ? 6.742 -19.766 -18.969 1 97.38 180 LYS B CA 1
ATOM 2975 C C . LYS B 1 180 ? 7.145 -18.953 -17.734 1 97.38 180 LYS B C 1
ATOM 2977 O O . LYS B 1 180 ? 8.32 -18.938 -17.359 1 97.38 180 LYS B O 1
ATOM 2982 N N . PRO B 1 181 ? 6.219 -18.25 -17.109 1 98.44 181 PRO B N 1
ATOM 2983 C CA . PRO B 1 181 ? 6.543 -17.703 -15.797 1 98.44 181 PRO B CA 1
ATOM 2984 C C . PRO B 1 181 ? 6.758 -18.766 -14.734 1 98.44 181 PRO B C 1
ATOM 2986 O O . PRO B 1 181 ? 6.34 -19.922 -14.922 1 98.44 181 PRO B O 1
ATOM 2989 N N . ASP B 1 182 ? 7.496 -18.391 -13.648 1 98.69 182 ASP B N 1
ATOM 2990 C CA . ASP B 1 182 ? 7.66 -19.312 -12.531 1 98.69 182 ASP B CA 1
ATOM 2991 C C . ASP B 1 182 ? 6.41 -19.344 -11.656 1 98.69 182 ASP B C 1
ATOM 2993 O O . ASP B 1 182 ? 6.117 -20.359 -11.016 1 98.69 182 ASP B O 1
ATOM 2997 N N . LEU B 1 183 ? 5.676 -18.234 -11.609 1 98.81 183 LEU B N 1
ATOM 2998 C CA . LEU B 1 183 ? 4.516 -18.094 -10.742 1 98.81 183 LEU B CA 1
ATOM 2999 C C . LEU B 1 183 ? 3.371 -17.391 -11.477 1 98.81 183 LEU B C 1
ATOM 3001 O O . LEU B 1 183 ? 3.557 -16.312 -12.039 1 98.81 183 LEU B O 1
ATOM 3005 N N . ILE B 1 184 ? 2.207 -18.047 -11.508 1 98.88 184 ILE B N 1
ATOM 3006 C CA . ILE B 1 184 ? 0.992 -17.484 -12.094 1 98.88 184 ILE B CA 1
ATOM 3007 C C . ILE B 1 184 ? 0 -17.125 -10.992 1 98.88 184 ILE B C 1
ATOM 3009 O O . ILE B 1 184 ? -0.426 -17.984 -10.227 1 98.88 184 ILE B O 1
ATOM 3013 N N . ILE B 1 185 ? -0.36 -15.852 -10.93 1 98.88 185 ILE B N 1
ATOM 3014 C CA . ILE B 1 185 ? -1.222 -15.344 -9.867 1 98.88 185 ILE B CA 1
ATOM 3015 C C . ILE B 1 185 ? -2.619 -15.07 -10.422 1 98.88 185 ILE B C 1
ATOM 3017 O O . ILE B 1 185 ? -2.793 -14.219 -11.297 1 98.88 185 ILE B O 1
ATOM 3021 N N . VAL B 1 186 ? -3.6 -15.766 -9.898 1 98.75 186 VAL B N 1
ATOM 3022 C CA . VAL B 1 186 ? -4.961 -15.68 -10.414 1 98.75 186 VAL B CA 1
ATOM 3023 C C . VAL B 1 186 ? -5.914 -15.258 -9.297 1 98.75 186 VAL B C 1
ATOM 3025 O O . VAL B 1 186 ? -5.93 -15.867 -8.227 1 98.75 186 VAL B O 1
ATOM 3028 N N . GLY B 1 187 ? -6.617 -14.203 -9.508 1 98.06 187 GLY B N 1
ATOM 3029 C CA . GLY B 1 187 ? -7.68 -13.773 -8.617 1 98.06 187 GLY B CA 1
ATOM 3030 C C . GLY B 1 187 ? -9.062 -14.102 -9.141 1 98.06 187 GLY B C 1
ATOM 3031 O O . GLY B 1 187 ? -9.492 -15.258 -9.102 1 98.06 187 GLY B O 1
ATOM 3032 N N . GLY B 1 188 ? -9.68 -13.109 -9.82 1 96.88 188 GLY B N 1
ATOM 3033 C CA . GLY B 1 188 ? -11.039 -13.25 -10.328 1 96.88 188 GLY B CA 1
ATOM 3034 C C . GLY B 1 188 ? -11.195 -14.398 -11.305 1 96.88 188 GLY B C 1
ATOM 3035 O O . GLY B 1 188 ? -12.297 -14.922 -11.477 1 96.88 188 GLY B O 1
ATOM 3036 N N . GLY B 1 189 ? -10.133 -14.82 -11.953 1 98.06 189 GLY B N 1
ATOM 3037 C CA . GLY B 1 189 ? -10.188 -15.969 -12.836 1 98.06 189 GLY B CA 1
ATOM 3038 C C . GLY B 1 189 ? -10.625 -17.25 -12.141 1 98.06 189 GLY B C 1
ATOM 3039 O O . GLY B 1 189 ? -11.094 -18.188 -12.781 1 98.06 189 GLY B O 1
ATOM 3040 N N . ILE B 1 190 ? -10.492 -17.281 -10.789 1 98.69 190 ILE B N 1
ATOM 3041 C CA . ILE B 1 190 ? -10.961 -18.391 -9.977 1 98.69 190 ILE B CA 1
ATOM 3042 C C . ILE B 1 190 ? -12.07 -17.922 -9.039 1 98.69 190 ILE B C 1
ATOM 3044 O O . ILE B 1 190 ? -13.164 -18.484 -9.039 1 98.69 190 ILE B O 1
ATOM 3048 N N . THR B 1 191 ? -11.914 -16.812 -8.352 1 98.31 191 THR B N 1
ATOM 3049 C CA . THR B 1 191 ? -12.75 -16.422 -7.223 1 98.31 191 THR B CA 1
ATOM 3050 C C . THR B 1 191 ? -14.125 -15.969 -7.703 1 98.31 191 THR B C 1
ATOM 3052 O O . THR B 1 191 ? -15.086 -15.961 -6.938 1 98.31 191 THR B O 1
ATOM 3055 N N . ASN B 1 192 ? -14.227 -15.539 -8.977 1 97.25 192 ASN B N 1
ATOM 3056 C CA . ASN B 1 192 ? -15.5 -15.047 -9.5 1 97.25 192 ASN B CA 1
ATOM 3057 C C . ASN B 1 192 ? -16.25 -16.141 -10.258 1 97.25 192 ASN B C 1
ATOM 3059 O O . ASN B 1 192 ? -17.312 -15.875 -10.836 1 97.25 192 ASN B O 1
ATOM 3063 N N . GLN B 1 193 ? -15.766 -17.312 -10.273 1 97.88 193 GLN B N 1
ATOM 3064 C CA . GLN B 1 193 ? -16.391 -18.391 -11.023 1 97.88 193 GLN B CA 1
ATOM 3065 C C . GLN B 1 193 ? -17.406 -19.141 -10.164 1 97.88 193 GLN B C 1
ATOM 3067 O O . GLN B 1 193 ? -17.281 -19.188 -8.945 1 97.88 193 GLN B O 1
ATOM 3072 N N . GLU B 1 194 ? -18.375 -19.641 -10.844 1 97.38 194 GLU B N 1
ATOM 3073 C CA . GLU B 1 194 ? -19.391 -20.406 -10.141 1 97.38 194 GLU B CA 1
ATOM 3074 C C . GLU B 1 194 ? -18.797 -21.672 -9.516 1 97.38 194 GLU B C 1
ATOM 3076 O O . GLU B 1 194 ? -19 -21.922 -8.32 1 97.38 194 GLU B O 1
ATOM 3081 N N . ASP B 1 195 ? -18.141 -22.406 -10.344 1 98.31 195 ASP B N 1
ATOM 3082 C CA . ASP B 1 195 ? -17.453 -23.594 -9.867 1 98.31 195 ASP B CA 1
ATOM 3083 C C . ASP B 1 195 ? -15.961 -23.359 -9.719 1 98.31 195 ASP B C 1
ATOM 3085 O O . ASP B 1 195 ? -15.172 -23.766 -10.586 1 98.31 195 ASP B O 1
ATOM 3089 N N . LYS B 1 196 ? -15.57 -22.797 -8.578 1 98.69 196 LYS B N 1
ATOM 3090 C CA . LYS B 1 196 ? -14.188 -22.406 -8.32 1 98.69 196 LYS B CA 1
ATOM 3091 C C . LYS B 1 196 ? -13.266 -23.625 -8.297 1 98.69 196 LYS B C 1
ATOM 3093 O O . LYS B 1 196 ? -12.148 -23.578 -8.828 1 98.69 196 LYS B O 1
ATOM 3098 N N . ARG B 1 197 ? -13.742 -24.641 -7.73 1 98.69 197 ARG B N 1
ATOM 3099 C CA . ARG B 1 197 ? -12.953 -25.859 -7.629 1 98.69 197 ARG B CA 1
ATOM 3100 C C . ARG B 1 197 ? -12.609 -26.406 -9.008 1 98.69 197 ARG B C 1
ATOM 3102 O O . ARG B 1 197 ? -11.453 -26.734 -9.281 1 98.69 197 ARG B O 1
ATOM 3109 N N . ALA B 1 198 ? -13.586 -26.531 -9.859 1 98.69 198 ALA B N 1
ATOM 3110 C CA . ALA B 1 198 ? -13.375 -27.078 -11.195 1 98.69 198 ALA B CA 1
ATOM 3111 C C . ALA B 1 198 ? -12.398 -26.203 -11.992 1 98.69 198 ALA B C 1
ATOM 3113 O O . ALA B 1 198 ? -11.547 -26.719 -12.719 1 98.69 198 ALA B O 1
ATOM 3114 N N . VAL B 1 199 ? -12.547 -24.938 -11.859 1 98.75 199 VAL B N 1
ATOM 3115 C CA . VAL B 1 199 ? -11.703 -24 -12.594 1 98.75 199 VAL B CA 1
ATOM 3116 C C . VAL B 1 199 ? -10.258 -24.109 -12.094 1 98.75 199 VAL B C 1
ATOM 3118 O O . VAL B 1 199 ? -9.328 -24.188 -12.898 1 98.75 199 VAL B O 1
ATOM 3121 N N . ALA B 1 200 ? -10.102 -24.094 -10.773 1 98.81 200 ALA B N 1
ATOM 3122 C CA . ALA B 1 200 ? -8.766 -24.234 -10.203 1 98.81 200 ALA B CA 1
ATOM 3123 C C . ALA B 1 200 ? -8.117 -25.547 -10.617 1 98.81 200 ALA B C 1
ATOM 3125 O O . ALA B 1 200 ? -6.934 -25.578 -10.953 1 98.81 200 ALA B O 1
ATOM 3126 N N . ALA B 1 201 ? -8.898 -26.609 -10.602 1 98.75 201 ALA B N 1
ATOM 3127 C CA . ALA B 1 201 ? -8.398 -27.922 -11.008 1 98.75 201 ALA B CA 1
ATOM 3128 C C . ALA B 1 201 ? -7.949 -27.906 -12.461 1 98.75 201 ALA B C 1
ATOM 3130 O O . ALA B 1 201 ? -6.898 -28.469 -12.797 1 98.75 201 ALA B O 1
ATOM 3131 N N . GLU B 1 202 ? -8.789 -27.328 -13.273 1 98.75 202 GLU B N 1
ATOM 3132 C CA . GLU B 1 202 ? -8.453 -27.25 -14.688 1 98.75 202 GLU B CA 1
ATOM 3133 C C . GLU B 1 202 ? -7.207 -26.406 -14.922 1 98.75 202 GLU B C 1
ATOM 3135 O O . GLU B 1 202 ? -6.352 -26.766 -15.734 1 98.75 202 GLU B O 1
ATOM 3140 N N . MET B 1 203 ? -7.07 -25.266 -14.258 1 98.81 203 MET B N 1
ATOM 3141 C CA . MET B 1 203 ? -5.883 -24.422 -14.391 1 98.81 203 MET B CA 1
ATOM 3142 C C . MET B 1 203 ? -4.633 -25.188 -13.953 1 98.81 203 MET B C 1
ATOM 3144 O O . MET B 1 203 ? -3.605 -25.125 -14.633 1 98.81 203 MET B O 1
ATOM 3148 N N . LYS B 1 204 ? -4.762 -25.859 -12.859 1 98.56 204 LYS B N 1
ATOM 3149 C CA . LYS B 1 204 ? -3.627 -26.641 -12.367 1 98.56 204 LYS B CA 1
ATOM 3150 C C . LYS B 1 204 ? -3.203 -27.688 -13.391 1 98.56 204 LYS B C 1
ATOM 3152 O O . LYS B 1 204 ? -2.01 -27.875 -13.641 1 98.56 204 LYS B O 1
ATOM 3157 N N . LYS B 1 205 ? -4.133 -28.375 -13.914 1 98.44 205 LYS B N 1
ATOM 3158 C CA . LYS B 1 205 ? -3.871 -29.391 -14.93 1 98.44 205 LYS B CA 1
ATOM 3159 C C . LYS B 1 205 ? -3.156 -28.797 -16.141 1 98.44 205 LYS B C 1
ATOM 3161 O O . LYS B 1 205 ? -2.168 -29.359 -16.625 1 98.44 205 LYS B O 1
ATOM 3166 N N . MET B 1 206 ? -3.65 -27.688 -16.609 1 98.44 206 MET B N 1
ATOM 3167 C CA . MET B 1 206 ? -3.064 -27.016 -17.781 1 98.44 206 MET B CA 1
ATOM 3168 C C . MET B 1 206 ? -1.627 -26.594 -17.484 1 98.44 206 MET B C 1
ATOM 3170 O O . MET B 1 206 ? -0.755 -26.734 -18.344 1 98.44 206 MET B O 1
ATOM 3174 N N . ILE B 1 207 ? -1.413 -26.062 -16.297 1 98.38 207 ILE B N 1
ATOM 3175 C CA . ILE B 1 207 ? -0.085 -25.594 -15.906 1 98.38 207 ILE B CA 1
ATOM 3176 C C . ILE B 1 207 ? 0.878 -26.781 -15.852 1 98.38 207 ILE B C 1
ATOM 3178 O O . ILE B 1 207 ? 2.004 -26.688 -16.344 1 98.38 207 ILE B O 1
ATOM 3182 N N . GLN B 1 208 ? 0.465 -27.906 -15.359 1 97.12 208 GLN B N 1
ATOM 3183 C CA . GLN B 1 208 ? 1.288 -29.094 -15.258 1 97.12 208 GLN B CA 1
ATOM 3184 C C . GLN B 1 208 ? 1.614 -29.672 -16.641 1 97.12 208 GLN B C 1
ATOM 3186 O O . GLN B 1 208 ? 2.719 -30.156 -16.875 1 97.12 208 GLN B O 1
ATOM 3191 N N . GLN B 1 209 ? 0.695 -29.531 -17.516 1 95.88 209 GLN B N 1
ATOM 3192 C CA . GLN B 1 209 ? 0.883 -30.062 -18.859 1 95.88 209 GLN B CA 1
ATOM 3193 C C . GLN B 1 209 ? 1.798 -29.156 -19.688 1 95.88 209 GLN B C 1
ATOM 3195 O O . GLN B 1 209 ? 2.439 -29.609 -20.625 1 95.88 209 GLN B O 1
ATOM 3200 N N . GLY B 1 210 ? 1.669 -27.875 -19.391 1 90.56 210 GLY B N 1
ATOM 3201 C CA . GLY B 1 210 ? 2.469 -26.906 -20.125 1 90.56 210 GLY B CA 1
ATOM 3202 C C . GLY B 1 210 ? 3.896 -26.812 -19.625 1 90.56 210 GLY B C 1
ATOM 3203 O O . GLY B 1 210 ? 4.727 -26.125 -20.219 1 90.56 210 GLY B O 1
ATOM 3204 N N . GLU B 1 211 ? 4.211 -27.391 -18.453 1 83.06 211 GLU B N 1
ATOM 3205 C CA . GLU B 1 211 ? 5.574 -27.406 -17.922 1 83.06 211 GLU B CA 1
ATOM 3206 C C . GLU B 1 211 ? 6.453 -28.391 -18.703 1 83.06 211 GLU B C 1
ATOM 3208 O O . GLU B 1 211 ? 5.973 -29.422 -19.172 1 83.06 211 GLU B O 1
#

pLDDT: mean 97.88, std 2.12, range [83.06, 99.0]

Nearest PDB structures (foldseek):
  3f4w-assembly1_B  TM=9.860E-01  e=7.496E-24  Salmonella enterica subsp. enterica serovar Typhimurium
  3ajx-assembly1_B  TM=9.539E-01  e=4.683E-21  Mycobacterium gastri
  1q6q-assembly1_A  TM=9.310E-01  e=1.148E-17  Escherichia coli
  1xbz-assembly1_A  TM=9.199E-01  e=3.201E-17  Escherichia coli
  3ieb-assembly2_E  TM=8.758E-01  e=1.374E-15  Vibrio cholerae

Secondary structure (DSSP, 8-state):
-EEEEEE-S--HHHHHHHHHHHTTT-SEEEE-HHHHHHH-THHHHHHHHH-TTSEEEEEEEE-S-HHHHHHHHHHTT-SEEEEETTS-HHHHHHHHHHHHHHT-EEEEE-TT-SSHHHHHHHHHTTT-SEEEEE--HHHHTTT--SHHHHHHHHHH--SSEEEEESS--TTTHHHHHHT--SEEEESHHHHTSSSHHHHHHHHHHHHHHH-/-EEEEEE-S--HHHHHHHHHHHTTT-SEEEE-HHHHHHH-THHHHHHHHH-TTSEEEEEEEE-S-HHHHHHHHHHTT-SEEEEETTS-HHHHHHHHHHHHHHT-EEEEE-TT-SSHHHHHHHHHTTT-SEEEEE--HHHHTTT--SHHHHHHHHHH--SSEEEEESS--TTTHHHHHHT--SEEEESHHHHTSSSHHHHHHHHHHHHHHH-

Foldseek 3Di:
DFEEEEDAPDELVLLLVLCVLAVVQHQEYEDACNRCVVPNLLSVLVNCVSPVNHAYEYENQDQDPQLVVLVVNLVSPHQEYEHELVHDPVNLLSNQVNCVVSNHAYEYEDPPPDPLLVSLLVSLVSRHAEYEDEDDPVNVVVPDACLVVQLSSVVRRDRHFYEYYGDDAPVCLVVVLVSPGPYYYDYCNQSVDPNNNVRSNSSSVSNVVSD/DFEEEEDAPDELVLLLVLCVLAVVQHQEYEDACNRCVVPNLLSVLVNCVSPVNHAYEYENQDQDPQLVVLVVNLVSPHQEYEHELVHDPVNLLSNQVNCVVSNHAYEYEDPPPDPLLVSLLVSLVSNHAEYEDEDDPVNVVVPDACLVVQLSSVVRRDRHFYEYYGDDAPVCLVVVLVSPGPYYYDYCNQSVDPNNNVRSNSSSVSNVVSD